Protein AF-A0A8D8KA39-F1 (afdb_monomer)

Sequence (376 aa):
NMKRLLAVLAVILTLHSDVVSSESGYHEAVFKSVRRADRECSIFLRDGTCGQDECSVRCRGLVTRFWNDSVGVPAVTIDRFYKPAHDDYDYYDLTEQCVDKVVAAVPCTDVCRRADSTIQCYNDQYGKLDDTKPKFVPFTKLQHRRILRECAAMLGISRERLYLFRKNGVEYYQDAKCLLRCFMIREGLYTDEDGPHFKRMSLQCEGNYNDGAYRSKAKSCISNLQDQHLNRCSLAYRIADECVNGEIAVKNIFVGAVVQLSPPDLTNLLSGLPSLLPGLPTLLPPITLPTLPPFTLFPTQPTTPRPAITLFPPLFPTQPTTTTASPTLIPPLPTLFPPLPTLFPPIIVAPTTTTPAPTTTRAFTLLPTLFPQLGR

InterPro domains:
  IPR006170 Pheromone/general odorant binding protein [PF01395] (142-240)
  IPR036728 Pheromone/general odorant binding protein superfamily [G3DSA:1.10.238.20] (52-146)
  IPR036728 Pheromone/general odorant binding protein superfamily [G3DSA:1.10.238.20] (147-257)
  IPR036728 Pheromone/general odorant binding protein superfamily [SSF47565] (54-129)
  IPR036728 Pheromone/general odorant binding protein superfamily [SSF47565] (135-244)

Foldseek 3Di:
DVVVVVVVVVVVVVVPPPPPPPPPDQAPWDWDFQQRQLVVLCVVPVPVPDDPDPLSLVSSCVQQVQDDLVVLAGQPLVCVQFDADPPDPCLVVQLVVQLVVLPVVPDSVNSRSSSVSSVVSCPVRGHDGNRPGIDTRADDLVVLLVQLVVLCVVLVNDLQNLVVCLPPHLLVDLSSLSSLLSSCRRNVQADLVPGGPVVNLCSNLVFDPVPPVLVVQLVVQLVVLVVVPDDSSNSNVCSLVPRQPDSSNVVVSNSVSSVVSHDDDCPVVVVPDPPPDDDDDDPDDDDDDDDDDDDDDDDDDDDDDDDDDDDDDDDDDDDDDDDDDDDDDDDDDDDDDDDDDDDDDDDDDDDDDDDDDDDDDDDDDDDDDDDDDDDD

Organism: Culex pipiens (NCBI:txid7175)

Nearest PDB structures (foldseek):
  8by4-assembly1_A  TM=7.571E-01  e=3.075E-02  Aedes albopictus
  6opb-assembly3_B  TM=7.587E-01  e=1.051E-01  Aedes aegypti
  6oii-assembly1_A  TM=6.899E-01  e=1.051E-01  Aedes aegypti
  4pt1-assembly2_B  TM=5.734E-01  e=2.808E-01  Locusta migratoria

pLDDT: mean 74.17, std 24.39, range [29.44, 98.56]

Structure (mmCIF, N/CA/C/O backbone):
data_AF-A0A8D8KA39-F1
#
_entry.id   AF-A0A8D8KA39-F1
#
loop_
_atom_site.group_PDB
_atom_site.id
_atom_site.type_symbol
_atom_site.label_atom_id
_atom_site.label_alt_id
_atom_site.label_comp_id
_atom_site.label_asym_id
_atom_site.label_entity_id
_atom_site.label_seq_id
_atom_site.pdbx_PDB_ins_code
_atom_site.Cartn_x
_atom_site.Cartn_y
_atom_site.Cartn_z
_atom_site.occupancy
_atom_site.B_iso_or_equiv
_atom_site.auth_seq_id
_atom_site.auth_comp_id
_atom_site.auth_asym_id
_atom_site.auth_atom_id
_atom_site.pdbx_PDB_model_num
ATOM 1 N N . ASN A 1 1 ? 39.991 -32.738 22.017 1.00 59.31 1 ASN A N 1
ATOM 2 C CA . ASN A 1 1 ? 38.622 -32.577 21.470 1.00 59.31 1 ASN A CA 1
ATOM 3 C C . ASN A 1 1 ? 37.997 -31.184 21.647 1.00 59.31 1 ASN A C 1
ATOM 5 O O . ASN A 1 1 ? 36.822 -31.022 21.370 1.00 59.31 1 ASN A O 1
ATOM 9 N N . MET A 1 2 ? 38.768 -30.143 21.989 1.00 59.09 2 MET A N 1
ATOM 10 C CA . MET A 1 2 ? 38.238 -28.784 22.216 1.00 59.09 2 MET A CA 1
ATOM 11 C C . MET A 1 2 ? 38.160 -27.926 20.934 1.00 59.09 2 MET A C 1
ATOM 13 O O . MET A 1 2 ? 37.237 -27.141 20.760 1.00 59.09 2 MET A O 1
ATOM 17 N N . LYS A 1 3 ? 39.073 -28.146 19.973 1.00 61.72 3 LYS A N 1
ATOM 18 C CA . LYS A 1 3 ? 39.094 -27.432 18.679 1.00 61.72 3 LYS A CA 1
ATOM 19 C C . LYS A 1 3 ? 37.899 -27.770 17.773 1.00 61.72 3 LYS A C 1
ATOM 21 O O . LYS A 1 3 ? 37.410 -26.902 17.065 1.00 61.72 3 LYS A O 1
ATOM 26 N N . ARG A 1 4 ? 37.396 -29.013 17.827 1.00 63.56 4 ARG A N 1
ATOM 27 C CA . ARG A 1 4 ? 36.178 -29.424 17.101 1.00 63.56 4 ARG A CA 1
ATOM 28 C C . ARG A 1 4 ? 34.913 -28.820 17.719 1.00 63.56 4 ARG A C 1
ATOM 30 O O . ARG A 1 4 ? 34.026 -28.425 16.978 1.00 63.56 4 ARG A O 1
ATOM 37 N N . LEU A 1 5 ? 34.868 -28.678 19.046 1.00 69.19 5 LEU A N 1
ATOM 38 C CA . LEU A 1 5 ? 33.755 -28.033 19.747 1.00 69.19 5 LEU A CA 1
ATOM 39 C C . LEU A 1 5 ? 33.665 -26.534 19.404 1.00 69.19 5 LEU A C 1
ATOM 41 O O . LEU A 1 5 ? 32.582 -26.043 19.110 1.00 69.19 5 LEU A O 1
ATOM 45 N N . LEU A 1 6 ? 34.807 -25.834 19.351 1.00 66.44 6 LEU A N 1
ATOM 46 C CA . LEU A 1 6 ? 34.885 -24.419 18.954 1.00 66.44 6 LEU A CA 1
ATOM 47 C C . LEU A 1 6 ? 34.505 -24.184 17.484 1.00 66.44 6 LEU A C 1
ATOM 49 O O . LEU A 1 6 ? 33.820 -23.211 17.187 1.00 66.44 6 LEU A O 1
ATOM 53 N N . ALA A 1 7 ? 34.894 -25.081 16.572 1.00 67.44 7 ALA A N 1
ATOM 54 C CA . ALA A 1 7 ? 34.507 -24.987 15.162 1.00 67.44 7 ALA A CA 1
ATOM 55 C C . ALA A 1 7 ? 32.995 -25.195 14.961 1.00 67.44 7 ALA A C 1
ATOM 57 O O . ALA A 1 7 ? 32.374 -24.476 14.184 1.00 67.44 7 ALA A O 1
ATOM 58 N N . VAL A 1 8 ? 32.389 -26.131 15.698 1.00 69.12 8 VAL A N 1
ATOM 59 C CA . VAL A 1 8 ? 30.935 -26.356 15.661 1.00 69.12 8 VAL A CA 1
ATOM 60 C C . VAL A 1 8 ? 30.181 -25.173 16.274 1.00 69.12 8 VAL A C 1
ATOM 62 O O . VAL A 1 8 ? 29.201 -24.725 15.691 1.00 69.12 8 VAL A O 1
ATOM 65 N N . LEU A 1 9 ? 30.663 -24.596 17.380 1.00 62.94 9 LEU A N 1
ATOM 66 C CA . LEU A 1 9 ? 30.077 -23.387 17.977 1.00 62.94 9 LEU A CA 1
ATOM 67 C C . LEU A 1 9 ? 30.171 -22.166 17.052 1.00 62.94 9 LEU A C 1
ATOM 69 O O . LEU A 1 9 ? 29.210 -21.410 16.965 1.00 62.94 9 LEU A O 1
ATOM 73 N N . ALA A 1 10 ? 31.278 -21.999 16.322 1.00 59.91 10 ALA A N 1
ATOM 74 C CA . ALA A 1 10 ? 31.429 -20.924 15.342 1.00 59.91 10 ALA A CA 1
ATOM 75 C C . ALA A 1 10 ? 30.472 -21.087 14.149 1.00 59.91 10 ALA A C 1
ATOM 77 O O . ALA A 1 10 ? 29.899 -20.100 13.704 1.00 59.91 10 ALA A O 1
ATOM 78 N N . VAL A 1 11 ? 30.243 -22.319 13.675 1.00 57.31 11 VAL A N 1
ATOM 79 C CA . VAL A 1 11 ? 29.262 -22.611 12.611 1.00 57.31 11 VAL A CA 1
ATOM 80 C C . VAL A 1 11 ? 27.823 -22.437 13.107 1.00 57.31 11 VAL A C 1
ATOM 82 O O . VAL A 1 11 ? 26.983 -21.917 12.383 1.00 57.31 11 VAL A O 1
ATOM 85 N N . ILE A 1 12 ? 27.524 -22.803 14.356 1.00 56.09 12 ILE A N 1
ATOM 86 C CA . ILE A 1 12 ? 26.205 -22.557 14.955 1.00 56.09 12 ILE A CA 1
ATOM 87 C C . ILE A 1 12 ? 25.975 -21.048 15.127 1.00 56.09 12 ILE A C 1
ATOM 89 O O . ILE A 1 12 ? 24.903 -20.566 14.776 1.00 56.09 12 ILE A O 1
ATOM 93 N N . LEU A 1 13 ? 26.974 -20.280 15.572 1.00 50.72 13 LEU A N 1
ATOM 94 C CA . LEU A 1 13 ? 26.868 -18.822 15.722 1.00 50.72 13 LEU A CA 1
ATOM 95 C C . LEU A 1 13 ? 26.753 -18.085 14.374 1.00 50.72 13 LEU A C 1
ATOM 97 O O . LEU A 1 13 ? 25.994 -17.121 14.279 1.00 50.72 13 LEU A O 1
ATOM 101 N N . THR A 1 14 ? 27.416 -18.551 13.310 1.00 51.31 14 THR A N 1
ATOM 102 C CA . THR A 1 14 ? 27.255 -17.958 11.968 1.00 51.31 14 THR A CA 1
ATOM 103 C C . THR A 1 14 ? 25.948 -18.365 11.288 1.00 51.31 14 THR A C 1
ATOM 105 O O . THR A 1 14 ? 25.396 -17.569 10.535 1.00 51.31 14 THR A O 1
ATOM 108 N N . LEU A 1 15 ? 25.382 -19.535 11.607 1.00 44.50 15 LEU A N 1
ATOM 109 C CA . LEU A 1 15 ? 24.059 -19.955 11.119 1.00 44.50 15 LEU A CA 1
ATOM 110 C C . LEU A 1 15 ? 22.877 -19.315 11.877 1.00 44.50 15 LEU A C 1
ATOM 112 O O . LEU A 1 15 ? 21.742 -19.442 11.428 1.00 44.50 15 LEU A O 1
ATOM 116 N N . HIS A 1 16 ? 23.114 -18.607 12.989 1.00 42.38 16 HIS A N 1
ATOM 117 C CA . HIS A 1 16 ? 22.070 -17.899 13.755 1.00 42.38 16 HIS A CA 1
ATOM 118 C C . HIS A 1 16 ? 22.030 -16.380 13.507 1.00 42.38 16 HIS A C 1
ATOM 120 O O . HIS A 1 16 ? 21.234 -15.678 14.126 1.00 42.38 16 HIS A O 1
ATOM 126 N N . SER A 1 17 ? 22.843 -15.857 12.583 1.00 40.97 17 SER A N 1
ATOM 127 C CA . SER A 1 17 ? 22.911 -14.410 12.312 1.00 40.97 17 SER A CA 1
ATOM 128 C C . SER A 1 17 ? 21.827 -13.884 11.353 1.00 40.97 17 SER A C 1
ATOM 130 O O . SER A 1 17 ? 21.724 -12.676 11.172 1.00 40.97 17 SER A O 1
ATOM 132 N N . ASP A 1 18 ? 20.978 -14.754 10.793 1.00 39.12 18 ASP A N 1
ATOM 133 C CA . ASP A 1 18 ? 19.867 -14.359 9.907 1.00 39.12 18 ASP A CA 1
ATOM 134 C C . ASP A 1 18 ? 18.491 -14.350 10.594 1.00 39.12 18 ASP A C 1
ATOM 136 O O . ASP A 1 18 ? 17.459 -14.180 9.936 1.00 39.12 18 ASP A O 1
ATOM 140 N N . VAL A 1 19 ? 18.439 -14.461 11.926 1.00 42.06 19 VAL A N 1
ATOM 141 C CA . VAL A 1 19 ? 17.229 -14.079 12.664 1.00 42.06 19 VAL A CA 1
ATOM 142 C C . VAL A 1 19 ? 17.208 -12.555 12.741 1.00 42.06 19 VAL A C 1
ATOM 144 O O . VAL A 1 19 ? 17.537 -11.949 13.759 1.00 42.06 19 VAL A O 1
ATOM 147 N N . VAL A 1 20 ? 16.805 -11.925 11.632 1.00 44.34 20 VAL A N 1
ATOM 148 C CA . VAL A 1 20 ? 16.133 -10.623 11.688 1.00 44.34 20 VAL A CA 1
ATOM 149 C C . VAL A 1 20 ? 15.131 -10.738 12.821 1.00 44.34 20 VAL A C 1
ATOM 151 O O . VAL A 1 20 ? 14.314 -11.660 12.797 1.00 44.34 20 VAL A O 1
ATOM 154 N N . SER A 1 21 ? 15.254 -9.859 13.818 1.00 38.62 21 SER A N 1
ATOM 155 C CA . SER A 1 21 ? 14.324 -9.736 14.932 1.00 38.62 21 SER A CA 1
ATOM 156 C C . SER A 1 21 ? 12.914 -9.954 14.408 1.00 38.62 21 SER A C 1
ATOM 158 O O . SER A 1 21 ? 12.374 -9.126 13.677 1.00 38.62 21 SER A O 1
ATOM 160 N N . SER A 1 22 ? 12.366 -11.130 14.708 1.00 40.47 22 SER A N 1
ATOM 161 C CA . SER A 1 22 ? 10.961 -11.401 14.502 1.00 40.47 22 SER A CA 1
ATOM 162 C C . SER A 1 22 ? 10.257 -10.343 15.338 1.00 40.47 22 SER A C 1
ATOM 164 O O . SER A 1 22 ? 10.335 -10.388 16.567 1.00 40.47 22 SER A O 1
ATOM 166 N N . GLU A 1 23 ? 9.620 -9.362 14.694 1.00 47.66 23 GLU A N 1
ATOM 167 C CA . GLU A 1 23 ? 8.411 -8.758 15.249 1.00 47.66 23 GLU A CA 1
ATOM 168 C C . GLU A 1 23 ? 7.438 -9.926 15.447 1.00 47.66 23 GLU A C 1
ATOM 170 O O . GLU A 1 23 ? 6.609 -10.266 14.606 1.00 47.66 23 GLU A O 1
ATOM 175 N N . SER A 1 24 ? 7.647 -10.651 16.537 1.00 57.69 24 SER A N 1
ATOM 176 C CA . SER A 1 24 ? 6.770 -11.694 17.005 1.00 57.69 24 SER A CA 1
ATOM 177 C C . SER A 1 24 ? 5.511 -10.980 17.463 1.00 57.69 24 SER A C 1
ATOM 179 O O . SER A 1 24 ? 5.471 -10.492 18.589 1.00 57.69 24 SER A O 1
ATOM 181 N N . GLY A 1 25 ? 4.486 -10.878 16.617 1.00 59.00 25 GLY A N 1
ATOM 182 C CA . GLY A 1 25 ? 3.252 -10.259 17.085 1.00 59.00 25 GLY A CA 1
ATOM 183 C C . GLY A 1 25 ? 2.122 -10.180 16.076 1.00 59.00 25 GLY A C 1
ATOM 184 O O . GLY A 1 25 ? 1.980 -9.182 15.390 1.00 59.00 25 GLY A O 1
ATOM 185 N N . TYR A 1 26 ? 1.271 -11.209 16.062 1.00 64.31 26 TYR A N 1
ATOM 186 C CA . TYR A 1 26 ? -0.164 -11.139 15.729 1.00 64.31 26 TYR A CA 1
ATOM 187 C C . TYR A 1 26 ? -0.603 -10.430 14.431 1.00 64.31 26 TYR A C 1
ATOM 189 O O . TYR A 1 26 ? -1.773 -10.062 14.322 1.00 64.31 26 TYR A O 1
ATOM 197 N N . HIS A 1 27 ? 0.269 -10.260 13.437 1.00 85.50 27 HIS A N 1
ATOM 198 C CA . HIS A 1 27 ? -0.078 -9.611 12.173 1.00 85.50 27 HIS A CA 1
ATOM 199 C C . HIS A 1 27 ? 0.229 -10.473 10.945 1.00 85.50 27 HIS A C 1
ATOM 201 O O . HIS A 1 27 ? 1.122 -11.318 10.944 1.00 85.50 27 HIS A O 1
ATOM 207 N N . GLU A 1 28 ? -0.481 -10.199 9.857 1.00 92.44 28 GLU A N 1
ATOM 208 C CA . GLU A 1 28 ? -0.342 -10.826 8.539 1.00 92.44 28 GLU A CA 1
ATOM 209 C C . GLU A 1 28 ? 0.607 -10.054 7.612 1.00 92.44 28 GLU A C 1
ATOM 211 O O . GLU A 1 28 ? 0.689 -10.358 6.421 1.00 92.44 28 GLU A O 1
ATOM 216 N N . ALA A 1 29 ? 1.314 -9.040 8.128 1.00 93.44 29 ALA A N 1
ATOM 217 C CA . ALA A 1 29 ? 2.246 -8.247 7.336 1.00 93.44 29 ALA A CA 1
ATOM 218 C C . ALA A 1 29 ? 3.323 -9.136 6.701 1.00 93.44 29 ALA A C 1
ATOM 220 O O . ALA A 1 29 ? 4.016 -9.899 7.377 1.00 93.44 29 ALA A O 1
ATOM 221 N N . VAL A 1 30 ? 3.479 -9.008 5.384 1.00 94.12 30 VAL A N 1
ATOM 222 C CA . VAL A 1 30 ? 4.483 -9.742 4.615 1.00 94.12 30 VAL A CA 1
ATOM 223 C C . VAL A 1 30 ? 5.636 -8.810 4.278 1.00 94.12 30 VAL A C 1
ATOM 225 O O . VAL A 1 30 ? 5.439 -7.706 3.773 1.00 94.12 30 VAL A O 1
ATOM 228 N N . PHE A 1 31 ? 6.857 -9.293 4.503 1.00 94.69 31 PHE A N 1
ATOM 229 C CA . PHE A 1 31 ? 8.082 -8.605 4.116 1.00 94.69 31 PHE A CA 1
ATOM 230 C C . PHE A 1 31 ? 8.823 -9.418 3.064 1.00 94.69 31 PHE A C 1
ATOM 232 O O . PHE A 1 31 ? 9.082 -10.612 3.242 1.00 94.69 31 PHE A O 1
ATOM 239 N N . LYS A 1 32 ? 9.176 -8.772 1.954 1.00 95.31 32 LYS A N 1
ATOM 240 C CA . LYS A 1 32 ? 9.815 -9.428 0.814 1.00 95.31 32 LYS A CA 1
ATOM 241 C C . LYS A 1 32 ? 10.947 -8.563 0.273 1.00 95.31 32 LYS A C 1
ATOM 243 O O . LYS A 1 32 ? 10.783 -7.362 0.079 1.00 95.31 32 LYS A O 1
ATOM 248 N N . SER A 1 33 ? 12.118 -9.168 0.096 1.00 96.81 33 SER A N 1
ATOM 249 C CA . SER A 1 33 ? 13.237 -8.559 -0.625 1.00 96.81 33 SER A CA 1
ATOM 250 C C . SER A 1 33 ? 13.135 -8.888 -2.110 1.00 96.81 33 SER A C 1
ATOM 252 O O . SER A 1 33 ? 12.466 -9.859 -2.476 1.00 96.81 33 SER A O 1
ATOM 254 N N . VAL A 1 34 ? 13.824 -8.124 -2.958 1.00 96.38 34 VAL A N 1
ATOM 255 C CA . VAL A 1 34 ? 13.877 -8.381 -4.408 1.00 96.38 34 VAL A CA 1
ATOM 256 C C . VAL A 1 34 ? 14.390 -9.790 -4.676 1.00 96.38 34 VAL A C 1
ATOM 258 O O . VAL A 1 34 ? 13.707 -10.568 -5.327 1.00 96.38 34 VAL A O 1
ATOM 261 N N . ARG A 1 35 ? 15.491 -10.194 -4.033 1.00 95.94 35 ARG A N 1
ATOM 262 C CA . ARG A 1 35 ? 16.055 -11.538 -4.196 1.00 95.94 35 ARG A CA 1
ATOM 263 C C . ARG A 1 35 ? 15.077 -12.649 -3.800 1.00 95.94 35 ARG A C 1
ATOM 265 O O . ARG A 1 35 ? 15.061 -13.715 -4.412 1.00 95.94 35 ARG A O 1
ATOM 272 N N . ARG A 1 36 ? 14.266 -12.443 -2.753 1.00 96.12 36 ARG A N 1
ATOM 273 C CA . ARG A 1 36 ? 13.240 -13.423 -2.352 1.00 96.12 36 ARG A CA 1
ATOM 274 C C . ARG A 1 36 ? 12.085 -13.458 -3.353 1.00 96.12 36 ARG A C 1
ATOM 276 O O . ARG A 1 36 ? 11.603 -14.549 -3.639 1.00 96.12 36 ARG A O 1
ATOM 283 N N . ALA A 1 37 ? 11.672 -12.302 -3.872 1.00 95.69 37 ALA A N 1
ATOM 284 C CA . ALA A 1 37 ? 10.663 -12.204 -4.921 1.00 95.69 37 ALA A CA 1
ATOM 285 C C . ALA A 1 37 ? 11.121 -12.876 -6.220 1.00 95.69 37 ALA A C 1
ATOM 287 O O . ALA A 1 37 ? 10.374 -13.677 -6.765 1.00 95.69 37 ALA A O 1
ATOM 288 N N . ASP A 1 38 ? 12.357 -12.637 -6.658 1.00 93.94 38 ASP A N 1
ATOM 289 C CA . ASP A 1 38 ? 12.915 -13.234 -7.875 1.00 93.94 38 ASP A CA 1
ATOM 290 C C . ASP A 1 38 ? 12.978 -14.762 -7.765 1.00 93.94 38 ASP A C 1
ATOM 292 O O . ASP A 1 38 ? 12.571 -15.472 -8.681 1.00 93.94 38 ASP A O 1
ATOM 296 N N . ARG A 1 39 ? 13.405 -15.296 -6.609 1.00 92.44 39 ARG A N 1
ATOM 297 C CA . ARG A 1 39 ? 13.375 -16.747 -6.357 1.00 92.44 39 ARG A CA 1
ATOM 298 C C . ARG A 1 39 ? 11.964 -17.322 -6.422 1.00 92.44 39 ARG A C 1
ATOM 300 O O . ARG A 1 39 ? 11.774 -18.359 -7.046 1.00 92.44 39 ARG A O 1
ATOM 307 N N . GLU A 1 40 ? 10.996 -16.665 -5.790 1.00 92.19 40 GLU A N 1
ATOM 308 C CA . GLU A 1 40 ? 9.586 -17.061 -5.854 1.00 92.19 40 GLU A CA 1
ATOM 309 C C . GLU A 1 40 ? 9.070 -17.044 -7.300 1.00 92.19 40 GLU A C 1
ATOM 311 O O . GLU A 1 40 ? 8.498 -18.027 -7.760 1.00 92.19 40 GLU A O 1
ATOM 316 N N . CYS A 1 41 ? 9.366 -15.990 -8.056 1.00 91.94 41 CYS A N 1
ATOM 317 C CA . CYS A 1 41 ? 9.002 -15.874 -9.464 1.00 91.94 41 CYS A CA 1
ATOM 318 C C . CYS A 1 41 ? 9.664 -16.933 -10.346 1.00 91.94 41 CYS A C 1
ATOM 320 O O . CYS A 1 41 ? 9.010 -17.478 -11.231 1.00 91.94 41 CYS A O 1
ATOM 322 N N . SER A 1 42 ? 10.920 -17.294 -10.074 1.00 89.56 42 SER A N 1
ATOM 323 C CA . SER A 1 42 ? 11.611 -18.355 -10.811 1.00 89.56 42 SER A CA 1
ATOM 324 C C . SER A 1 42 ? 10.894 -19.703 -10.717 1.00 89.56 42 SER A C 1
ATOM 326 O O . SER A 1 42 ? 10.955 -20.484 -11.658 1.00 89.56 42 SER A O 1
ATOM 328 N N . ILE A 1 43 ? 10.178 -19.971 -9.619 1.00 87.38 43 ILE A N 1
ATOM 329 C CA . ILE A 1 43 ? 9.404 -21.208 -9.460 1.00 87.38 43 ILE A CA 1
ATOM 330 C C . ILE A 1 43 ? 8.214 -21.204 -10.423 1.00 87.38 43 ILE A C 1
ATOM 332 O O . ILE A 1 43 ? 7.948 -22.212 -11.063 1.00 87.38 43 ILE A O 1
ATOM 336 N N . PHE A 1 44 ? 7.529 -20.067 -10.557 1.00 84.19 44 PHE A N 1
ATOM 337 C CA . PHE A 1 44 ? 6.331 -19.938 -11.389 1.00 84.19 44 PHE A CA 1
ATOM 338 C C . PHE A 1 44 ? 6.621 -19.746 -12.882 1.00 84.19 44 PHE A C 1
ATOM 340 O O . PHE A 1 44 ? 5.760 -20.028 -13.708 1.00 84.19 44 PHE A O 1
ATOM 347 N N . LEU A 1 45 ? 7.806 -19.244 -13.237 1.00 84.81 45 LEU A N 1
ATOM 348 C CA . LEU A 1 45 ? 8.186 -18.958 -14.626 1.00 84.81 45 LEU A CA 1
ATOM 349 C C . LEU A 1 45 ? 8.978 -20.095 -15.296 1.00 84.81 45 LEU A C 1
ATOM 351 O O . LEU A 1 45 ? 9.176 -20.063 -16.506 1.00 84.81 45 LEU A O 1
ATOM 355 N N . ARG A 1 46 ? 9.414 -21.110 -14.536 1.00 70.88 46 ARG A N 1
ATOM 356 C CA . ARG A 1 46 ? 10.252 -22.223 -15.023 1.00 70.88 46 ARG A CA 1
ATOM 357 C C . ARG A 1 46 ? 9.600 -23.108 -16.088 1.00 70.88 46 ARG A C 1
ATOM 359 O O . ARG A 1 46 ? 10.323 -23.667 -16.904 1.00 70.88 46 ARG A O 1
ATOM 366 N N . ASP A 1 47 ? 8.273 -23.196 -16.113 1.00 62.97 47 ASP A N 1
ATOM 367 C CA . ASP A 1 47 ? 7.556 -24.169 -16.950 1.00 62.97 47 ASP A CA 1
ATOM 368 C C . ASP A 1 47 ? 7.058 -23.588 -18.288 1.00 62.97 47 ASP A C 1
ATOM 370 O O . ASP A 1 47 ? 6.238 -24.202 -18.967 1.00 62.97 47 ASP A O 1
ATOM 374 N N . GLY A 1 48 ? 7.513 -22.391 -18.688 1.00 56.09 48 GLY A N 1
ATOM 375 C CA . GLY A 1 48 ? 7.117 -21.765 -19.962 1.00 56.09 48 GLY A CA 1
ATOM 376 C C . GLY A 1 48 ? 5.626 -21.402 -20.056 1.00 56.09 48 GLY A C 1
ATOM 377 O O . GLY A 1 48 ? 5.144 -20.989 -21.108 1.00 56.09 48 GLY A O 1
ATOM 378 N N . THR A 1 49 ? 4.880 -21.516 -18.955 1.00 54.66 49 THR A N 1
ATOM 379 C CA . THR A 1 49 ? 3.433 -21.260 -18.876 1.00 54.66 49 THR A CA 1
ATOM 380 C C . THR A 1 49 ? 3.059 -19.780 -19.003 1.00 54.66 49 THR A C 1
ATOM 382 O O . THR A 1 49 ? 1.877 -19.448 -19.050 1.00 54.66 49 THR A O 1
ATOM 385 N N . CYS A 1 50 ? 4.049 -18.885 -19.070 1.00 54.31 50 CYS A N 1
ATOM 386 C CA . CYS A 1 50 ? 3.879 -17.435 -19.062 1.00 54.31 50 CYS A CA 1
ATOM 387 C C . CYS A 1 50 ? 4.688 -16.762 -20.188 1.00 54.31 50 CYS A C 1
ATOM 389 O O . CYS A 1 50 ? 5.511 -15.901 -19.906 1.00 54.31 50 CYS A O 1
ATOM 391 N N . GLY A 1 51 ? 4.447 -17.138 -21.449 1.00 52.66 51 GLY A N 1
ATOM 392 C CA . GLY A 1 51 ? 5.029 -16.466 -22.622 1.00 52.66 51 GLY A CA 1
ATOM 393 C C . GLY A 1 51 ? 6.512 -16.775 -22.861 1.00 52.66 51 GLY A C 1
ATOM 394 O O . GLY A 1 51 ? 7.197 -17.316 -22.001 1.00 52.66 51 GLY A O 1
ATOM 395 N N . GLN A 1 52 ? 6.996 -16.478 -24.069 1.00 51.72 52 GLN A N 1
ATOM 396 C CA . GLN A 1 52 ? 8.385 -16.738 -24.476 1.00 51.72 52 GLN A CA 1
ATOM 397 C C . GLN A 1 52 ? 9.384 -15.667 -23.994 1.00 51.72 52 GLN A C 1
ATOM 399 O O . GLN A 1 52 ? 10.584 -15.838 -24.187 1.00 51.72 52 GLN A O 1
ATOM 404 N N . ASP A 1 53 ? 8.903 -14.608 -23.336 1.00 57.47 53 ASP A N 1
ATOM 405 C CA . ASP A 1 53 ? 9.706 -13.464 -22.899 1.00 57.47 53 ASP A CA 1
ATOM 406 C C . ASP A 1 53 ? 10.055 -13.540 -21.402 1.00 57.47 53 ASP A C 1
ATOM 408 O O . ASP A 1 53 ? 9.333 -14.131 -20.595 1.00 57.47 53 ASP A O 1
ATOM 412 N N . GLU A 1 54 ? 11.169 -12.916 -21.011 1.00 76.50 54 GLU A N 1
ATOM 413 C CA . GLU A 1 54 ? 11.702 -12.891 -19.643 1.00 76.50 54 GLU A CA 1
ATOM 414 C C . GLU A 1 54 ? 10.816 -12.064 -18.680 1.00 76.50 54 GLU A C 1
ATOM 416 O O . GLU A 1 54 ? 11.201 -11.024 -18.170 1.00 76.50 54 GLU A O 1
ATOM 421 N N . CYS A 1 55 ? 9.608 -12.534 -18.353 1.00 89.31 55 CYS A N 1
ATOM 422 C CA . CYS A 1 55 ? 8.624 -11.832 -17.508 1.00 89.31 55 CYS A CA 1
ATOM 423 C C . CYS A 1 55 ? 8.980 -11.755 -16.000 1.00 89.31 55 CYS A C 1
ATOM 425 O O . CYS A 1 55 ? 8.093 -11.597 -15.145 1.00 89.31 55 CYS A O 1
ATOM 427 N N . SER A 1 56 ? 10.257 -11.897 -15.638 1.00 91.06 56 SER A N 1
ATOM 428 C CA . SER A 1 56 ? 10.724 -11.992 -14.250 1.00 91.06 56 SER A CA 1
ATOM 429 C C . SER A 1 56 ? 10.467 -10.701 -13.468 1.00 91.06 56 SER A C 1
ATOM 431 O O . SER A 1 56 ? 9.928 -10.748 -12.357 1.00 91.06 56 SER A O 1
ATOM 433 N N . VAL A 1 57 ? 10.734 -9.543 -14.075 1.00 94.00 57 VAL A N 1
ATOM 434 C CA . VAL A 1 57 ? 10.546 -8.226 -13.454 1.00 94.00 57 VAL A CA 1
ATOM 435 C C . VAL A 1 57 ? 9.071 -7.914 -13.243 1.00 94.00 57 VAL A C 1
ATOM 437 O O . VAL A 1 57 ? 8.697 -7.434 -12.169 1.00 94.00 57 VAL A O 1
ATOM 440 N N . ARG A 1 58 ? 8.214 -8.245 -14.218 1.00 94.31 58 ARG A N 1
ATOM 441 C CA . ARG A 1 58 ? 6.757 -8.141 -14.062 1.00 94.31 58 ARG A CA 1
ATOM 442 C C . ARG A 1 58 ? 6.280 -8.990 -12.888 1.00 94.31 58 ARG A C 1
ATOM 444 O O . ARG A 1 58 ? 5.560 -8.489 -12.024 1.00 94.31 58 ARG A O 1
ATOM 451 N N . CYS A 1 59 ? 6.683 -10.262 -12.835 1.00 94.69 59 CYS A N 1
ATOM 452 C CA . CYS A 1 59 ? 6.310 -11.142 -11.729 1.00 94.69 59 CYS A CA 1
ATOM 453 C C . CYS A 1 59 ? 6.768 -10.562 -10.387 1.00 94.69 59 CYS A C 1
ATOM 455 O O . CYS A 1 59 ? 5.955 -10.450 -9.464 1.00 94.69 59 CYS A O 1
ATOM 457 N N . ARG A 1 60 ? 8.031 -10.120 -10.298 1.00 95.38 60 ARG A N 1
ATOM 458 C CA . ARG A 1 60 ? 8.571 -9.451 -9.112 1.00 95.38 60 ARG A CA 1
ATOM 459 C C . ARG A 1 60 ? 7.670 -8.289 -8.707 1.00 95.38 60 ARG A C 1
ATOM 461 O O . ARG A 1 60 ? 7.227 -8.244 -7.562 1.00 95.38 60 ARG A O 1
ATOM 468 N N . GLY A 1 61 ? 7.341 -7.407 -9.646 1.00 95.56 61 GLY A N 1
ATOM 469 C CA . GLY A 1 61 ? 6.494 -6.245 -9.408 1.00 95.56 61 GLY A CA 1
ATOM 470 C C . GLY A 1 61 ? 5.101 -6.582 -8.893 1.00 95.56 61 GLY A C 1
ATOM 471 O O . GLY A 1 61 ? 4.606 -5.888 -8.000 1.00 95.56 61 GLY A O 1
ATOM 472 N N . LEU A 1 62 ? 4.495 -7.667 -9.378 1.00 95.12 62 LEU A N 1
ATOM 473 C CA . LEU A 1 62 ? 3.200 -8.155 -8.898 1.00 95.12 62 LEU A CA 1
ATOM 474 C C . LEU A 1 62 ? 3.289 -8.698 -7.467 1.00 95.12 62 LEU A C 1
ATOM 476 O O . LEU A 1 62 ? 2.438 -8.375 -6.634 1.00 95.12 62 LEU A O 1
ATOM 480 N N . VAL A 1 63 ? 4.313 -9.499 -7.151 1.00 95.19 63 VAL A N 1
ATOM 481 C CA . VAL A 1 63 ? 4.446 -10.113 -5.817 1.00 95.19 63 VAL A CA 1
ATOM 482 C C . VAL A 1 63 ? 4.949 -9.137 -4.756 1.00 95.19 63 VAL A C 1
ATOM 484 O O . VAL A 1 63 ? 4.668 -9.337 -3.574 1.00 95.19 63 VAL A O 1
ATOM 487 N N . THR A 1 64 ? 5.673 -8.085 -5.147 1.00 95.50 64 THR A N 1
ATOM 488 C CA . THR A 1 64 ? 6.094 -7.007 -4.242 1.00 95.50 64 THR A CA 1
ATOM 489 C C . THR A 1 64 ? 5.172 -5.799 -4.274 1.00 95.50 64 THR A C 1
ATOM 491 O O . THR A 1 64 ? 5.358 -4.920 -3.440 1.00 95.50 64 THR A O 1
ATOM 494 N N . ARG A 1 65 ? 4.186 -5.752 -5.179 1.00 94.88 65 ARG A N 1
ATOM 495 C CA . ARG A 1 65 ? 3.202 -4.663 -5.334 1.00 94.88 65 ARG A CA 1
ATOM 496 C C . ARG A 1 65 ? 3.827 -3.312 -5.665 1.00 94.88 65 ARG A C 1
ATOM 498 O O . ARG A 1 65 ? 3.484 -2.302 -5.066 1.00 94.88 65 ARG A O 1
ATOM 505 N N . PHE A 1 66 ? 4.782 -3.302 -6.584 1.00 94.12 66 PHE A N 1
ATOM 506 C CA . PHE A 1 66 ? 5.137 -2.062 -7.277 1.00 94.12 66 PHE A CA 1
ATOM 507 C C . PHE A 1 66 ? 4.598 -2.039 -8.708 1.00 94.12 66 PHE A C 1
ATOM 509 O O . PHE A 1 66 ? 4.697 -1.012 -9.355 1.00 94.12 66 PHE A O 1
ATOM 516 N N . TRP A 1 67 ? 4.044 -3.143 -9.221 1.00 94.75 67 TRP A N 1
ATOM 517 C CA . TRP A 1 67 ? 3.533 -3.230 -10.589 1.00 94.75 67 TRP A CA 1
ATOM 518 C C . TRP A 1 67 ? 2.059 -3.630 -10.621 1.00 94.75 67 TRP A C 1
ATOM 520 O O . TRP A 1 67 ? 1.611 -4.473 -9.837 1.00 94.75 67 TRP A O 1
ATOM 530 N N . ASN A 1 68 ? 1.328 -3.053 -11.572 1.00 92.62 68 ASN A N 1
ATOM 531 C CA . ASN A 1 68 ? -0.051 -3.389 -11.898 1.00 92.62 68 ASN A CA 1
ATOM 532 C C . ASN A 1 68 ? -0.230 -3.338 -13.421 1.00 92.62 68 ASN A C 1
ATOM 534 O O . ASN A 1 68 ? -0.032 -2.287 -14.024 1.00 92.62 68 ASN A O 1
ATOM 538 N N . ASP A 1 69 ? -0.653 -4.445 -14.035 1.00 92.56 69 ASP A N 1
ATOM 539 C CA . ASP A 1 69 ? -0.813 -4.538 -15.493 1.00 92.56 69 ASP A CA 1
ATOM 540 C C . ASP A 1 69 ? -1.849 -3.562 -16.057 1.00 92.56 69 ASP A C 1
ATOM 542 O O . ASP A 1 69 ? -1.719 -3.118 -17.191 1.00 92.56 69 ASP A O 1
ATOM 546 N N . SER A 1 70 ? -2.871 -3.203 -15.274 1.00 91.75 70 SER A N 1
ATOM 547 C CA . SER A 1 70 ? -3.879 -2.226 -15.704 1.00 91.75 70 SER A CA 1
ATOM 548 C C . SER A 1 70 ? -3.333 -0.799 -15.754 1.00 91.75 70 SER A C 1
ATOM 550 O O . SER A 1 70 ? -3.898 0.040 -16.446 1.00 91.75 70 SER A O 1
ATOM 552 N N . VAL A 1 71 ? -2.265 -0.523 -15.002 1.00 92.12 71 VAL A N 1
ATOM 553 C CA . VAL A 1 71 ? -1.613 0.791 -14.937 1.00 92.12 71 VAL A CA 1
ATOM 554 C C . VAL A 1 71 ? -0.427 0.836 -15.905 1.00 92.12 71 VAL A C 1
ATOM 556 O O . VAL A 1 71 ? -0.239 1.818 -16.616 1.00 92.12 71 VAL A O 1
ATOM 559 N N . GLY A 1 72 ? 0.358 -0.243 -15.971 1.00 91.62 72 GLY A N 1
ATOM 560 C CA . GLY A 1 72 ? 1.480 -0.372 -16.901 1.00 91.62 72 GLY A CA 1
ATOM 561 C C . GLY A 1 72 ? 2.660 0.555 -16.596 1.00 91.62 72 GLY A C 1
ATOM 562 O O . GLY A 1 72 ? 3.488 0.782 -17.476 1.00 91.62 72 GLY A O 1
ATOM 563 N N . VAL A 1 73 ? 2.736 1.108 -15.384 1.00 93.31 73 VAL A N 1
ATOM 564 C CA . VAL A 1 73 ? 3.906 1.824 -14.859 1.00 93.31 73 VAL A CA 1
ATOM 565 C C . VAL A 1 73 ? 4.181 1.388 -13.419 1.00 93.31 73 VAL A C 1
ATOM 567 O O . VAL A 1 73 ? 3.243 0.966 -12.728 1.00 93.31 73 VAL A O 1
ATOM 570 N N . PRO A 1 74 ? 5.441 1.454 -12.950 1.00 93.25 74 PRO A N 1
ATOM 571 C CA . PRO A 1 74 ? 5.750 1.199 -11.553 1.00 93.25 74 PRO A CA 1
ATOM 572 C C . PRO A 1 74 ? 5.061 2.217 -10.639 1.00 93.25 74 PRO A C 1
ATOM 574 O O . PRO A 1 74 ? 5.027 3.408 -10.928 1.00 93.25 74 PRO A O 1
ATOM 577 N N . ALA A 1 75 ? 4.528 1.751 -9.514 1.00 91.25 75 ALA A N 1
ATOM 578 C CA . ALA A 1 75 ? 4.057 2.622 -8.449 1.00 91.25 75 ALA A CA 1
ATOM 579 C C . ALA A 1 75 ? 5.238 3.416 -7.878 1.00 91.25 75 ALA A C 1
ATOM 581 O O . ALA A 1 75 ? 6.326 2.859 -7.710 1.00 91.25 75 ALA A O 1
ATOM 582 N N . VAL A 1 76 ? 4.994 4.665 -7.472 1.00 86.12 76 VAL A N 1
ATOM 583 C CA . VAL A 1 76 ? 6.009 5.567 -6.884 1.00 86.12 76 VAL A CA 1
ATOM 584 C C . VAL A 1 76 ? 6.775 4.930 -5.722 1.00 86.12 76 VAL A C 1
ATOM 586 O O . VAL A 1 76 ? 7.955 5.178 -5.517 1.00 86.12 76 VAL A O 1
ATOM 589 N N . THR A 1 77 ? 6.119 4.011 -5.013 1.00 88.88 77 THR A N 1
ATOM 590 C CA . THR A 1 77 ? 6.674 3.283 -3.872 1.00 88.88 77 THR A CA 1
ATOM 591 C C . THR A 1 77 ? 7.782 2.283 -4.235 1.00 88.88 77 THR A C 1
ATOM 593 O O . THR A 1 77 ? 8.316 1.619 -3.338 1.00 88.88 77 THR A O 1
ATOM 596 N N . ILE A 1 78 ? 8.107 2.091 -5.519 1.00 92.69 78 ILE A N 1
ATOM 597 C CA . ILE A 1 78 ? 9.240 1.263 -5.958 1.00 92.69 78 ILE A CA 1
ATOM 598 C C . ILE A 1 78 ? 10.581 1.773 -5.413 1.00 92.69 78 ILE A C 1
ATOM 600 O O . ILE A 1 78 ? 11.477 0.967 -5.139 1.00 92.69 78 ILE A O 1
ATOM 604 N N . ASP A 1 79 ? 10.677 3.078 -5.164 1.00 90.19 79 ASP A N 1
ATOM 605 C CA . ASP A 1 79 ? 11.804 3.761 -4.530 1.00 90.19 79 ASP A CA 1
ATOM 606 C C . ASP A 1 79 ? 12.318 3.057 -3.263 1.00 90.19 79 ASP A C 1
ATOM 608 O O . ASP A 1 79 ? 13.516 3.044 -2.990 1.00 90.19 79 ASP A O 1
ATOM 612 N N . ARG A 1 80 ? 11.442 2.370 -2.516 1.00 92.31 80 ARG A N 1
ATOM 613 C CA . ARG A 1 80 ? 11.792 1.610 -1.305 1.00 92.31 80 ARG A CA 1
ATOM 614 C C . ARG A 1 80 ? 12.866 0.546 -1.531 1.00 92.31 80 ARG A C 1
ATOM 616 O O . ARG A 1 80 ? 13.488 0.102 -0.554 1.00 92.31 80 ARG A O 1
ATOM 623 N N . PHE A 1 81 ? 13.030 0.089 -2.770 1.00 95.38 81 PHE A N 1
ATOM 624 C CA . PHE A 1 81 ? 14.033 -0.891 -3.178 1.00 95.38 81 PHE A CA 1
ATOM 625 C C . PHE A 1 81 ? 15.317 -0.255 -3.699 1.00 95.38 81 PHE A C 1
ATOM 627 O O . PHE A 1 81 ? 16.281 -0.983 -3.888 1.00 95.38 81 PHE A O 1
ATOM 634 N N . TYR A 1 82 ? 15.377 1.059 -3.876 1.00 94.25 82 TYR A N 1
ATOM 635 C CA . TYR A 1 82 ? 16.544 1.749 -4.405 1.00 94.25 82 TYR A CA 1
ATOM 636 C C . TYR A 1 82 ? 17.168 2.676 -3.363 1.00 94.25 82 TYR A C 1
ATOM 638 O O . TYR A 1 82 ? 16.550 3.087 -2.377 1.00 94.25 82 TYR A O 1
ATOM 646 N N . LYS A 1 83 ? 18.447 2.972 -3.566 1.00 92.50 83 LYS A N 1
ATOM 647 C CA . LYS A 1 83 ? 19.180 4.015 -2.858 1.00 92.50 83 LYS A CA 1
ATOM 648 C C . LYS A 1 83 ? 19.749 4.970 -3.903 1.00 92.50 83 LYS A C 1
ATOM 650 O O . LYS A 1 83 ? 20.609 4.521 -4.668 1.00 92.50 83 LYS A O 1
ATOM 655 N N . PRO A 1 84 ? 19.296 6.233 -3.927 1.00 89.75 84 PRO A N 1
ATOM 656 C CA . PRO A 1 84 ? 19.887 7.247 -4.787 1.00 89.75 84 PRO A CA 1
ATOM 657 C C . PRO A 1 84 ? 21.392 7.381 -4.554 1.00 89.75 84 PRO A C 1
ATOM 659 O O . PRO A 1 84 ? 21.879 7.123 -3.444 1.00 89.75 84 PRO A O 1
ATOM 662 N N . ALA A 1 85 ? 22.126 7.757 -5.600 1.00 79.81 85 ALA A N 1
ATOM 663 C CA . ALA A 1 85 ? 23.511 8.185 -5.447 1.00 79.81 85 ALA A CA 1
ATOM 664 C C . ALA A 1 85 ? 23.551 9.471 -4.600 1.00 79.81 85 ALA A C 1
ATOM 666 O O . ALA A 1 85 ? 22.613 10.259 -4.605 1.00 79.81 85 ALA A O 1
ATOM 667 N N . HIS A 1 86 ? 24.603 9.656 -3.801 1.00 71.69 86 HIS A N 1
ATOM 668 C CA . HIS A 1 86 ? 24.672 10.768 -2.841 1.00 71.69 86 HIS A CA 1
ATOM 669 C C . HIS A 1 86 ? 24.849 12.137 -3.531 1.00 71.69 86 HIS A C 1
ATOM 671 O O . HIS A 1 86 ? 24.593 13.178 -2.931 1.00 71.69 86 HIS A O 1
ATOM 677 N N . ASP A 1 87 ? 25.339 12.142 -4.763 1.00 79.81 87 ASP A N 1
ATOM 678 C CA . ASP A 1 87 ? 25.725 13.306 -5.560 1.00 79.81 87 ASP A CA 1
ATOM 679 C C . ASP A 1 87 ? 24.785 13.592 -6.737 1.00 79.81 87 ASP A C 1
ATOM 681 O O . ASP A 1 87 ? 24.938 14.619 -7.395 1.00 79.81 87 ASP A O 1
ATOM 685 N N . ASP A 1 88 ? 23.802 12.725 -6.969 1.00 76.44 88 ASP A N 1
ATOM 686 C CA . ASP A 1 88 ? 22.785 12.914 -7.992 1.00 76.44 88 ASP A CA 1
ATOM 687 C C . ASP A 1 88 ? 21.523 13.491 -7.346 1.00 76.44 88 ASP A C 1
ATOM 689 O O . ASP A 1 88 ? 20.899 12.853 -6.497 1.00 76.44 88 ASP A O 1
ATOM 693 N N . TYR A 1 89 ? 21.173 14.722 -7.714 1.00 82.81 89 TYR A N 1
ATOM 694 C CA . TYR A 1 89 ? 19.944 15.382 -7.265 1.00 82.81 89 TYR A CA 1
ATOM 695 C C . TYR A 1 89 ? 18.819 15.276 -8.302 1.00 82.81 89 TYR A C 1
ATOM 697 O O . TYR A 1 89 ? 17.660 15.472 -7.939 1.00 82.81 89 TYR A O 1
ATOM 705 N N . ASP A 1 90 ? 19.147 14.903 -9.542 1.00 90.31 90 ASP A N 1
ATOM 706 C CA . ASP A 1 90 ? 18.224 14.860 -10.679 1.00 90.31 90 ASP A CA 1
ATOM 707 C C . ASP A 1 90 ? 17.748 13.425 -10.979 1.00 90.31 90 ASP A C 1
ATOM 709 O O . ASP A 1 90 ? 16.919 13.221 -11.866 1.00 90.31 90 ASP A O 1
ATOM 713 N N . TYR A 1 91 ? 18.225 12.423 -10.224 1.00 90.75 91 TYR A N 1
ATOM 714 C CA . TYR A 1 91 ? 17.886 11.001 -10.386 1.00 90.75 91 TYR A CA 1
ATOM 715 C C . TYR A 1 91 ? 16.382 10.748 -10.551 1.00 90.75 91 TYR A C 1
ATOM 717 O O . TYR A 1 91 ? 15.977 9.890 -11.338 1.00 90.75 91 TYR A O 1
ATOM 725 N N . TYR A 1 92 ? 15.540 11.486 -9.816 1.00 90.75 92 TYR A N 1
ATOM 726 C CA . TYR A 1 92 ? 14.087 11.349 -9.881 1.00 90.75 92 TYR A CA 1
ATOM 727 C C . TYR A 1 92 ? 13.563 11.805 -11.248 1.00 90.75 92 TYR A C 1
ATOM 729 O O . TYR A 1 92 ? 12.944 11.012 -11.959 1.00 90.75 92 TYR A O 1
ATOM 737 N N . ASP A 1 93 ? 13.893 13.035 -11.648 1.00 93.75 93 ASP A N 1
ATOM 738 C CA . ASP A 1 93 ? 13.441 13.645 -12.902 1.00 93.75 93 ASP A CA 1
ATOM 739 C C . ASP A 1 93 ? 13.966 12.876 -14.121 1.00 93.75 93 ASP A C 1
ATOM 741 O O . ASP A 1 93 ? 13.235 12.648 -15.088 1.00 93.75 93 ASP A O 1
ATOM 745 N N . LEU A 1 94 ? 15.218 12.414 -14.073 1.00 94.38 94 LEU A N 1
ATOM 746 C CA . LEU A 1 94 ? 15.813 11.584 -15.122 1.00 94.38 94 LEU A CA 1
ATOM 747 C C . LEU A 1 94 ? 15.127 10.216 -15.227 1.00 94.38 94 LEU A C 1
ATOM 749 O O . LEU A 1 94 ? 14.886 9.725 -16.337 1.00 94.38 94 LEU A O 1
ATOM 753 N N . THR A 1 95 ? 14.776 9.610 -14.089 1.00 95.12 95 THR A N 1
ATOM 754 C CA . THR A 1 95 ? 14.034 8.343 -14.068 1.00 95.12 95 THR A CA 1
ATOM 755 C C . THR A 1 95 ? 12.640 8.520 -14.663 1.00 95.12 95 THR A C 1
ATOM 757 O O . THR A 1 95 ? 12.261 7.727 -15.526 1.00 95.12 95 THR A O 1
ATOM 760 N N . GLU A 1 96 ? 11.894 9.558 -14.273 1.00 94.88 96 GLU A N 1
ATOM 761 C CA . GLU A 1 96 ? 10.554 9.823 -14.819 1.00 94.88 96 GLU A CA 1
ATOM 762 C C . GLU A 1 96 ? 10.598 10.095 -16.325 1.00 94.88 96 GLU A C 1
ATOM 764 O O . GLU A 1 96 ? 9.870 9.455 -17.083 1.00 94.88 96 GLU A O 1
ATOM 769 N N . GLN A 1 97 ? 11.531 10.928 -16.795 1.00 96.94 97 GLN A N 1
ATOM 770 C CA . GLN A 1 97 ? 11.708 11.179 -18.230 1.00 96.94 97 GLN A CA 1
ATOM 771 C C . GLN A 1 97 ? 12.033 9.903 -19.018 1.00 96.94 97 GLN A C 1
ATOM 773 O O . GLN A 1 97 ? 11.612 9.749 -20.169 1.00 96.94 97 GLN A O 1
ATOM 778 N N . CYS A 1 98 ? 12.810 8.986 -18.437 1.00 97.62 98 CYS A N 1
ATOM 779 C CA . CYS A 1 98 ? 13.079 7.688 -19.046 1.00 97.62 98 CYS A CA 1
ATOM 780 C C . CYS A 1 98 ? 11.812 6.821 -19.092 1.00 97.62 98 CYS A C 1
ATOM 782 O O . CYS A 1 98 ? 11.489 6.262 -20.145 1.00 97.62 98 CYS A O 1
ATOM 784 N N . VAL A 1 99 ? 11.063 6.748 -17.988 1.00 97.19 99 VAL A N 1
ATOM 785 C CA . VAL A 1 99 ? 9.805 5.993 -17.907 1.00 97.19 99 VAL A CA 1
ATOM 786 C C . VAL A 1 99 ? 8.789 6.515 -18.924 1.00 97.19 99 VAL A C 1
ATOM 788 O O . VAL A 1 99 ? 8.204 5.707 -19.643 1.00 97.19 99 VAL A O 1
ATOM 791 N N . ASP A 1 100 ? 8.638 7.830 -19.075 1.00 97.69 100 ASP A N 1
ATOM 792 C CA . ASP A 1 100 ? 7.723 8.440 -20.048 1.00 97.69 100 ASP A CA 1
ATOM 793 C C . ASP A 1 100 ? 8.052 8.035 -21.489 1.00 97.69 100 ASP A C 1
ATOM 795 O O . ASP A 1 100 ? 7.161 7.677 -22.268 1.00 97.69 100 ASP A O 1
ATOM 799 N N . LYS A 1 101 ?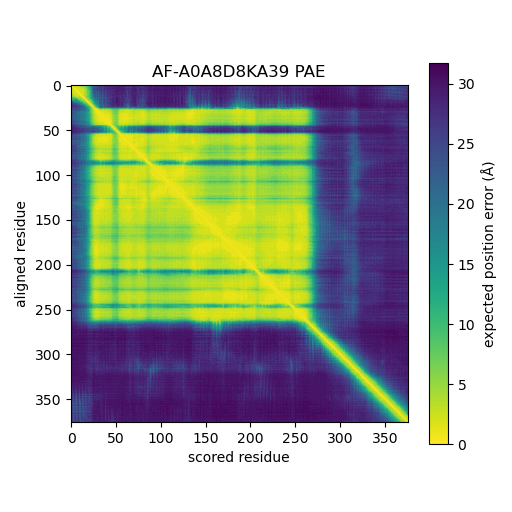 9.343 8.002 -21.842 1.00 98.12 101 LYS A N 1
ATOM 800 C CA . LYS A 1 101 ? 9.799 7.522 -23.158 1.00 98.12 101 LYS A CA 1
ATOM 801 C C . LYS A 1 101 ? 9.441 6.052 -23.373 1.00 98.12 101 LYS A C 1
ATOM 803 O O . LYS A 1 101 ? 8.981 5.691 -24.456 1.00 98.12 101 LYS A O 1
ATOM 808 N N . VAL A 1 102 ? 9.609 5.207 -22.353 1.00 97.62 102 VAL A N 1
ATOM 809 C CA . VAL A 1 102 ? 9.219 3.789 -22.417 1.00 97.62 102 VAL A CA 1
ATOM 810 C C . VAL A 1 102 ? 7.708 3.645 -22.574 1.00 97.62 102 VAL A C 1
ATOM 812 O O . VAL A 1 102 ? 7.253 2.866 -23.408 1.00 97.62 102 VAL A O 1
ATOM 815 N N . VAL A 1 103 ? 6.921 4.403 -21.812 1.00 96.19 103 VAL A N 1
ATOM 816 C CA . VAL A 1 103 ? 5.452 4.375 -21.850 1.00 96.19 103 VAL A CA 1
ATOM 817 C C . VAL A 1 103 ? 4.912 4.802 -23.215 1.00 96.19 103 VAL A C 1
ATOM 819 O O . VAL A 1 103 ? 3.932 4.215 -23.681 1.00 96.19 103 VAL A O 1
ATOM 822 N N . ALA A 1 104 ? 5.563 5.771 -23.862 1.00 97.19 104 ALA A N 1
ATOM 823 C CA . ALA A 1 104 ? 5.239 6.204 -25.217 1.00 97.19 104 ALA A CA 1
ATOM 824 C C . ALA A 1 104 ? 5.626 5.164 -26.288 1.00 97.19 104 ALA A C 1
ATOM 826 O O . ALA A 1 104 ? 4.920 5.023 -27.285 1.00 97.19 104 ALA A O 1
ATOM 827 N N . ALA A 1 105 ? 6.729 4.434 -26.093 1.00 97.44 105 ALA A N 1
ATOM 828 C CA . ALA A 1 105 ? 7.264 3.496 -27.083 1.00 97.44 105 ALA A CA 1
ATOM 829 C C . ALA A 1 105 ? 6.716 2.061 -26.962 1.00 97.44 105 ALA A C 1
ATOM 831 O O . ALA A 1 105 ? 6.623 1.349 -27.965 1.00 97.44 105 ALA A O 1
ATOM 832 N N . VAL A 1 106 ? 6.373 1.611 -25.752 1.00 95.62 106 VAL A N 1
ATOM 833 C CA . VAL A 1 106 ? 5.973 0.226 -25.465 1.00 95.62 106 VAL A CA 1
ATOM 834 C C . VAL A 1 106 ? 4.488 0.177 -25.086 1.00 95.62 106 VAL A C 1
ATOM 836 O O . VAL A 1 106 ? 4.091 0.753 -24.067 1.00 95.62 106 VAL A O 1
ATOM 839 N N . PRO A 1 107 ? 3.635 -0.524 -25.858 1.00 93.12 107 PRO A N 1
ATOM 840 C CA . PRO A 1 107 ? 2.202 -0.576 -25.587 1.00 93.12 107 PRO A CA 1
ATOM 841 C C . PRO A 1 107 ? 1.911 -1.257 -24.245 1.00 93.12 107 PRO A C 1
ATOM 843 O O . PRO A 1 107 ? 2.626 -2.161 -23.819 1.00 93.12 107 PRO A O 1
ATOM 846 N N . CYS A 1 108 ? 0.823 -0.859 -23.581 1.00 89.38 108 CYS A N 1
ATOM 847 C CA . CYS A 1 108 ? 0.430 -1.431 -22.288 1.00 89.38 108 CYS A CA 1
ATOM 848 C C . CYS A 1 108 ? 0.057 -2.922 -22.359 1.00 89.38 108 CYS A C 1
ATOM 850 O O . CYS A 1 108 ? 0.083 -3.600 -21.339 1.00 89.38 108 CYS A O 1
ATOM 852 N N . THR A 1 109 ? -0.254 -3.445 -23.550 1.00 90.56 109 THR A N 1
ATOM 853 C CA . THR A 1 109 ? -0.510 -4.874 -23.781 1.00 90.56 109 THR A CA 1
ATOM 854 C C . THR A 1 109 ? 0.756 -5.724 -23.698 1.00 90.56 109 THR A C 1
ATOM 856 O O . THR A 1 109 ? 0.671 -6.914 -23.410 1.00 90.56 109 THR A O 1
ATOM 859 N N . ASP A 1 110 ? 1.927 -5.126 -23.925 1.00 92.25 110 ASP A N 1
ATOM 860 C CA . ASP A 1 110 ? 3.227 -5.789 -23.833 1.00 92.25 110 ASP A CA 1
ATOM 861 C C . ASP A 1 110 ? 3.797 -5.635 -22.415 1.00 92.25 110 ASP A C 1
ATOM 863 O O . ASP A 1 110 ? 4.771 -4.927 -22.147 1.00 92.25 110 ASP A O 1
ATOM 867 N N . VAL A 1 111 ? 3.086 -6.249 -21.468 1.00 92.69 111 VAL A N 1
ATOM 868 C CA . VAL A 1 111 ? 3.271 -6.026 -20.028 1.00 92.69 111 VAL A CA 1
ATOM 869 C C . VAL A 1 111 ? 4.655 -6.430 -19.520 1.00 92.69 111 VAL A C 1
ATOM 871 O O . VAL A 1 111 ? 5.148 -5.809 -18.582 1.00 92.69 111 VAL A O 1
ATOM 874 N N . CYS A 1 112 ? 5.288 -7.449 -20.111 1.00 92.75 112 CYS A N 1
ATOM 875 C CA . CYS A 1 112 ? 6.608 -7.910 -19.675 1.00 92.75 112 CYS A CA 1
ATOM 876 C C . CYS A 1 112 ? 7.703 -6.966 -20.163 1.00 92.75 112 CYS A C 1
ATOM 878 O O . CYS A 1 112 ? 8.389 -6.382 -19.326 1.00 92.75 112 CYS A O 1
ATOM 880 N N . ARG A 1 113 ? 7.770 -6.687 -21.475 1.00 93.44 113 ARG A N 1
ATOM 881 C CA . ARG A 1 113 ? 8.756 -5.743 -22.017 1.00 93.44 113 ARG A CA 1
ATOM 882 C C . ARG A 1 113 ? 8.609 -4.358 -21.400 1.00 93.44 113 ARG A C 1
ATOM 884 O O . ARG A 1 113 ? 9.612 -3.695 -21.138 1.00 93.44 113 ARG A O 1
ATOM 891 N N . ARG A 1 114 ? 7.377 -3.906 -21.146 1.00 95.19 114 ARG A N 1
ATOM 892 C CA . ARG A 1 114 ? 7.128 -2.610 -20.501 1.00 95.19 114 ARG A CA 1
ATOM 893 C C . ARG A 1 114 ? 7.607 -2.594 -19.049 1.00 95.19 114 ARG A C 1
ATOM 895 O O . ARG A 1 114 ? 8.217 -1.609 -18.635 1.00 95.19 114 ARG A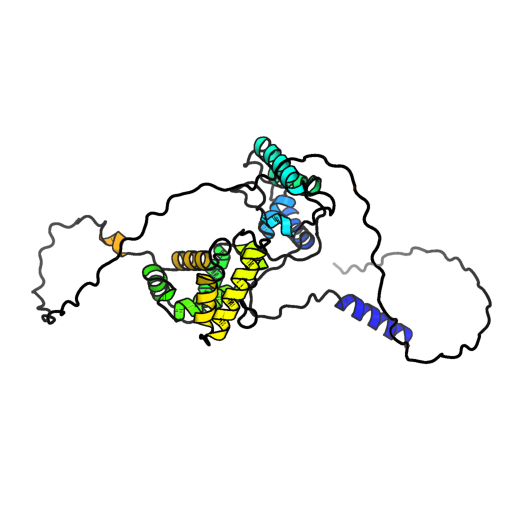 O 1
ATOM 902 N N . ALA A 1 115 ? 7.386 -3.669 -18.289 1.00 95.44 115 ALA A N 1
ATOM 903 C CA . ALA A 1 115 ? 7.937 -3.797 -16.941 1.00 95.44 115 ALA A CA 1
ATOM 904 C C . ALA A 1 115 ? 9.471 -3.793 -16.964 1.00 95.44 115 ALA A C 1
ATOM 906 O O . ALA A 1 115 ? 10.077 -2.995 -16.256 1.00 95.44 115 ALA A O 1
ATOM 907 N N . ASP A 1 116 ? 10.101 -4.604 -17.814 1.00 95.06 116 ASP A N 1
ATOM 908 C CA . ASP A 1 116 ? 11.564 -4.659 -17.925 1.00 95.06 116 ASP A CA 1
ATOM 909 C C . ASP A 1 116 ? 12.152 -3.294 -18.289 1.00 95.06 116 ASP A C 1
ATOM 911 O O . ASP A 1 116 ? 13.043 -2.792 -17.607 1.00 95.06 116 ASP A O 1
ATOM 915 N N . SER A 1 117 ? 11.592 -2.647 -19.313 1.00 96.06 117 SER A N 1
ATOM 916 C CA . SER A 1 117 ? 12.088 -1.366 -19.823 1.00 96.06 117 SER A CA 1
ATOM 917 C C . SER A 1 117 ? 11.919 -0.233 -18.805 1.00 96.06 117 SER A C 1
ATOM 919 O O . SER A 1 117 ? 12.819 0.585 -18.640 1.00 96.06 117 SER A O 1
ATOM 921 N N . THR A 1 118 ? 10.795 -0.186 -18.081 1.00 96.50 118 THR A N 1
ATOM 922 C CA . THR A 1 118 ? 10.598 0.833 -17.034 1.00 96.50 118 THR A CA 1
ATOM 923 C C . THR A 1 118 ? 11.490 0.587 -15.821 1.00 96.50 118 THR A C 1
ATOM 925 O O . THR A 1 118 ? 12.008 1.544 -15.259 1.00 96.50 118 THR A O 1
ATOM 928 N N . ILE A 1 119 ? 11.738 -0.665 -15.424 1.00 96.00 119 ILE A N 1
ATOM 929 C CA . ILE A 1 119 ? 12.679 -0.958 -14.331 1.00 96.00 119 ILE A CA 1
ATOM 930 C C . ILE A 1 119 ? 14.128 -0.708 -14.741 1.00 96.00 119 ILE A C 1
ATOM 932 O O . ILE A 1 119 ? 14.930 -0.300 -13.899 1.00 96.00 119 ILE A O 1
ATOM 936 N N . GLN A 1 120 ? 14.464 -0.873 -16.018 1.00 96.06 120 GLN A N 1
ATOM 937 C CA . GLN A 1 120 ? 15.778 -0.494 -16.519 1.00 96.06 120 GLN A CA 1
ATOM 938 C C . GLN A 1 120 ? 16.043 1.005 -16.32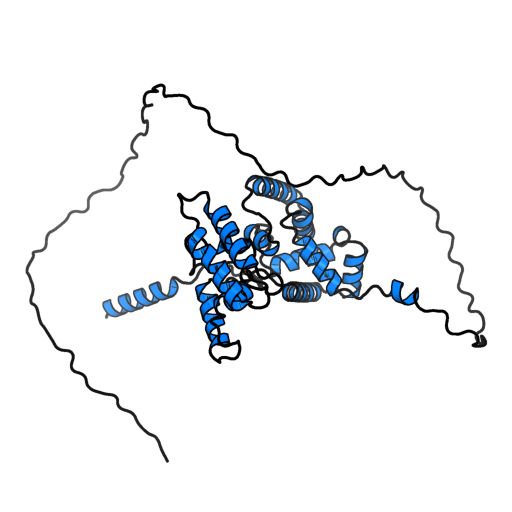0 1.00 96.06 120 GLN A C 1
ATOM 940 O O . GLN A 1 120 ? 17.124 1.357 -15.859 1.00 96.06 120 GLN A O 1
ATOM 945 N N . CYS A 1 121 ? 15.037 1.870 -16.502 1.00 96.50 121 CYS A N 1
ATOM 946 C CA . CYS A 1 121 ? 15.155 3.290 -16.152 1.00 96.50 121 CYS A CA 1
ATOM 947 C C . CYS A 1 121 ? 15.551 3.510 -14.684 1.00 96.50 121 CYS A C 1
ATOM 949 O O . CYS A 1 121 ? 16.423 4.326 -14.407 1.00 96.50 121 CYS A O 1
ATOM 951 N N . TYR A 1 122 ? 14.969 2.761 -13.740 1.00 95.56 122 TYR A N 1
ATOM 952 C CA . TYR A 1 122 ? 15.355 2.864 -12.328 1.00 95.56 122 TYR A CA 1
ATOM 953 C C . TYR A 1 122 ? 16.785 2.378 -12.076 1.00 95.56 122 TYR A C 1
ATOM 955 O O . TYR A 1 122 ? 17.508 2.974 -11.280 1.00 95.56 122 TYR A O 1
ATOM 963 N N . ASN A 1 123 ? 17.206 1.303 -12.744 1.00 94.38 123 ASN A N 1
ATOM 964 C CA . ASN A 1 123 ? 18.571 0.793 -12.618 1.00 94.38 123 ASN A CA 1
ATOM 965 C C . ASN A 1 123 ? 19.608 1.774 -13.180 1.00 94.38 123 ASN A C 1
ATOM 967 O O . ASN A 1 123 ? 20.695 1.883 -12.616 1.00 94.38 123 ASN A O 1
ATOM 971 N N . ASP A 1 124 ? 19.266 2.470 -14.265 1.00 94.44 124 ASP A N 1
ATOM 972 C CA . ASP A 1 124 ? 20.177 3.374 -14.965 1.00 94.44 124 ASP A CA 1
ATOM 973 C C . ASP A 1 124 ? 20.216 4.772 -14.340 1.00 94.44 124 ASP A C 1
ATOM 975 O O . ASP A 1 124 ? 21.279 5.384 -14.307 1.00 94.44 124 ASP A O 1
ATOM 979 N N . GLN A 1 125 ? 19.069 5.282 -13.874 1.00 94.00 125 GLN A N 1
ATOM 980 C CA . GLN A 1 125 ? 18.910 6.686 -13.474 1.00 94.00 125 GLN A CA 1
ATOM 981 C C . GLN A 1 125 ? 18.640 6.873 -11.978 1.00 94.00 125 GLN A C 1
ATOM 983 O O . GLN A 1 125 ? 19.057 7.875 -11.418 1.00 94.00 125 GLN A O 1
ATOM 988 N N . TYR A 1 126 ? 17.963 5.937 -11.298 1.00 93.12 126 TYR A N 1
ATOM 989 C CA . TYR A 1 126 ? 17.519 6.174 -9.916 1.00 93.12 126 TYR A CA 1
ATOM 990 C C . TYR A 1 126 ? 18.611 5.880 -8.884 1.00 93.12 126 TYR A C 1
ATOM 992 O O . TYR A 1 126 ? 18.712 6.558 -7.865 1.00 93.12 126 TYR A O 1
ATOM 1000 N N . GLY A 1 127 ? 19.403 4.825 -9.097 1.00 91.56 127 GLY A N 1
ATOM 1001 C CA . GLY A 1 127 ? 20.521 4.468 -8.225 1.00 91.56 127 GLY A CA 1
ATOM 1002 C C . GLY A 1 127 ? 20.623 2.976 -7.919 1.00 91.56 127 GLY A C 1
ATOM 1003 O O . GLY A 1 127 ? 20.208 2.110 -8.686 1.00 91.56 127 GLY A O 1
ATOM 1004 N N . LYS A 1 128 ? 21.210 2.639 -6.765 1.00 93.75 128 LYS A N 1
ATOM 1005 C CA . LYS A 1 128 ? 21.557 1.251 -6.438 1.00 93.75 128 LYS A CA 1
ATOM 1006 C C . LYS A 1 128 ? 20.369 0.475 -5.875 1.00 93.75 128 LYS A C 1
ATOM 1008 O O . LYS A 1 128 ? 19.834 0.824 -4.822 1.00 93.75 128 LYS A O 1
ATOM 1013 N N . LEU A 1 129 ? 20.053 -0.654 -6.506 1.00 95.12 129 LEU A N 1
ATOM 1014 C CA . LEU A 1 129 ? 19.089 -1.631 -6.004 1.00 95.12 129 LEU A CA 1
ATOM 1015 C C . LEU A 1 129 ? 19.564 -2.277 -4.683 1.00 95.12 129 LEU A C 1
ATOM 1017 O O . LEU A 1 129 ? 20.660 -2.832 -4.585 1.00 95.12 129 LEU A O 1
ATOM 1021 N N . ASP A 1 130 ? 18.711 -2.232 -3.665 1.00 96.00 130 ASP A N 1
ATOM 1022 C CA . ASP A 1 130 ? 18.818 -2.951 -2.394 1.00 96.00 130 ASP A CA 1
ATOM 1023 C C . ASP A 1 130 ? 18.059 -4.281 -2.506 1.00 96.00 130 ASP A C 1
ATOM 1025 O O . ASP A 1 130 ? 16.875 -4.390 -2.167 1.00 96.00 130 ASP A O 1
ATOM 1029 N N . ASP A 1 131 ? 18.744 -5.300 -3.027 1.00 95.19 131 ASP A N 1
ATOM 1030 C CA . ASP A 1 131 ? 18.121 -6.571 -3.396 1.00 95.19 131 ASP A CA 1
ATOM 1031 C C . ASP A 1 131 ? 17.899 -7.531 -2.214 1.00 95.19 131 ASP A C 1
ATOM 1033 O O . ASP A 1 131 ? 17.104 -8.474 -2.298 1.00 95.19 131 ASP A O 1
ATOM 1037 N N . THR A 1 132 ? 18.597 -7.301 -1.102 1.00 95.44 132 THR A N 1
ATOM 1038 C CA . THR A 1 132 ? 18.629 -8.212 0.049 1.00 95.44 132 THR A CA 1
ATOM 1039 C C . THR A 1 132 ? 17.672 -7.815 1.157 1.00 95.44 132 THR A C 1
ATOM 1041 O O . THR A 1 132 ? 17.075 -8.704 1.771 1.00 95.44 132 THR A O 1
ATOM 1044 N N . LYS A 1 133 ? 17.478 -6.516 1.413 1.00 95.12 133 LYS A N 1
ATOM 1045 C CA . LYS A 1 133 ? 16.677 -6.060 2.551 1.00 95.12 133 LYS A CA 1
ATOM 1046 C C . LYS A 1 133 ? 15.179 -6.277 2.304 1.00 95.12 133 LYS A C 1
ATOM 1048 O O . LYS A 1 133 ? 14.631 -5.716 1.353 1.00 95.12 133 LYS A O 1
ATOM 1053 N N . PRO A 1 134 ? 14.470 -7.025 3.169 1.00 95.44 134 PRO A N 1
ATOM 1054 C CA . PRO A 1 134 ? 13.025 -7.171 3.052 1.00 95.44 134 PRO A CA 1
ATOM 1055 C C . PRO A 1 134 ? 12.301 -5.831 3.210 1.00 95.44 134 PRO A C 1
ATOM 1057 O O . PRO A 1 134 ? 12.636 -5.028 4.085 1.00 95.44 134 PRO A O 1
ATOM 1060 N N . LYS A 1 135 ? 11.291 -5.593 2.371 1.00 94.50 135 LYS A N 1
ATOM 1061 C CA . LYS A 1 135 ? 10.402 -4.428 2.448 1.00 94.50 135 LYS A CA 1
ATOM 1062 C C . LYS A 1 135 ? 8.968 -4.904 2.649 1.00 94.50 135 LYS A C 1
ATOM 1064 O O . LYS A 1 135 ? 8.610 -5.987 2.192 1.00 94.50 135 LYS A O 1
ATOM 1069 N N . PHE A 1 136 ? 8.168 -4.100 3.342 1.00 95.25 136 PHE A N 1
ATOM 1070 C CA . PHE A 1 136 ? 6.739 -4.357 3.510 1.00 95.25 136 PHE A CA 1
ATOM 1071 C C . PHE A 1 136 ? 6.058 -4.466 2.139 1.00 95.25 136 PHE A C 1
ATOM 1073 O O . PHE A 1 136 ? 6.339 -3.663 1.245 1.00 95.25 136 PHE A O 1
ATOM 1080 N N . VAL A 1 137 ? 5.195 -5.467 1.980 1.00 95.12 137 VAL A N 1
ATOM 1081 C CA . VAL A 1 137 ? 4.384 -5.679 0.780 1.00 95.12 137 VAL A CA 1
ATOM 1082 C C . VAL A 1 137 ? 2.961 -5.202 1.076 1.00 95.12 137 VAL A C 1
ATOM 1084 O O . VAL A 1 137 ? 2.293 -5.838 1.892 1.00 95.12 137 VAL A O 1
ATOM 1087 N N . PRO A 1 138 ? 2.488 -4.125 0.422 1.00 94.62 138 PRO A N 1
ATOM 1088 C CA . PRO A 1 138 ? 1.114 -3.657 0.560 1.00 94.62 138 PRO A CA 1
ATOM 1089 C C . PRO A 1 138 ? 0.077 -4.764 0.350 1.00 94.62 138 PRO A C 1
ATOM 1091 O O . PRO A 1 138 ? 0.185 -5.603 -0.549 1.00 94.62 138 PRO A O 1
ATOM 1094 N N . PHE A 1 139 ? -0.958 -4.752 1.175 1.00 95.19 139 PHE A N 1
ATOM 1095 C CA . PHE A 1 139 ? -2.109 -5.624 1.040 1.00 95.19 139 PHE A CA 1
ATOM 1096 C C . PHE A 1 139 ? -2.957 -5.225 -0.165 1.00 95.19 139 PHE A C 1
ATOM 1098 O O . PHE A 1 139 ? -3.075 -4.062 -0.549 1.00 95.19 139 PHE A O 1
ATOM 1105 N N . THR A 1 140 ? -3.582 -6.232 -0.762 1.00 93.62 140 THR A N 1
ATOM 1106 C CA . THR A 1 140 ? -4.594 -6.065 -1.805 1.00 93.62 140 THR A CA 1
ATOM 1107 C C . THR A 1 140 ? -5.979 -5.854 -1.214 1.00 93.62 140 THR A C 1
ATOM 1109 O O . THR A 1 140 ? -6.273 -6.303 -0.108 1.00 93.62 140 THR A O 1
ATOM 1112 N N . LYS A 1 141 ? -6.905 -5.323 -2.025 1.00 93.31 141 LYS A N 1
ATOM 1113 C CA . LYS A 1 141 ? -8.345 -5.267 -1.702 1.00 93.31 141 LYS A CA 1
ATOM 1114 C C . LYS A 1 141 ? -8.903 -6.612 -1.214 1.00 93.31 141 LYS A C 1
ATOM 1116 O O . LYS A 1 141 ? -9.698 -6.648 -0.278 1.00 93.31 141 LYS A O 1
ATOM 1121 N N . LEU A 1 142 ? -8.472 -7.725 -1.819 1.00 94.50 142 LEU A N 1
ATOM 1122 C CA . LEU A 1 142 ? -8.897 -9.065 -1.408 1.00 94.50 142 LEU A CA 1
ATOM 1123 C C . LEU A 1 142 ? -8.387 -9.425 -0.006 1.00 94.50 142 LEU A C 1
ATOM 1125 O O . LEU A 1 142 ? -9.147 -9.987 0.784 1.00 94.50 142 LEU A O 1
ATOM 1129 N N . GLN A 1 143 ? -7.130 -9.099 0.299 1.00 96.25 143 GLN A N 1
ATOM 1130 C CA . GLN A 1 143 ? -6.545 -9.344 1.615 1.00 96.25 143 GLN A CA 1
ATOM 1131 C C . GLN A 1 143 ? -7.168 -8.441 2.683 1.00 96.25 143 GLN A C 1
ATOM 1133 O O . GLN A 1 143 ? -7.597 -8.973 3.699 1.00 96.25 143 GLN A O 1
ATOM 1138 N N . HIS A 1 144 ? -7.358 -7.142 2.419 1.00 96.56 144 HIS A N 1
ATOM 1139 C CA . HIS A 1 144 ? -8.102 -6.241 3.311 1.00 96.56 144 HIS A CA 1
ATOM 1140 C C . HIS A 1 144 ? -9.475 -6.829 3.667 1.00 96.56 144 HIS A C 1
ATOM 1142 O O . HIS A 1 144 ? -9.852 -6.948 4.831 1.00 96.56 144 HIS A O 1
ATOM 1148 N N . ARG A 1 145 ? -10.222 -7.296 2.661 1.00 95.75 145 ARG A N 1
ATOM 1149 C CA . ARG A 1 145 ? -11.532 -7.925 2.870 1.00 95.75 145 ARG A CA 1
ATOM 1150 C C . ARG A 1 145 ? -11.452 -9.195 3.719 1.00 95.75 145 ARG A C 1
ATOM 1152 O O . ARG A 1 145 ? -12.353 -9.451 4.517 1.00 95.75 145 ARG A O 1
ATOM 1159 N N . ARG A 1 146 ? -10.419 -10.015 3.520 1.00 96.88 146 ARG A N 1
ATOM 1160 C CA . ARG A 1 146 ? -10.188 -11.219 4.325 1.00 96.88 146 ARG A CA 1
ATOM 1161 C C . ARG A 1 146 ? -9.906 -10.844 5.781 1.00 96.88 146 ARG A C 1
ATOM 1163 O O . ARG A 1 146 ? -10.622 -11.326 6.652 1.00 96.88 146 ARG A O 1
ATOM 1170 N N . ILE A 1 147 ? -8.952 -9.947 6.018 1.00 97.19 147 ILE A N 1
ATOM 1171 C CA . ILE A 1 147 ? -8.564 -9.481 7.355 1.00 97.19 147 ILE A CA 1
ATOM 1172 C C . ILE A 1 147 ? -9.764 -8.877 8.083 1.00 97.19 147 ILE A C 1
ATOM 1174 O O . ILE A 1 147 ? -10.050 -9.243 9.221 1.00 97.19 147 ILE A O 1
ATOM 1178 N N . LEU A 1 148 ? -10.538 -8.021 7.409 1.00 97.50 148 LEU A N 1
ATOM 1179 C CA . LEU A 1 148 ? -11.740 -7.427 7.988 1.00 97.50 148 LEU A CA 1
ATOM 1180 C C . LEU A 1 148 ? -12.774 -8.487 8.387 1.00 97.50 148 LEU A C 1
ATOM 1182 O O . LEU A 1 148 ? -13.372 -8.388 9.457 1.00 97.50 148 LEU A O 1
ATOM 1186 N N . ARG A 1 149 ? -12.981 -9.512 7.550 1.00 97.25 149 ARG A N 1
ATOM 1187 C CA . ARG A 1 149 ? -13.901 -10.617 7.854 1.00 97.25 149 ARG A CA 1
ATOM 1188 C C . ARG A 1 149 ? -13.441 -11.409 9.074 1.00 97.25 149 ARG A C 1
ATOM 1190 O O . ARG A 1 149 ? -14.269 -11.745 9.914 1.00 97.25 149 ARG A O 1
ATOM 1197 N N . GLU A 1 150 ? -12.149 -11.700 9.169 1.00 97.50 150 GLU A N 1
ATOM 1198 C CA . GLU A 1 150 ? -11.575 -12.406 10.315 1.00 97.50 150 GLU A CA 1
ATOM 1199 C C . GLU A 1 150 ? -11.692 -11.566 11.595 1.00 97.50 150 GLU A C 1
ATOM 1201 O O . GLU A 1 150 ? -12.135 -12.074 12.623 1.00 97.50 150 GLU A O 1
ATOM 1206 N N . CYS A 1 151 ? -11.411 -10.262 11.527 1.00 98.06 151 CYS A N 1
ATOM 1207 C CA . CYS A 1 151 ? -11.620 -9.340 12.643 1.00 98.06 151 CYS A CA 1
ATOM 1208 C C . CYS A 1 151 ? -13.085 -9.243 13.079 1.00 98.06 151 CYS A C 1
ATOM 1210 O O . CYS A 1 151 ? -13.366 -9.280 14.276 1.00 98.06 151 CYS A O 1
ATOM 1212 N N . ALA A 1 152 ? -14.024 -9.158 12.135 1.00 98.06 152 ALA A N 1
ATOM 1213 C CA . ALA A 1 152 ? -15.449 -9.143 12.449 1.00 98.06 152 ALA A CA 1
ATOM 1214 C C . ALA A 1 152 ? -15.874 -10.439 13.154 1.00 98.06 152 ALA A C 1
ATOM 1216 O O . ALA A 1 152 ? -16.572 -10.377 14.161 1.00 98.06 152 ALA A O 1
ATOM 1217 N N . ALA A 1 153 ? -15.395 -11.596 12.685 1.00 97.69 153 ALA A N 1
ATOM 1218 C CA . ALA A 1 153 ? -15.669 -12.883 13.319 1.00 97.69 153 ALA A CA 1
ATOM 1219 C C . ALA A 1 153 ? -15.100 -12.964 14.747 1.00 97.69 153 ALA A C 1
ATOM 1221 O O . ALA A 1 153 ? -15.823 -13.353 15.660 1.00 97.69 153 ALA A O 1
ATOM 1222 N N . MET A 1 154 ? -13.848 -12.539 14.961 1.00 97.00 154 MET A N 1
ATOM 1223 C CA . MET A 1 154 ? -13.225 -12.512 16.295 1.00 97.00 154 MET A CA 1
ATOM 1224 C C . MET A 1 154 ? -13.969 -11.598 17.278 1.00 97.00 154 MET A C 1
ATOM 1226 O O . MET A 1 154 ? -14.041 -11.902 18.464 1.00 97.00 154 MET A O 1
ATOM 1230 N N . LEU A 1 155 ? -14.522 -10.486 16.789 1.00 97.81 155 LEU A N 1
ATOM 1231 C CA . LEU A 1 155 ? -15.263 -9.515 17.599 1.00 97.81 155 LEU A CA 1
ATOM 1232 C C . LEU A 1 155 ? -16.770 -9.818 17.694 1.00 97.81 155 LEU A C 1
ATOM 1234 O O . LEU A 1 155 ? -17.497 -9.045 18.315 1.00 97.81 155 LEU A O 1
ATOM 1238 N N . GLY A 1 156 ? -17.260 -10.899 17.076 1.00 97.94 156 GLY A N 1
ATOM 1239 C CA . GLY A 1 156 ? -18.686 -11.248 17.072 1.00 97.94 156 GLY A CA 1
ATOM 1240 C C . GLY A 1 156 ? -19.577 -10.264 16.300 1.00 97.94 156 GLY A C 1
ATOM 1241 O O . GLY A 1 156 ? -20.759 -10.125 16.606 1.00 97.94 156 GLY A O 1
ATOM 1242 N N . ILE A 1 157 ? -19.030 -9.558 15.307 1.00 97.81 157 ILE A N 1
ATOM 1243 C CA . ILE A 1 157 ? -19.742 -8.547 14.516 1.00 97.81 157 ILE A CA 1
ATOM 1244 C C . ILE A 1 157 ? -20.440 -9.218 13.328 1.00 97.81 157 ILE A C 1
ATOM 1246 O O . ILE A 1 157 ? -19.794 -9.768 12.432 1.00 97.81 157 ILE A O 1
ATOM 1250 N N . SER A 1 158 ? -21.773 -9.142 13.298 1.00 95.50 158 SER A N 1
ATOM 1251 C CA . SER A 1 158 ? -22.587 -9.699 12.213 1.00 95.50 158 SER A CA 1
ATOM 1252 C C . SER A 1 158 ? -22.537 -8.851 10.934 1.00 95.50 158 SER A C 1
ATOM 1254 O O . SER A 1 158 ? -22.132 -7.684 10.938 1.00 95.50 158 SER A O 1
ATOM 1256 N N . ARG A 1 159 ? -22.998 -9.412 9.809 1.00 92.44 159 ARG A N 1
ATOM 1257 C CA . ARG A 1 159 ? -23.066 -8.683 8.529 1.00 92.44 159 ARG A CA 1
ATOM 1258 C C . ARG A 1 159 ? -24.065 -7.525 8.564 1.00 92.44 159 ARG A C 1
ATOM 1260 O O . ARG A 1 159 ? -23.812 -6.480 7.971 1.00 92.44 159 ARG A O 1
ATOM 1267 N N . GLU A 1 160 ? -25.166 -7.687 9.284 1.00 92.69 160 GLU A N 1
ATOM 1268 C CA . GLU A 1 160 ? -26.187 -6.657 9.506 1.00 92.69 160 GLU A CA 1
ATOM 1269 C C . GLU A 1 160 ? -25.595 -5.499 10.314 1.00 92.69 160 GLU A C 1
ATOM 1271 O O . GLU A 1 160 ? -25.860 -4.329 10.038 1.00 92.69 160 GLU A O 1
ATOM 1276 N N . ARG A 1 161 ? -24.711 -5.810 11.269 1.00 95.62 161 ARG A N 1
ATOM 1277 C CA . ARG A 1 161 ? -23.986 -4.799 12.035 1.00 95.62 161 ARG A CA 1
ATOM 1278 C C . ARG A 1 161 ? -23.001 -4.012 11.162 1.00 95.62 161 ARG A C 1
ATOM 1280 O O . ARG A 1 161 ? -22.957 -2.789 11.262 1.00 95.62 161 ARG A O 1
ATOM 1287 N N . LEU A 1 162 ? -22.303 -4.675 10.233 1.00 95.31 162 LEU A N 1
ATOM 1288 C CA . LEU A 1 162 ? -21.465 -3.999 9.228 1.00 95.31 162 LEU A CA 1
ATOM 1289 C C . LEU A 1 162 ? -22.274 -3.058 8.320 1.00 95.31 162 LEU A C 1
ATOM 1291 O O . LEU A 1 162 ? -21.777 -1.993 7.952 1.00 95.31 162 LEU A O 1
ATOM 1295 N N . TYR A 1 163 ? -23.519 -3.413 7.978 1.00 94.12 163 TYR A N 1
ATOM 1296 C CA . TYR A 1 163 ? -24.415 -2.515 7.239 1.00 94.12 163 TYR A CA 1
ATOM 1297 C C . TYR A 1 163 ? -24.706 -1.229 8.024 1.00 94.12 163 TYR A C 1
ATOM 1299 O O . TYR A 1 163 ? -24.662 -0.146 7.442 1.00 94.12 163 TYR A O 1
ATOM 1307 N N . LEU A 1 164 ? -24.914 -1.308 9.343 1.00 94.81 164 LEU A N 1
ATOM 1308 C CA . LEU A 1 164 ? -25.097 -0.113 10.177 1.00 94.81 164 LEU A CA 1
ATOM 1309 C C . LEU A 1 164 ? -23.856 0.787 10.178 1.00 94.81 164 LEU A C 1
ATOM 1311 O O . LEU A 1 164 ? -23.995 2.005 10.079 1.00 94.81 164 LEU A O 1
ATOM 1315 N N . PHE A 1 165 ? -22.654 0.205 10.222 1.00 95.19 165 PHE A N 1
ATOM 1316 C CA . PHE A 1 165 ? -21.406 0.975 10.149 1.00 95.19 165 PHE A CA 1
ATOM 1317 C C . PHE A 1 165 ? -21.266 1.689 8.807 1.00 95.19 165 PHE A C 1
ATOM 1319 O O . PHE A 1 165 ? -20.920 2.867 8.768 1.00 95.19 165 PHE A O 1
ATOM 1326 N N . ARG A 1 166 ? -21.577 0.991 7.708 1.00 93.75 166 ARG A N 1
ATOM 1327 C CA . ARG A 1 166 ? -21.610 1.579 6.365 1.00 93.75 166 ARG A CA 1
ATOM 1328 C C . ARG A 1 166 ? -22.618 2.724 6.274 1.00 93.75 166 ARG A C 1
ATOM 1330 O O . ARG A 1 166 ? -22.313 3.734 5.652 1.00 93.75 166 ARG A O 1
ATOM 1337 N N . LYS A 1 167 ? -23.821 2.533 6.820 1.00 93.69 167 LYS A N 1
ATOM 1338 C CA . LYS A 1 167 ? -24.938 3.472 6.670 1.00 93.69 167 LYS A CA 1
ATOM 1339 C C . LYS A 1 167 ? -24.741 4.741 7.486 1.00 93.69 167 LYS A C 1
ATOM 1341 O O . LYS A 1 167 ? -24.973 5.827 6.969 1.00 93.69 167 LYS A O 1
ATOM 1346 N N . ASN A 1 168 ? -24.349 4.592 8.748 1.00 94.44 168 ASN A N 1
ATOM 1347 C CA . ASN A 1 168 ? -24.357 5.709 9.686 1.00 94.44 168 ASN A CA 1
ATOM 1348 C C . ASN A 1 168 ? -22.958 6.263 9.964 1.00 94.44 168 ASN A C 1
ATOM 1350 O O . ASN A 1 168 ? -22.872 7.381 10.440 1.00 94.44 168 ASN A O 1
ATOM 1354 N N . GLY A 1 169 ? -21.883 5.531 9.657 1.00 93.00 169 GLY A N 1
ATOM 1355 C CA . GLY A 1 169 ? -20.506 5.943 9.942 1.00 93.00 169 GLY A CA 1
ATOM 1356 C C . GLY A 1 169 ? -19.870 5.148 11.084 1.00 93.00 169 GLY A C 1
ATOM 1357 O O . GLY A 1 169 ? -20.545 4.608 11.962 1.00 93.00 169 GLY A O 1
ATOM 1358 N N . VAL A 1 170 ? -18.541 5.053 11.062 1.00 92.56 170 VAL A N 1
ATOM 1359 C CA . VAL A 1 170 ? -17.735 4.256 12.009 1.00 92.56 170 VAL A CA 1
ATOM 1360 C C . VAL A 1 170 ? -17.603 4.972 13.360 1.00 92.56 170 VAL A C 1
ATOM 1362 O O . VAL A 1 170 ? -17.534 4.334 14.409 1.00 92.56 170 VAL A O 1
ATOM 1365 N N . GLU A 1 171 ? -17.610 6.302 13.351 1.00 94.94 171 GLU A N 1
ATOM 1366 C CA . GLU A 1 171 ? -17.469 7.189 14.508 1.00 94.94 171 GLU A CA 1
ATOM 1367 C C . GLU A 1 171 ? -18.555 6.994 15.574 1.00 94.94 171 GLU A C 1
ATOM 1369 O O . GLU A 1 171 ? -18.299 7.215 16.763 1.00 94.94 171 GLU A O 1
ATOM 1374 N N . TYR A 1 172 ? -19.741 6.535 15.173 1.00 96.31 172 TYR A N 1
ATOM 1375 C CA . TYR A 1 172 ? -20.899 6.387 16.056 1.00 96.31 172 TYR A CA 1
ATOM 1376 C C . TYR A 1 172 ? -20.925 5.058 16.817 1.00 96.31 172 TYR A C 1
ATOM 1378 O O . TYR A 1 172 ? -21.706 4.902 17.754 1.00 96.31 172 TYR A O 1
ATOM 1386 N N . TYR A 1 173 ? -20.071 4.099 16.451 1.00 97.44 173 TYR A N 1
ATOM 1387 C CA . TYR A 1 173 ? -20.147 2.729 16.952 1.00 97.44 173 TYR A CA 1
ATOM 1388 C C . TYR A 1 173 ? -18.836 2.278 17.586 1.00 97.44 173 TYR A C 1
ATOM 1390 O O . TYR A 1 173 ? -17.795 2.202 16.936 1.00 97.44 173 TYR A O 1
ATOM 1398 N N . GLN A 1 174 ? -18.889 1.928 18.871 1.00 97.69 174 GLN A N 1
ATOM 1399 C CA . GLN A 1 174 ? -17.708 1.483 19.610 1.00 97.69 174 GLN A CA 1
ATOM 1400 C C . GLN A 1 174 ? -17.124 0.175 19.053 1.00 97.69 174 GLN A C 1
ATOM 1402 O O . GLN A 1 174 ? -15.908 0.024 18.947 1.00 97.69 174 GLN A O 1
ATOM 1407 N N . ASP A 1 175 ? -17.984 -0.748 18.639 1.00 97.38 175 ASP A N 1
ATOM 1408 C CA . ASP A 1 175 ? -17.611 -1.993 17.976 1.00 97.38 175 ASP A CA 1
ATOM 1409 C C . ASP A 1 175 ? -16.998 -1.755 16.588 1.00 97.38 175 ASP A C 1
ATOM 1411 O O . ASP A 1 175 ? -16.036 -2.433 16.231 1.00 97.38 175 ASP A O 1
ATOM 1415 N N . ALA A 1 176 ? -17.443 -0.736 15.844 1.00 97.81 176 ALA A N 1
ATOM 1416 C CA . ALA A 1 176 ? -16.805 -0.349 14.583 1.00 97.81 176 ALA A CA 1
ATOM 1417 C C . ALA A 1 176 ? -15.390 0.215 14.796 1.00 97.81 176 ALA A C 1
ATOM 1419 O O . ALA A 1 176 ? -14.468 -0.118 14.049 1.00 97.81 176 ALA A O 1
ATOM 1420 N N . LYS A 1 177 ? -15.186 1.014 15.852 1.00 98.44 177 LYS A N 1
ATOM 1421 C CA . LYS A 1 177 ? -13.854 1.505 16.253 1.00 98.44 177 LYS A CA 1
ATOM 1422 C C . LYS A 1 177 ? -12.929 0.352 16.640 1.00 98.44 177 LYS A C 1
ATOM 1424 O O . LYS A 1 177 ? -11.769 0.323 16.233 1.00 98.44 177 LYS A O 1
ATOM 1429 N N . CYS A 1 178 ? -13.442 -0.632 17.381 1.00 98.56 178 CYS A N 1
ATOM 1430 C CA . CYS A 1 178 ? -12.677 -1.834 17.713 1.00 98.56 178 CYS A CA 1
ATOM 1431 C C . CYS A 1 178 ? -12.364 -2.687 16.479 1.00 98.56 178 CYS A C 1
ATOM 1433 O O . CYS A 1 178 ? -11.265 -3.237 16.381 1.00 98.56 178 CYS A O 1
ATOM 1435 N N . LEU A 1 179 ? -13.287 -2.756 15.517 1.00 98.56 179 LEU A N 1
ATOM 1436 C CA . LEU A 1 179 ? -13.074 -3.437 14.246 1.00 98.56 179 LEU A CA 1
ATOM 1437 C C . LEU A 1 179 ? -11.958 -2.772 13.428 1.00 98.56 179 LEU A C 1
ATOM 1439 O O . LEU A 1 179 ? -11.075 -3.477 12.940 1.00 98.56 179 LEU A O 1
ATOM 1443 N N . LEU A 1 180 ? -11.936 -1.436 13.348 1.00 98.19 180 LEU A N 1
ATOM 1444 C CA . LEU A 1 180 ? -10.846 -0.681 12.718 1.00 98.19 180 LEU A CA 1
ATOM 1445 C C . LEU A 1 180 ? -9.504 -0.927 13.421 1.00 98.19 180 LEU A C 1
ATOM 1447 O O . LEU A 1 180 ? -8.502 -1.183 12.758 1.00 98.19 180 LEU A O 1
ATOM 1451 N N . ARG A 1 181 ? -9.477 -0.910 14.760 1.00 98.00 181 ARG A N 1
ATOM 1452 C CA . ARG A 1 181 ? -8.267 -1.238 15.528 1.00 98.00 181 ARG A CA 1
ATOM 1453 C C . ARG A 1 181 ? -7.750 -2.641 15.199 1.00 98.00 181 ARG A C 1
ATOM 1455 O O . ARG A 1 181 ? -6.570 -2.793 14.905 1.00 98.00 181 ARG A O 1
ATOM 1462 N N . CYS A 1 182 ? -8.620 -3.655 15.223 1.00 98.25 182 CYS A N 1
ATOM 1463 C CA . CYS A 1 182 ? -8.243 -5.027 14.867 1.00 98.25 182 CYS A CA 1
ATOM 1464 C C . CYS A 1 182 ? -7.663 -5.100 13.453 1.00 98.25 182 CYS A C 1
ATOM 1466 O O . CYS A 1 182 ? -6.614 -5.704 13.250 1.00 98.25 182 CYS A O 1
ATOM 1468 N N . PHE A 1 183 ? -8.327 -4.448 12.498 1.00 97.88 183 PHE A N 1
ATOM 1469 C CA . PHE A 1 183 ? -7.911 -4.404 11.103 1.00 97.88 183 PHE A CA 1
ATOM 1470 C C . PHE A 1 183 ? -6.491 -3.840 10.950 1.00 97.88 183 PHE A C 1
ATOM 1472 O O . PHE A 1 183 ? -5.633 -4.501 10.372 1.00 97.88 183 PHE A O 1
ATOM 1479 N N . MET A 1 184 ? -6.198 -2.682 11.553 1.00 97.44 184 MET A N 1
ATOM 1480 C CA . MET A 1 184 ? -4.862 -2.073 11.467 1.00 97.44 184 MET A CA 1
ATOM 1481 C C . MET A 1 184 ? -3.775 -2.898 12.175 1.00 97.44 184 MET A C 1
ATOM 1483 O O . MET A 1 184 ? -2.651 -2.972 11.674 1.00 97.44 184 MET A O 1
ATOM 1487 N N . ILE A 1 185 ? -4.096 -3.540 13.306 1.00 97.25 185 ILE A N 1
ATOM 1488 C CA . ILE A 1 185 ? -3.163 -4.439 14.010 1.00 97.25 185 ILE A CA 1
ATOM 1489 C C . ILE A 1 185 ? -2.853 -5.663 13.150 1.00 97.25 185 ILE A C 1
ATOM 1491 O O . ILE A 1 185 ? -1.689 -6.004 12.961 1.00 97.25 185 ILE A O 1
ATOM 1495 N N . ARG A 1 186 ? -3.877 -6.309 12.582 1.00 96.81 186 ARG A N 1
ATOM 1496 C CA . ARG A 1 186 ? -3.701 -7.505 11.746 1.00 96.81 186 ARG A CA 1
ATOM 1497 C C . ARG A 1 186 ? -2.949 -7.207 10.456 1.00 96.81 186 ARG A C 1
ATOM 1499 O O . ARG A 1 186 ? -2.242 -8.079 9.969 1.00 96.81 186 ARG A O 1
ATOM 1506 N N . GLU A 1 187 ? -3.016 -5.985 9.946 1.00 96.19 187 GLU A N 1
ATOM 1507 C CA . GLU A 1 187 ? -2.181 -5.545 8.821 1.00 96.19 187 GLU A CA 1
ATOM 1508 C C . GLU A 1 187 ? -0.753 -5.156 9.234 1.00 96.19 187 GLU A C 1
ATOM 1510 O O . GLU A 1 187 ? 0.083 -4.849 8.388 1.00 96.19 187 GLU A O 1
ATOM 1515 N N . GLY A 1 188 ? -0.436 -5.167 10.530 1.00 95.44 188 GLY A N 1
ATOM 1516 C CA . GLY A 1 188 ? 0.863 -4.729 11.040 1.00 95.44 188 GLY A CA 1
ATOM 1517 C C . GLY A 1 188 ? 1.122 -3.245 10.778 1.00 95.44 188 GLY A C 1
ATOM 1518 O O . GLY A 1 188 ? 2.279 -2.832 10.670 1.00 95.44 188 GLY A O 1
ATOM 1519 N N . LEU A 1 189 ? 0.050 -2.460 10.631 1.00 95.25 189 LEU A N 1
ATOM 1520 C CA . LEU A 1 189 ? 0.075 -1.015 10.416 1.00 95.25 189 LEU A CA 1
ATOM 1521 C C . LEU A 1 189 ? -0.030 -0.233 11.726 1.00 95.25 189 LEU A C 1
ATOM 1523 O O . LEU A 1 189 ? 0.218 0.967 11.717 1.00 95.25 189 LEU A O 1
ATOM 1527 N N . TYR A 1 190 ? -0.408 -0.877 12.829 1.00 95.19 190 TYR A N 1
ATOM 1528 C CA . TYR A 1 190 ? -0.647 -0.239 14.121 1.00 95.19 190 TYR A CA 1
ATOM 1529 C C . TYR A 1 190 ? -0.323 -1.194 15.277 1.00 95.19 190 TYR A C 1
ATOM 1531 O O . TYR 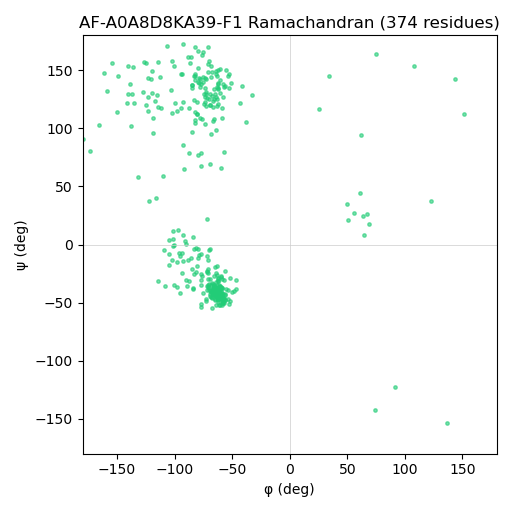A 1 190 ? -0.605 -2.388 15.175 1.00 95.19 190 TYR A O 1
ATOM 1539 N N . THR A 1 191 ? 0.200 -0.666 16.381 1.00 94.94 191 THR A N 1
ATOM 1540 C CA . THR A 1 191 ? 0.282 -1.341 17.689 1.00 94.94 191 THR A CA 1
ATOM 1541 C C . THR A 1 191 ? -0.339 -0.449 18.761 1.00 94.94 191 THR A C 1
ATOM 1543 O O . THR A 1 191 ? -0.455 0.763 18.573 1.00 94.94 191 THR A O 1
ATOM 1546 N N . ASP A 1 192 ? -0.777 -1.026 19.882 1.00 93.56 192 ASP A N 1
ATOM 1547 C CA . ASP A 1 192 ? -1.307 -0.202 20.978 1.00 93.56 192 ASP A CA 1
ATOM 1548 C C . ASP A 1 192 ? -0.200 0.612 21.653 1.00 93.56 192 ASP A C 1
ATOM 1550 O O . ASP A 1 192 ? -0.463 1.688 22.187 1.00 93.56 192 ASP A O 1
ATOM 1554 N N . GLU A 1 193 ? 1.016 0.072 21.643 1.00 90.31 193 GLU A N 1
ATOM 1555 C CA . GLU A 1 193 ? 2.190 0.609 22.313 1.00 90.31 193 GLU A CA 1
ATOM 1556 C C . GLU A 1 193 ? 2.779 1.797 21.541 1.00 90.31 193 GLU A C 1
ATOM 1558 O O . GLU A 1 193 ? 2.959 2.872 22.109 1.00 90.31 193 GLU A O 1
ATOM 1563 N N . ASP A 1 194 ? 3.020 1.629 20.237 1.00 89.69 194 ASP A N 1
ATOM 1564 C CA . ASP A 1 194 ? 3.707 2.628 19.404 1.00 89.69 194 ASP A CA 1
ATOM 1565 C C . ASP A 1 194 ? 2.745 3.443 18.528 1.00 89.69 194 ASP A C 1
ATOM 1567 O O . ASP A 1 194 ? 3.120 4.461 17.939 1.00 89.69 194 ASP A O 1
ATOM 1571 N N . GLY A 1 195 ? 1.492 3.001 18.411 1.00 91.94 195 GLY A N 1
ATOM 1572 C CA . GLY A 1 195 ? 0.522 3.586 17.500 1.00 91.94 195 GLY A CA 1
ATOM 1573 C C . GLY A 1 195 ? 0.799 3.217 16.032 1.00 91.94 195 GLY A C 1
ATOM 1574 O O . GLY A 1 195 ? 1.130 2.070 15.726 1.00 91.94 195 GLY A O 1
ATOM 1575 N N . PRO A 1 196 ? 0.594 4.142 15.074 1.00 92.75 196 PRO A N 1
ATOM 1576 C CA . PRO A 1 196 ? 0.681 3.843 13.649 1.00 92.75 196 PRO A CA 1
ATOM 1577 C C . PRO A 1 196 ? 2.126 3.630 13.180 1.00 92.75 196 PRO A C 1
ATOM 1579 O O . PRO A 1 196 ? 2.997 4.491 13.325 1.00 92.75 196 PRO A O 1
ATOM 1582 N N . HIS A 1 197 ? 2.369 2.522 12.480 1.00 92.31 197 HIS A N 1
ATOM 1583 C CA . HIS A 1 197 ? 3.620 2.267 11.779 1.00 92.31 197 HIS A CA 1
ATOM 1584 C C . HIS A 1 197 ? 3.641 3.026 10.447 1.00 92.31 197 HIS A C 1
ATOM 1586 O O . HIS A 1 197 ? 3.493 2.470 9.352 1.00 92.31 197 HIS A O 1
ATOM 1592 N N . PHE A 1 198 ? 3.889 4.325 10.534 1.00 89.12 198 PHE A N 1
ATOM 1593 C CA . PHE A 1 198 ? 3.712 5.251 9.427 1.00 89.12 198 PHE A CA 1
ATOM 1594 C C . PHE A 1 198 ? 4.363 4.860 8.090 1.00 89.12 198 PHE A C 1
ATOM 1596 O O . PHE A 1 198 ? 3.742 5.006 7.042 1.00 89.12 198 PHE A O 1
ATOM 1603 N N . LYS A 1 199 ? 5.593 4.322 8.104 1.00 89.19 199 LYS A N 1
ATOM 1604 C CA . LYS A 1 199 ? 6.267 3.900 6.864 1.00 89.19 199 LYS A CA 1
ATOM 1605 C C . LYS A 1 199 ? 5.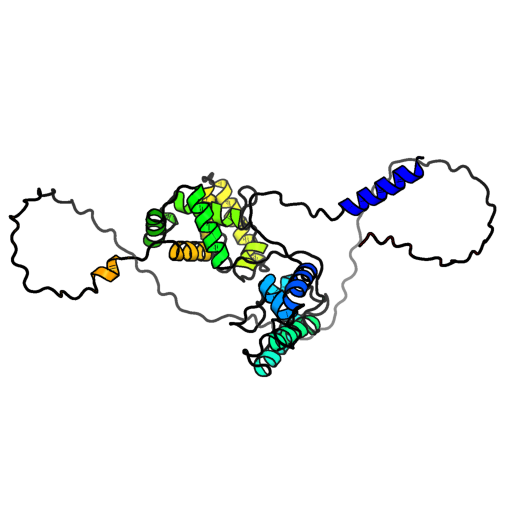480 2.813 6.122 1.00 89.19 199 LYS A C 1
ATOM 1607 O O . LYS A 1 199 ? 5.460 2.807 4.901 1.00 89.19 199 LYS A O 1
ATOM 1612 N N . ARG A 1 200 ? 4.834 1.893 6.846 1.00 92.44 200 ARG A N 1
ATOM 1613 C CA . ARG A 1 200 ? 4.010 0.835 6.240 1.00 92.44 200 ARG A CA 1
ATOM 1614 C C . ARG A 1 200 ? 2.686 1.409 5.758 1.00 92.44 200 ARG A C 1
ATOM 1616 O O . ARG A 1 200 ? 2.271 1.091 4.654 1.00 92.44 200 ARG A O 1
ATOM 1623 N N . MET A 1 201 ? 2.067 2.292 6.544 1.00 91.81 201 MET A N 1
ATOM 1624 C CA . MET A 1 201 ? 0.810 2.925 6.146 1.00 91.81 201 MET A CA 1
ATOM 1625 C C . MET A 1 201 ? 0.965 3.777 4.876 1.00 91.81 201 MET A C 1
ATOM 1627 O O . MET A 1 201 ? 0.109 3.716 4.001 1.00 91.81 201 MET A O 1
ATOM 1631 N N . SER A 1 202 ? 2.069 4.513 4.731 1.00 88.88 202 SER A N 1
ATOM 1632 C CA . SER A 1 202 ? 2.356 5.271 3.507 1.00 88.88 202 SER A CA 1
ATOM 1633 C C . SER A 1 202 ? 2.596 4.373 2.305 1.00 88.88 202 SER A C 1
ATOM 1635 O O . SER A 1 202 ? 2.008 4.615 1.258 1.00 88.88 202 SER A O 1
ATOM 1637 N N . LEU A 1 203 ? 3.346 3.280 2.467 1.00 90.88 203 LEU A N 1
ATOM 1638 C CA . LEU A 1 203 ? 3.482 2.280 1.406 1.00 90.88 203 LEU A CA 1
ATOM 1639 C C . LEU A 1 203 ? 2.134 1.651 1.028 1.00 90.88 203 LEU A C 1
ATOM 1641 O O . LEU A 1 203 ? 1.905 1.364 -0.140 1.00 90.88 203 LEU A O 1
ATOM 1645 N N . GLN A 1 204 ? 1.247 1.437 2.002 1.00 92.94 204 GLN A N 1
ATOM 1646 C CA . GLN A 1 204 ? -0.083 0.872 1.780 1.00 92.94 204 GLN A CA 1
ATOM 1647 C C . GLN A 1 204 ? -1.030 1.828 1.042 1.00 92.94 204 GLN A C 1
ATOM 1649 O O . GLN A 1 204 ? -1.887 1.365 0.290 1.00 92.94 204 GLN A O 1
ATOM 1654 N N . CYS A 1 205 ? -0.902 3.134 1.285 1.00 88.94 205 CYS A N 1
ATOM 1655 C CA . CYS A 1 205 ? -1.768 4.169 0.714 1.00 88.94 205 CYS A CA 1
ATOM 1656 C C . CYS A 1 205 ? -1.139 4.894 -0.487 1.00 88.94 205 CYS A C 1
ATOM 1658 O O . CYS A 1 205 ? -1.776 5.784 -1.034 1.00 88.94 205 CYS A O 1
ATOM 1660 N N . GLU A 1 206 ? 0.092 4.534 -0.866 1.00 83.31 206 GLU A N 1
ATOM 1661 C CA . GLU A 1 206 ? 0.910 5.236 -1.869 1.00 83.31 206 GLU A CA 1
ATOM 1662 C C . GLU A 1 206 ? 1.118 6.736 -1.554 1.00 83.31 206 GLU A C 1
ATOM 1664 O O . GLU A 1 206 ? 1.330 7.547 -2.448 1.00 83.31 206 GLU A O 1
ATOM 1669 N N . GLY A 1 207 ? 1.073 7.107 -0.269 1.00 71.00 207 GLY A N 1
ATOM 1670 C CA . GLY A 1 207 ? 1.248 8.487 0.202 1.00 71.00 207 GLY A CA 1
ATOM 1671 C C . GLY A 1 207 ? 2.713 8.871 0.429 1.00 71.00 207 GLY A C 1
ATOM 1672 O O . GLY A 1 207 ? 3.544 8.001 0.718 1.00 71.00 207 GLY A O 1
ATOM 1673 N N . ASN A 1 208 ? 3.039 10.166 0.383 1.00 68.12 208 ASN A N 1
ATOM 1674 C CA . ASN A 1 208 ? 4.401 10.662 0.583 1.00 68.12 208 ASN A CA 1
ATOM 1675 C C . ASN A 1 208 ? 4.714 10.850 2.076 1.00 68.12 208 ASN A C 1
ATOM 1677 O O . ASN A 1 208 ? 4.435 11.878 2.687 1.00 68.12 208 ASN A O 1
ATOM 1681 N N . TYR A 1 209 ? 5.357 9.853 2.686 1.00 65.69 209 TYR A N 1
ATOM 1682 C CA . TYR A 1 209 ? 5.755 9.933 4.097 1.00 65.69 209 TYR A CA 1
ATOM 1683 C C . TYR A 1 209 ? 7.158 10.495 4.333 1.00 65.69 209 TYR A C 1
ATOM 1685 O O . TYR A 1 209 ? 7.614 10.559 5.477 1.00 65.69 209 TYR A O 1
ATOM 1693 N N . ASN A 1 210 ? 7.864 10.919 3.288 1.00 67.06 210 ASN A N 1
ATOM 1694 C CA . ASN A 1 210 ? 9.159 11.567 3.476 1.00 67.06 210 ASN A CA 1
ATOM 1695 C C . ASN A 1 210 ? 9.013 13.030 3.937 1.00 67.06 210 ASN A C 1
ATOM 1697 O O . ASN A 1 210 ? 10.001 13.613 4.382 1.00 67.06 210 ASN A O 1
ATOM 1701 N N . ASP A 1 211 ? 7.796 13.591 3.947 1.00 79.69 211 ASP A N 1
ATOM 1702 C CA . ASP A 1 211 ? 7.525 14.917 4.507 1.00 79.69 211 ASP A CA 1
ATOM 1703 C C . ASP A 1 211 ? 7.721 14.951 6.039 1.00 79.69 211 ASP A C 1
ATOM 1705 O O . ASP A 1 211 ? 6.916 14.454 6.837 1.00 79.69 211 ASP A O 1
ATOM 1709 N N . GLY A 1 212 ? 8.816 15.582 6.471 1.00 83.62 212 GLY A N 1
ATOM 1710 C CA . GLY A 1 212 ? 9.141 15.784 7.882 1.00 83.62 212 GLY A CA 1
ATOM 1711 C C . GLY A 1 212 ? 8.123 16.643 8.643 1.00 83.62 212 GLY A C 1
ATOM 1712 O O . GLY A 1 212 ? 7.935 16.431 9.848 1.00 83.62 212 GLY A O 1
ATOM 1713 N N . ALA A 1 213 ? 7.438 17.570 7.970 1.00 86.06 213 ALA A N 1
ATOM 1714 C CA . ALA A 1 213 ? 6.442 18.444 8.582 1.00 86.06 213 ALA A CA 1
ATOM 1715 C C . ALA A 1 213 ? 5.168 17.656 8.911 1.00 86.06 213 ALA A C 1
ATOM 1717 O O . ALA A 1 213 ? 4.718 17.667 10.064 1.00 86.06 213 ALA A O 1
ATOM 1718 N N . TYR A 1 214 ? 4.654 16.885 7.944 1.00 85.25 214 TYR A N 1
ATOM 1719 C CA . TYR A 1 214 ? 3.542 15.954 8.159 1.00 85.25 214 TYR A CA 1
ATOM 1720 C C . TYR A 1 214 ? 3.830 14.993 9.319 1.00 85.25 214 TYR A C 1
ATOM 1722 O O . TYR A 1 214 ? 3.018 14.848 10.235 1.00 85.25 214 TYR A O 1
ATOM 1730 N N . ARG A 1 215 ? 5.028 14.396 9.344 1.00 85.81 215 ARG A N 1
ATOM 1731 C CA . ARG A 1 215 ? 5.464 13.479 10.413 1.00 85.81 215 ARG A CA 1
ATOM 1732 C C . ARG A 1 215 ? 5.437 14.113 11.791 1.00 85.81 215 ARG A C 1
ATOM 1734 O O . ARG A 1 215 ? 4.977 13.494 12.750 1.00 85.81 215 ARG A O 1
ATOM 1741 N N . SER A 1 216 ? 5.957 15.328 11.892 1.00 90.06 216 SER A N 1
ATOM 1742 C CA . SER A 1 216 ? 6.029 16.058 13.157 1.00 90.06 216 SER A CA 1
ATOM 1743 C C . SER A 1 216 ? 4.629 16.418 13.654 1.00 90.06 216 SER A C 1
ATOM 1745 O O . SER A 1 216 ? 4.314 16.192 14.824 1.00 90.06 216 SER A O 1
ATOM 1747 N N . LYS A 1 217 ? 3.749 16.866 12.748 1.00 91.12 217 LYS A N 1
ATOM 1748 C CA . LYS A 1 217 ? 2.340 17.151 13.046 1.00 91.12 217 LYS A CA 1
ATOM 1749 C C . LYS A 1 217 ? 1.585 15.901 13.504 1.00 91.12 217 LYS A C 1
ATOM 1751 O O . LYS A 1 217 ? 0.915 15.942 14.535 1.00 91.12 217 LYS A O 1
ATOM 1756 N N . ALA A 1 218 ? 1.721 14.788 12.785 1.00 90.94 218 ALA A N 1
ATOM 1757 C CA . ALA A 1 218 ? 1.042 13.541 13.124 1.00 90.94 218 ALA A CA 1
ATOM 1758 C C . ALA A 1 218 ? 1.500 12.998 14.487 1.00 90.94 218 ALA A C 1
ATOM 1760 O O . ALA A 1 218 ? 0.666 12.618 15.306 1.00 90.94 218 ALA A O 1
ATOM 1761 N N . LYS A 1 219 ? 2.809 13.032 14.777 1.00 92.19 219 LYS A N 1
ATOM 1762 C CA . LYS A 1 219 ? 3.353 12.640 16.089 1.00 92.19 219 LYS A CA 1
ATOM 1763 C C . LYS A 1 219 ? 2.813 13.497 17.232 1.00 92.19 219 LYS A C 1
ATOM 1765 O O . LYS A 1 219 ? 2.422 12.949 18.257 1.00 92.19 219 LYS A O 1
ATOM 1770 N N . SER A 1 220 ? 2.762 14.818 17.051 1.00 94.75 220 SER A N 1
ATOM 1771 C CA . SER A 1 220 ? 2.198 15.724 18.058 1.00 94.75 220 SER A CA 1
ATOM 1772 C C . SER A 1 220 ? 0.714 15.435 18.306 1.00 94.75 220 SER A C 1
ATOM 1774 O O . SER A 1 220 ? 0.298 15.324 19.456 1.00 94.75 220 SER A O 1
ATOM 1776 N N . CYS A 1 221 ? -0.066 15.215 17.243 1.00 95.19 221 CYS A N 1
ATOM 1777 C CA . CYS A 1 221 ? -1.468 14.813 17.355 1.00 95.19 221 CYS A 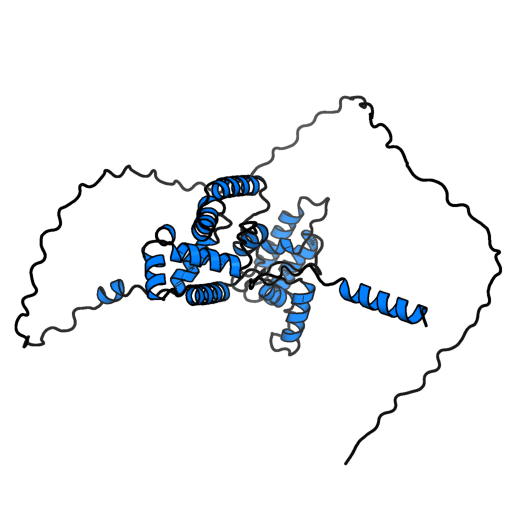CA 1
ATOM 1778 C C . CYS A 1 221 ? -1.638 13.501 18.139 1.00 95.19 221 CYS A C 1
ATOM 1780 O O . CYS A 1 221 ? -2.462 13.436 19.048 1.00 95.19 221 CYS A O 1
ATOM 1782 N N . ILE A 1 222 ? -0.833 12.475 17.836 1.00 94.75 222 ILE A N 1
ATOM 1783 C CA . ILE A 1 222 ? -0.904 11.170 18.512 1.00 94.75 222 ILE A CA 1
ATOM 1784 C C . ILE A 1 222 ? -0.589 11.305 20.002 1.00 94.75 222 ILE A C 1
ATOM 1786 O O . ILE A 1 222 ? -1.359 10.794 20.812 1.00 94.75 222 ILE A O 1
ATOM 1790 N N . SER A 1 223 ? 0.477 12.031 20.358 1.00 94.94 223 SER A N 1
ATOM 1791 C CA . SER A 1 223 ? 0.841 12.276 21.761 1.00 94.94 223 SER A CA 1
ATOM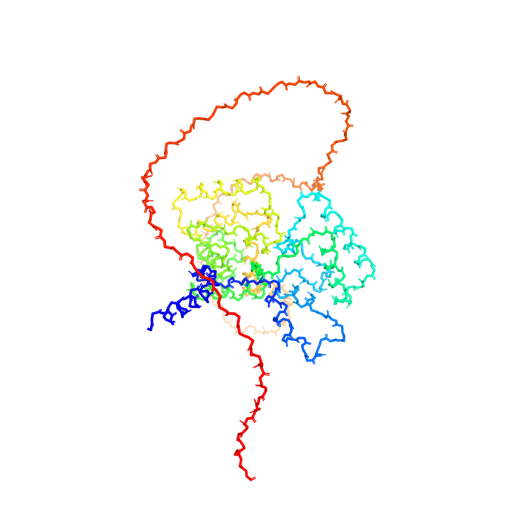 1792 C C . SER A 1 223 ? -0.321 12.920 22.521 1.00 94.94 223 SER A C 1
ATOM 1794 O O . SER A 1 223 ? -0.741 12.415 23.557 1.00 94.94 223 SER A O 1
ATOM 1796 N N . ASN A 1 224 ? -0.931 13.962 21.945 1.00 96.56 224 ASN A N 1
ATOM 1797 C CA . ASN A 1 224 ? -2.065 14.651 22.564 1.00 96.56 224 ASN A CA 1
ATOM 1798 C C . ASN A 1 224 ? -3.295 13.744 22.746 1.00 96.56 224 ASN A C 1
ATOM 1800 O O . ASN A 1 224 ? -4.087 13.962 23.662 1.00 96.56 224 ASN A O 1
ATOM 1804 N N . LEU A 1 225 ? -3.515 12.766 21.860 1.00 96.56 225 LEU A N 1
ATOM 1805 C CA . LEU A 1 225 ? -4.606 11.795 22.000 1.00 96.56 225 LEU A CA 1
ATOM 1806 C C . LEU A 1 225 ? -4.298 10.717 23.045 1.00 96.56 225 LEU A C 1
ATOM 1808 O O . LEU A 1 225 ? -5.218 10.266 23.731 1.00 96.56 225 LEU A O 1
ATOM 1812 N N . GLN A 1 226 ? -3.037 10.300 23.167 1.00 93.81 226 GLN A N 1
ATOM 1813 C CA . GLN A 1 226 ? -2.601 9.320 24.167 1.00 93.81 226 GLN A CA 1
ATOM 1814 C C . GLN A 1 226 ? -2.806 9.848 25.596 1.00 93.81 226 GLN A C 1
ATOM 1816 O O . GLN A 1 226 ? -3.249 9.094 26.463 1.00 93.81 226 GLN A O 1
ATOM 1821 N N . ASP A 1 227 ? -2.625 11.153 25.805 1.00 94.62 227 ASP A N 1
ATOM 1822 C CA . ASP A 1 227 ? -2.834 11.817 27.100 1.00 94.62 227 ASP A CA 1
ATOM 1823 C C . ASP A 1 227 ? -4.315 11.926 27.515 1.00 94.62 227 ASP A C 1
ATOM 1825 O O . ASP A 1 227 ? -4.630 12.193 28.672 1.00 94.62 227 ASP A O 1
ATOM 1829 N N . GLN A 1 228 ? -5.261 11.688 26.600 1.00 95.12 228 GLN A N 1
ATOM 1830 C CA . GLN A 1 228 ? -6.702 11.808 26.875 1.00 95.12 228 GLN A CA 1
ATOM 1831 C C . GLN A 1 228 ? -7.320 10.552 27.513 1.00 95.12 228 GLN A C 1
ATOM 1833 O O . GLN A 1 228 ? -8.542 10.480 27.651 1.00 95.12 228 GLN A O 1
ATOM 1838 N N . HIS A 1 229 ? -6.511 9.548 27.876 1.00 92.56 229 HIS A N 1
ATOM 1839 C CA . HIS A 1 229 ? -6.952 8.303 28.529 1.00 92.56 229 HIS A CA 1
ATOM 1840 C C . HIS A 1 229 ? -8.132 7.600 27.829 1.00 92.56 229 HIS A C 1
ATOM 1842 O O . HIS A 1 229 ? -9.004 6.993 28.455 1.00 92.56 229 HIS A O 1
ATOM 1848 N N . LEU A 1 230 ? -8.166 7.672 26.498 1.00 95.94 230 LEU A N 1
ATOM 1849 C CA . LEU A 1 230 ? -9.179 7.009 25.685 1.00 95.94 230 LEU A CA 1
ATOM 1850 C C . LEU A 1 230 ? -9.018 5.487 25.767 1.00 95.94 230 LEU A C 1
ATOM 1852 O O . LEU A 1 230 ? -7.906 4.963 25.826 1.00 95.94 230 LEU A O 1
ATOM 1856 N N . ASN A 1 231 ? -10.127 4.745 25.675 1.00 96.75 231 ASN A N 1
ATOM 1857 C CA . ASN A 1 231 ? -10.024 3.303 25.457 1.00 96.75 231 ASN A CA 1
ATOM 1858 C C . ASN A 1 231 ? -9.302 3.020 24.124 1.00 96.75 231 ASN A C 1
ATOM 1860 O O . ASN A 1 231 ? -9.408 3.796 23.171 1.00 96.75 231 ASN A O 1
ATOM 1864 N N . ARG A 1 232 ? -8.617 1.874 24.037 1.00 97.38 232 ARG A N 1
ATOM 1865 C CA . ARG A 1 232 ? -7.745 1.523 22.901 1.00 97.38 232 ARG A CA 1
ATOM 1866 C C . ARG A 1 232 ? -8.441 1.611 21.539 1.00 97.38 232 ARG A C 1
ATOM 1868 O O . ARG A 1 232 ? -7.851 2.088 20.578 1.00 97.38 232 ARG A O 1
ATOM 1875 N N . CYS A 1 233 ? -9.705 1.194 21.446 1.00 98.31 233 CYS A N 1
ATOM 1876 C CA . CYS A 1 233 ? -10.460 1.269 20.194 1.00 98.31 233 CYS A CA 1
ATOM 1877 C C . CYS A 1 233 ? -10.750 2.717 19.779 1.00 98.31 233 CYS A C 1
ATOM 1879 O O . CYS A 1 233 ? -10.562 3.076 18.618 1.00 98.31 233 CYS A O 1
ATOM 1881 N N . SER A 1 234 ? -11.182 3.557 20.724 1.00 98.12 234 SER A N 1
ATOM 1882 C CA . SER A 1 234 ? -11.409 4.983 20.476 1.00 98.12 234 SER A CA 1
ATOM 1883 C C . SER A 1 234 ? -10.116 5.711 20.127 1.00 98.12 234 SER A C 1
ATOM 1885 O O . SER A 1 234 ? -10.128 6.538 19.220 1.00 98.12 234 SER A O 1
ATOM 1887 N N . LEU A 1 235 ? -9.009 5.383 20.798 1.00 97.94 235 LEU A N 1
ATOM 1888 C CA . LEU A 1 235 ? -7.694 5.944 20.503 1.00 97.94 235 LEU A CA 1
ATOM 1889 C C . LEU A 1 235 ? -7.253 5.600 19.076 1.00 97.94 235 LEU A C 1
ATOM 1891 O O . LEU A 1 235 ? -6.946 6.501 18.301 1.00 97.94 235 LEU A O 1
ATOM 1895 N N . ALA A 1 236 ? -7.296 4.319 18.698 1.00 97.69 236 ALA A N 1
ATOM 1896 C CA . ALA A 1 236 ? -6.943 3.872 17.352 1.00 97.69 236 ALA A CA 1
ATOM 1897 C C . ALA A 1 236 ? -7.811 4.543 16.273 1.00 97.69 236 ALA A C 1
ATOM 1899 O O . ALA A 1 236 ? -7.288 4.995 15.254 1.00 97.69 236 ALA A O 1
ATOM 1900 N N . TYR A 1 237 ? -9.124 4.659 16.512 1.00 97.75 237 TYR A N 1
ATOM 1901 C CA . TYR A 1 237 ? -10.028 5.373 15.611 1.00 97.75 237 TYR A CA 1
ATOM 1902 C C . TYR A 1 237 ? -9.636 6.845 15.455 1.00 97.75 237 TYR A C 1
ATOM 1904 O O . TYR A 1 237 ? -9.476 7.310 14.330 1.00 97.75 237 TYR A O 1
ATOM 1912 N N . ARG A 1 238 ? -9.455 7.572 16.565 1.00 97.38 238 ARG A N 1
ATOM 1913 C CA . ARG A 1 238 ? -9.136 9.005 16.519 1.00 97.38 238 ARG A CA 1
ATOM 1914 C C . ARG A 1 238 ? -7.770 9.266 15.902 1.00 97.38 238 ARG A C 1
ATOM 1916 O O . ARG A 1 238 ? -7.639 10.201 15.130 1.00 97.38 238 ARG A O 1
ATOM 1923 N N . ILE A 1 239 ? -6.778 8.410 16.140 1.00 96.00 239 ILE A N 1
ATOM 1924 C CA . ILE A 1 239 ? -5.488 8.502 15.445 1.00 96.00 239 ILE A CA 1
ATOM 1925 C C . ILE A 1 239 ? -5.689 8.392 13.928 1.00 96.00 239 ILE A C 1
ATOM 1927 O O . ILE A 1 239 ? -5.197 9.244 13.188 1.00 96.00 239 ILE A O 1
ATOM 1931 N N . ALA A 1 240 ? -6.425 7.376 13.468 1.00 95.50 240 ALA A N 1
ATOM 1932 C CA . ALA A 1 240 ? -6.675 7.154 12.044 1.00 95.50 240 ALA A CA 1
ATOM 1933 C C . ALA A 1 240 ? -7.490 8.285 11.390 1.00 95.50 240 ALA A C 1
ATOM 1935 O O . ALA A 1 240 ? -7.309 8.568 10.208 1.00 95.50 240 ALA A O 1
ATOM 1936 N N . ASP A 1 241 ? -8.391 8.912 12.146 1.00 95.19 241 ASP A N 1
ATOM 1937 C CA . ASP A 1 241 ? -9.304 9.945 11.654 1.00 95.19 241 ASP A CA 1
ATOM 1938 C C . ASP A 1 241 ? -8.732 11.367 11.745 1.00 95.19 241 ASP A C 1
ATOM 1940 O O . ASP A 1 241 ? -8.971 12.187 10.862 1.00 95.19 241 ASP A O 1
ATOM 1944 N N . GLU A 1 242 ? -7.963 11.668 12.792 1.00 94.44 242 GLU A N 1
ATOM 1945 C CA . GLU A 1 242 ? -7.510 13.026 13.124 1.00 94.44 242 GLU A CA 1
ATOM 1946 C C . GLU A 1 242 ? -6.016 13.233 12.853 1.00 94.44 242 GLU A C 1
ATOM 1948 O O . GLU A 1 242 ? -5.622 14.318 12.427 1.00 94.44 242 GLU A O 1
ATOM 1953 N N . CYS A 1 243 ? -5.177 12.215 13.078 1.00 93.12 243 CYS A N 1
ATOM 1954 C CA . CYS A 1 243 ? -3.719 12.373 13.033 1.00 93.12 243 CYS A CA 1
ATOM 1955 C C . CYS A 1 243 ? -3.083 11.892 11.730 1.00 93.12 243 CYS A C 1
ATOM 1957 O O . CYS A 1 243 ? -2.091 12.474 11.294 1.00 93.12 243 CYS A O 1
ATOM 1959 N N . VAL A 1 244 ? -3.625 10.829 11.129 1.00 89.31 244 VAL A N 1
ATOM 1960 C CA . VAL A 1 244 ? -3.110 10.243 9.879 1.00 89.31 244 VAL A CA 1
ATOM 1961 C C . VAL A 1 244 ? -4.163 10.210 8.771 1.00 89.31 244 VAL A C 1
ATOM 1963 O O . VAL A 1 244 ? -4.232 9.274 7.984 1.00 89.31 244 VAL A O 1
ATOM 1966 N N . ASN A 1 245 ? -4.990 11.251 8.688 1.00 81.50 245 ASN A N 1
ATOM 1967 C CA . ASN A 1 245 ? -5.891 11.441 7.552 1.00 81.50 245 ASN A CA 1
ATOM 1968 C C . ASN A 1 245 ? -5.153 12.045 6.332 1.00 81.50 245 ASN A C 1
ATOM 1970 O O . ASN A 1 245 ? -4.008 12.493 6.434 1.00 81.50 245 ASN A O 1
ATOM 1974 N N . GLY A 1 246 ? -5.787 12.002 5.153 1.00 80.00 246 GLY A N 1
ATOM 1975 C CA . GLY A 1 246 ? -5.211 12.496 3.894 1.00 80.00 246 GLY A CA 1
ATOM 1976 C C . GLY A 1 246 ? -4.462 11.417 3.106 1.00 80.00 246 GLY A C 1
ATOM 1977 O O . GLY A 1 246 ? -5.045 10.389 2.769 1.00 80.00 246 GLY A O 1
ATOM 1978 N N . GLU A 1 247 ? -3.178 11.641 2.814 1.00 68.75 247 GLU A N 1
ATOM 1979 C CA . GLU A 1 247 ? -2.351 10.731 1.995 1.00 68.75 247 GLU A CA 1
ATOM 1980 C C . GLU A 1 247 ? -2.152 9.337 2.620 1.00 68.75 247 GLU A C 1
ATOM 1982 O O . GLU A 1 247 ? -1.818 8.381 1.927 1.00 68.75 247 GLU A O 1
ATOM 1987 N N . ILE A 1 248 ? -2.383 9.196 3.929 1.00 78.50 248 ILE A N 1
ATOM 1988 C CA . ILE A 1 248 ? -2.230 7.940 4.683 1.00 78.50 248 ILE A CA 1
ATOM 1989 C C . ILE A 1 248 ? -3.589 7.479 5.244 1.00 78.50 248 ILE A C 1
ATOM 1991 O O . ILE A 1 248 ? -3.715 6.994 6.365 1.00 78.50 248 ILE A O 1
ATOM 1995 N N . ALA A 1 249 ? -4.657 7.626 4.458 1.00 83.25 249 ALA A N 1
ATOM 1996 C CA . ALA A 1 249 ? -6.022 7.353 4.906 1.00 83.25 249 ALA A CA 1
ATOM 1997 C C . ALA A 1 249 ? -6.381 5.852 4.961 1.00 83.25 249 ALA A C 1
ATOM 1999 O O . ALA A 1 249 ? -7.275 5.378 4.254 1.00 83.25 249 ALA A O 1
ATOM 2000 N N . VAL A 1 250 ? -5.767 5.099 5.880 1.00 89.50 250 VAL A N 1
ATOM 2001 C CA . VAL A 1 250 ? -6.108 3.685 6.156 1.00 89.50 250 VAL A CA 1
ATOM 2002 C C . VAL A 1 250 ? -7.588 3.527 6.540 1.00 89.50 250 VAL A C 1
ATOM 2004 O O . VAL A 1 250 ? -8.220 2.528 6.188 1.00 89.50 250 VAL A O 1
ATOM 2007 N N . LYS A 1 251 ? -8.193 4.549 7.168 1.00 93.31 251 LYS A N 1
ATOM 2008 C CA . LYS A 1 251 ? -9.644 4.606 7.422 1.00 93.31 251 LYS A CA 1
ATOM 2009 C C . LYS A 1 251 ? -10.464 4.444 6.132 1.00 93.31 251 LYS A C 1
ATOM 2011 O O . LYS A 1 251 ? -11.476 3.749 6.152 1.00 93.31 251 LYS A O 1
ATOM 2016 N N . ASN A 1 252 ? -10.029 5.009 5.004 1.00 92.44 252 ASN A N 1
ATOM 2017 C CA . ASN A 1 252 ? -10.745 4.886 3.728 1.00 92.44 252 ASN A CA 1
ATOM 2018 C C . ASN A 1 252 ? -10.658 3.464 3.164 1.00 92.44 252 ASN A C 1
ATOM 2020 O O . ASN A 1 252 ? -11.656 2.938 2.667 1.00 92.44 252 ASN A O 1
ATOM 2024 N N . ILE A 1 253 ? -9.495 2.815 3.292 1.00 93.38 253 ILE A N 1
ATOM 2025 C CA . ILE A 1 253 ? -9.312 1.401 2.926 1.00 93.38 253 ILE A CA 1
ATOM 2026 C C . ILE A 1 253 ? -10.257 0.525 3.756 1.00 93.38 253 ILE A C 1
ATOM 2028 O O . ILE A 1 253 ? -10.985 -0.306 3.206 1.00 93.38 253 ILE A O 1
ATOM 2032 N N . PHE A 1 254 ? -10.301 0.764 5.068 1.00 96.25 254 PHE A N 1
ATOM 2033 C CA . PHE A 1 254 ? -11.197 0.074 5.988 1.00 96.25 254 PHE A CA 1
ATOM 2034 C C . PHE A 1 254 ? -12.673 0.257 5.613 1.00 96.25 254 PHE A C 1
ATOM 2036 O O . PHE A 1 254 ? -13.394 -0.728 5.454 1.00 96.25 254 PHE A O 1
ATOM 2043 N N . VAL A 1 255 ? -13.127 1.500 5.416 1.00 94.38 255 VAL A N 1
ATOM 2044 C CA . VAL A 1 255 ? -14.514 1.798 5.020 1.00 94.38 255 VAL A CA 1
ATOM 2045 C C . VAL A 1 255 ? -14.853 1.121 3.689 1.00 94.38 255 VAL A C 1
ATOM 2047 O O . VAL A 1 255 ? -15.912 0.505 3.566 1.00 94.38 255 VAL A O 1
ATOM 2050 N N . GLY A 1 256 ? -13.939 1.140 2.716 1.00 93.94 256 GLY A N 1
ATOM 2051 C CA . GLY A 1 256 ? -14.107 0.428 1.448 1.00 93.94 256 GLY A CA 1
ATOM 2052 C C . GLY A 1 256 ? -14.271 -1.085 1.627 1.00 93.94 256 GLY A C 1
ATOM 2053 O O . GLY A 1 256 ? -15.122 -1.699 0.978 1.00 93.94 256 GLY A O 1
ATOM 2054 N N . ALA A 1 257 ? -13.512 -1.695 2.538 1.00 94.44 257 ALA A N 1
ATOM 2055 C CA . ALA A 1 257 ? -13.655 -3.110 2.873 1.00 94.44 257 ALA A CA 1
ATOM 2056 C C . ALA A 1 257 ? -14.988 -3.407 3.592 1.00 94.44 257 ALA A C 1
ATOM 2058 O O . ALA A 1 257 ? -15.631 -4.414 3.279 1.00 94.44 257 ALA A O 1
ATOM 2059 N N . VAL A 1 258 ? -15.448 -2.524 4.490 1.00 95.19 258 VAL A N 1
ATOM 2060 C CA . VAL A 1 258 ? -16.763 -2.634 5.154 1.00 95.19 258 VAL A CA 1
ATOM 2061 C C . VAL A 1 258 ? -17.887 -2.609 4.122 1.00 95.19 258 VAL A C 1
ATOM 2063 O O . VAL A 1 258 ? -18.759 -3.479 4.152 1.00 95.19 258 VAL A O 1
ATOM 2066 N N . VAL A 1 259 ? -17.835 -1.685 3.158 1.00 93.06 259 VAL A N 1
ATOM 2067 C CA . VAL A 1 259 ? -18.829 -1.592 2.077 1.00 93.06 259 VAL A CA 1
ATOM 2068 C C . VAL A 1 259 ? -18.935 -2.905 1.299 1.00 93.06 259 VAL A C 1
ATOM 2070 O O . VAL A 1 259 ? -20.043 -3.375 1.051 1.00 93.06 259 VAL A O 1
ATOM 2073 N N . GLN A 1 260 ? -17.804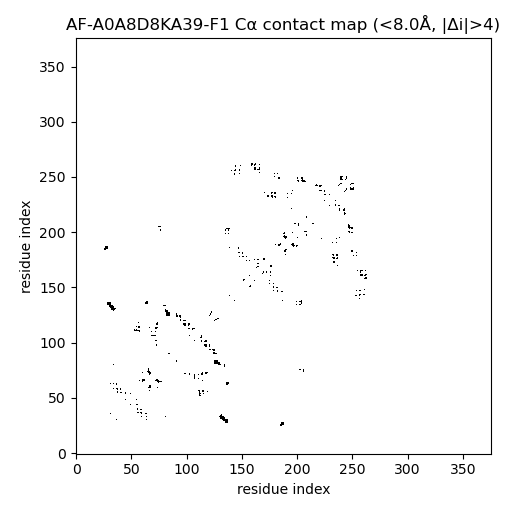 -3.535 0.974 1.00 90.50 260 GLN A N 1
ATOM 2074 C CA . GLN A 1 260 ? -17.773 -4.794 0.219 1.00 90.50 260 GLN A CA 1
ATOM 2075 C C . GLN A 1 260 ? -18.260 -6.020 1.005 1.00 90.50 260 GLN A C 1
ATOM 2077 O O . GLN A 1 260 ? -18.634 -7.018 0.389 1.00 90.50 260 GLN A O 1
ATOM 2082 N N . LEU A 1 261 ? -18.198 -5.998 2.340 1.00 90.38 261 LEU A N 1
ATOM 2083 C CA . LEU A 1 261 ? -18.675 -7.099 3.189 1.00 90.38 261 LEU A CA 1
ATOM 2084 C C . LEU A 1 261 ? -20.120 -6.920 3.659 1.00 90.38 261 LEU A C 1
ATOM 2086 O O . LEU A 1 261 ? -20.772 -7.912 3.993 1.00 90.38 261 LEU A O 1
ATOM 2090 N N . SER A 1 262 ? -20.605 -5.680 3.708 1.00 89.38 262 SER A N 1
ATOM 2091 C CA . SER A 1 262 ? -21.983 -5.374 4.081 1.00 89.38 262 SER A CA 1
ATOM 2092 C C . SER A 1 262 ? -22.978 -5.868 3.019 1.00 89.38 262 SER A C 1
ATOM 2094 O O . SER A 1 262 ? -22.679 -5.786 1.823 1.00 89.38 262 SER A O 1
ATOM 2096 N N . PRO A 1 263 ? -24.171 -6.344 3.419 1.00 86.25 263 PRO A N 1
ATOM 2097 C CA . PRO A 1 263 ? -25.273 -6.571 2.493 1.00 86.25 263 PRO A CA 1
ATOM 2098 C C . PRO A 1 263 ? -25.569 -5.320 1.644 1.00 86.25 263 PRO A C 1
ATOM 2100 O O . PRO A 1 263 ? -25.395 -4.193 2.126 1.00 86.25 263 PRO A O 1
ATOM 2103 N N . PRO A 1 264 ? -26.009 -5.486 0.383 1.00 80.31 264 PRO A N 1
ATOM 2104 C CA . PRO A 1 264 ? -26.482 -4.364 -0.416 1.00 80.31 264 PRO A CA 1
ATOM 2105 C C . PRO A 1 264 ? -27.711 -3.729 0.243 1.00 80.31 264 PRO A C 1
ATOM 2107 O O . PRO A 1 264 ? -28.490 -4.405 0.915 1.00 80.31 264 PRO A O 1
ATOM 2110 N N . ASP A 1 265 ? -27.890 -2.426 0.036 1.00 74.06 265 ASP A N 1
ATOM 2111 C CA . ASP A 1 265 ? -29.069 -1.734 0.540 1.00 74.06 265 ASP A CA 1
ATOM 2112 C C . ASP A 1 265 ? -30.291 -2.111 -0.310 1.00 74.06 265 ASP A C 1
ATOM 2114 O O . ASP A 1 265 ? -30.445 -1.657 -1.445 1.00 74.06 265 ASP A O 1
ATOM 2118 N N . LEU A 1 266 ? -31.142 -2.987 0.227 1.00 67.25 266 LEU A N 1
ATOM 2119 C CA . LEU A 1 266 ? -32.350 -3.466 -0.450 1.00 67.25 266 LEU A CA 1
ATOM 2120 C C . LEU A 1 266 ? -33.449 -2.392 -0.534 1.00 67.25 266 LEU A C 1
ATOM 2122 O O . LEU A 1 266 ? -34.419 -2.582 -1.268 1.00 67.25 266 LEU A O 1
ATOM 2126 N N . THR A 1 267 ? -33.306 -1.252 0.155 1.00 63.44 267 THR A N 1
ATOM 2127 C CA . THR A 1 267 ? -34.318 -0.179 0.128 1.00 63.44 267 THR A CA 1
ATOM 2128 C C . THR A 1 267 ? -34.487 0.456 -1.258 1.00 63.44 267 THR A C 1
ATOM 2130 O O . THR A 1 267 ? -35.586 0.894 -1.586 1.00 63.44 267 THR A O 1
ATOM 2133 N N . ASN A 1 268 ? -33.463 0.398 -2.120 1.00 53.19 268 ASN A N 1
ATOM 2134 C CA . ASN A 1 268 ? -33.542 0.864 -3.514 1.00 53.19 268 ASN A CA 1
ATOM 2135 C C . ASN A 1 268 ? -34.031 -0.201 -4.514 1.00 53.19 268 ASN A C 1
ATOM 2137 O O . ASN A 1 268 ? -34.359 0.129 -5.648 1.00 53.19 268 ASN A O 1
ATOM 2141 N N . LEU A 1 269 ? -34.079 -1.479 -4.125 1.00 54.66 269 LEU A N 1
ATOM 2142 C CA . LEU A 1 269 ? -34.609 -2.554 -4.977 1.00 54.66 269 LEU A CA 1
ATOM 2143 C C . LEU A 1 269 ? -36.139 -2.642 -4.899 1.00 54.66 269 LEU A C 1
ATOM 2145 O O . LEU A 1 269 ? -36.779 -3.063 -5.857 1.00 54.66 269 LEU A O 1
ATOM 2149 N N . LEU A 1 270 ? -36.729 -2.192 -3.788 1.00 52.91 270 LEU A N 1
ATOM 2150 C CA . LEU A 1 270 ? -38.181 -2.141 -3.597 1.00 52.91 270 LEU A CA 1
ATOM 2151 C C . LEU A 1 270 ? -38.828 -0.870 -4.171 1.00 52.91 270 LEU A C 1
ATOM 2153 O O . LEU A 1 270 ? -40.015 -0.895 -4.478 1.00 52.91 270 LEU A O 1
ATOM 2157 N N . SER A 1 271 ? -38.072 0.215 -4.373 1.00 53.75 271 SER A N 1
ATOM 2158 C CA . SER A 1 271 ? -38.563 1.428 -5.050 1.00 53.75 271 SER A CA 1
ATOM 2159 C C . SER A 1 271 ? -38.580 1.314 -6.581 1.00 53.75 271 SER A C 1
ATOM 2161 O O . SER A 1 271 ? -39.178 2.153 -7.249 1.00 53.75 271 SER A O 1
ATOM 2163 N N . GLY A 1 272 ? -37.942 0.274 -7.133 1.00 44.56 272 GLY A N 1
ATOM 2164 C CA . GLY A 1 272 ? -37.885 -0.020 -8.566 1.00 44.56 272 GLY A CA 1
ATOM 2165 C C . GLY A 1 272 ? -38.771 -1.182 -9.021 1.00 44.56 272 GLY A C 1
ATOM 2166 O O . GLY A 1 272 ? -38.712 -1.541 -10.193 1.00 44.56 272 GLY A O 1
ATOM 2167 N N . LEU A 1 273 ? -39.574 -1.783 -8.134 1.00 50.72 273 LEU A N 1
ATOM 2168 C CA . LEU A 1 273 ? -40.604 -2.740 -8.540 1.00 50.72 273 LEU A CA 1
ATOM 2169 C C . LEU A 1 273 ? -41.782 -1.951 -9.132 1.00 50.72 273 LEU A C 1
ATOM 2171 O O . LEU A 1 273 ? -42.498 -1.294 -8.372 1.00 50.72 273 LEU A O 1
ATOM 2175 N N . PRO A 1 274 ? -42.023 -1.986 -10.460 1.00 48.38 274 PRO A N 1
ATOM 2176 C CA . PRO A 1 274 ? -43.301 -1.536 -10.976 1.00 48.38 274 PRO A CA 1
ATOM 2177 C C . PRO A 1 274 ? -44.390 -2.373 -10.307 1.00 48.38 274 PRO A C 1
ATOM 2179 O O . PRO A 1 274 ? -44.246 -3.584 -10.132 1.00 48.38 274 PRO A O 1
ATOM 2182 N N . SER A 1 275 ? -45.471 -1.705 -9.928 1.00 54.00 275 SER A N 1
ATOM 2183 C CA . SER A 1 275 ? -46.733 -2.251 -9.439 1.00 54.00 275 SER A CA 1
ATOM 2184 C C . SER A 1 275 ? -47.388 -3.166 -10.486 1.00 54.00 275 SER A C 1
ATOM 2186 O O . SER A 1 275 ? -48.449 -2.884 -11.032 1.00 54.00 275 SER A O 1
ATOM 2188 N N . LEU A 1 276 ? -46.751 -4.291 -10.794 1.00 45.09 276 LEU A N 1
ATOM 2189 C CA . LEU A 1 276 ? -47.298 -5.362 -11.611 1.00 45.09 276 LEU A CA 1
ATOM 2190 C C . LEU A 1 276 ? -48.057 -6.307 -10.689 1.00 45.09 276 LEU A C 1
ATOM 2192 O O . LEU A 1 276 ? -47.520 -7.329 -10.285 1.00 45.09 276 LEU A O 1
ATOM 2196 N N . LEU A 1 277 ? -49.278 -5.912 -10.324 1.00 47.09 277 LEU A N 1
ATOM 2197 C CA . LEU A 1 277 ? -50.406 -6.795 -9.999 1.00 47.09 277 LEU A CA 1
ATOM 2198 C C . LEU A 1 277 ? -51.670 -5.934 -9.791 1.00 47.09 277 LEU A C 1
ATOM 2200 O O . LEU A 1 277 ? -52.049 -5.645 -8.655 1.00 47.09 277 LEU A O 1
ATOM 2204 N N . PRO A 1 278 ? -52.361 -5.500 -10.861 1.00 43.09 278 PRO A N 1
ATOM 2205 C CA . PRO A 1 278 ? -53.756 -5.117 -10.741 1.00 43.09 278 PRO A CA 1
ATOM 2206 C C . PRO A 1 278 ? -54.599 -6.401 -10.763 1.00 43.09 278 PRO A C 1
ATOM 2208 O O . PRO A 1 278 ? -54.671 -7.077 -11.786 1.00 43.09 278 PRO A O 1
ATOM 2211 N N . GLY A 1 279 ? -55.239 -6.743 -9.641 1.00 48.19 279 GLY A N 1
ATOM 2212 C CA . GLY A 1 279 ? -56.394 -7.651 -9.668 1.00 48.19 279 GLY A CA 1
ATOM 2213 C C . GLY A 1 279 ? -56.333 -8.937 -8.843 1.00 48.19 279 GLY A C 1
ATOM 2214 O O . GLY A 1 279 ? -56.889 -9.936 -9.288 1.00 48.19 279 GLY A O 1
ATOM 2215 N N . LEU A 1 280 ? -55.749 -8.937 -7.639 1.00 39.41 280 LEU A N 1
ATOM 2216 C CA . LEU A 1 280 ? -56.086 -9.982 -6.664 1.00 39.41 280 LEU A CA 1
ATOM 2217 C C . LEU A 1 280 ? -57.196 -9.469 -5.726 1.00 39.41 280 LEU A C 1
ATOM 2219 O O . LEU A 1 280 ? -56.971 -8.472 -5.039 1.00 39.41 280 LEU A O 1
ATOM 2223 N N . PRO A 1 281 ? -58.393 -10.088 -5.695 1.00 45.47 281 PRO A N 1
ATOM 2224 C CA . PRO A 1 281 ? -59.454 -9.675 -4.787 1.00 45.47 281 PRO A CA 1
ATOM 2225 C C . PRO A 1 281 ? -59.040 -9.922 -3.333 1.00 45.47 281 PRO A C 1
ATOM 2227 O O . PRO A 1 281 ? -58.668 -11.028 -2.938 1.00 45.47 281 PRO A O 1
ATOM 2230 N N . THR A 1 282 ? -59.104 -8.857 -2.542 1.00 44.34 282 THR A N 1
ATOM 2231 C CA . THR A 1 282 ? -58.815 -8.803 -1.111 1.00 44.34 282 THR A CA 1
ATOM 2232 C C . THR A 1 282 ? -59.825 -9.659 -0.340 1.00 44.34 282 THR A C 1
ATOM 2234 O O . THR A 1 282 ? -60.936 -9.224 -0.052 1.00 44.34 282 THR A O 1
ATOM 2237 N N . LEU A 1 283 ? -59.441 -10.889 0.006 1.00 47.66 283 LEU A N 1
ATOM 2238 C CA . LEU A 1 283 ? -60.165 -11.761 0.939 1.00 47.66 283 LEU A CA 1
ATOM 2239 C C . LEU A 1 283 ? -59.376 -11.908 2.243 1.00 47.66 283 LEU A C 1
ATOM 2241 O O . LEU A 1 283 ? -59.007 -13.009 2.632 1.00 47.66 283 LEU A O 1
ATOM 2245 N N . LEU A 1 284 ? -59.098 -10.799 2.926 1.00 49.59 284 LEU A N 1
ATOM 2246 C CA . LEU A 1 284 ? -58.665 -10.823 4.324 1.00 49.59 284 LEU A CA 1
ATOM 2247 C C . LEU A 1 284 ? -59.337 -9.657 5.067 1.00 49.59 284 LEU A C 1
ATOM 2249 O O . LEU A 1 284 ? -59.297 -8.529 4.569 1.00 49.59 284 LEU A O 1
ATOM 2253 N N . PRO A 1 285 ? -59.981 -9.906 6.223 1.00 48.22 285 PRO A N 1
ATOM 2254 C CA . PRO A 1 285 ? -60.622 -8.854 6.999 1.00 48.22 285 PRO A CA 1
ATOM 2255 C C . PRO A 1 285 ? -59.569 -7.914 7.613 1.00 48.22 285 PRO A C 1
ATOM 2257 O O . PRO A 1 285 ? -58.430 -8.327 7.851 1.00 48.22 285 PRO A O 1
ATOM 2260 N N . PRO A 1 286 ? -59.930 -6.647 7.876 1.00 43.78 286 PRO A N 1
ATOM 2261 C CA . PRO A 1 286 ? -58.997 -5.652 8.379 1.00 43.78 286 PRO A CA 1
ATOM 2262 C C . PRO A 1 286 ? -58.545 -6.017 9.795 1.00 43.78 286 PRO A C 1
ATOM 2264 O O . PRO A 1 286 ? -59.345 -6.070 10.727 1.00 43.78 286 PRO A O 1
ATOM 2267 N N . ILE A 1 287 ? -57.242 -6.242 9.962 1.00 46.28 287 ILE A N 1
ATOM 2268 C CA . ILE A 1 287 ? -56.615 -6.295 11.281 1.00 46.28 287 ILE A CA 1
ATOM 2269 C C . ILE A 1 287 ? -56.450 -4.847 11.747 1.00 46.28 287 ILE A C 1
ATOM 2271 O O . ILE A 1 287 ? -55.634 -4.095 11.213 1.00 46.28 287 ILE A O 1
ATOM 2275 N N . THR A 1 288 ? -57.241 -4.446 12.737 1.00 40.53 288 THR A N 1
ATOM 2276 C CA . THR A 1 288 ? -57.055 -3.197 13.480 1.00 40.53 288 THR A CA 1
ATOM 2277 C C . THR A 1 288 ? -55.749 -3.264 14.267 1.00 40.53 288 THR A C 1
ATOM 2279 O O . THR A 1 288 ? -55.655 -3.988 15.258 1.00 40.53 288 THR A O 1
ATOM 2282 N N . LEU A 1 289 ? -54.739 -2.517 13.822 1.00 45.75 289 LEU A N 1
ATOM 2283 C CA . LEU A 1 289 ? -53.498 -2.307 14.564 1.00 45.75 289 LEU A CA 1
ATOM 2284 C C . LEU A 1 289 ? -53.697 -1.146 15.562 1.00 45.75 289 LEU A C 1
ATOM 2286 O O . LEU A 1 289 ? -54.266 -0.124 15.171 1.00 45.75 289 LEU A O 1
ATOM 2290 N N . PRO A 1 290 ? -53.262 -1.269 16.830 1.00 41.47 290 PRO A N 1
ATOM 2291 C CA . PRO A 1 290 ? -53.452 -0.220 17.826 1.00 41.47 290 PRO A CA 1
ATOM 2292 C C . PRO A 1 290 ? -52.671 1.052 17.481 1.00 41.47 290 PRO A C 1
ATOM 2294 O O . PRO A 1 290 ? -51.489 1.024 17.139 1.00 41.47 290 PRO A O 1
ATOM 2297 N N . THR A 1 291 ? -53.369 2.176 17.608 1.00 42.81 291 THR A N 1
ATOM 2298 C CA . THR A 1 291 ? -52.885 3.544 17.441 1.00 42.81 291 THR A CA 1
ATOM 2299 C C . THR A 1 291 ? -51.748 3.831 18.427 1.00 42.81 291 THR A C 1
ATOM 2301 O O . THR A 1 291 ? -51.948 3.794 19.640 1.00 42.81 291 THR A O 1
ATOM 2304 N N . LEU A 1 292 ? -50.551 4.127 17.917 1.00 47.12 292 LEU A N 1
ATOM 2305 C CA . LEU A 1 292 ? -49.452 4.663 18.725 1.00 47.12 292 LEU A CA 1
ATOM 2306 C C . LEU A 1 292 ? -49.700 6.154 19.039 1.00 47.12 292 LEU A C 1
ATOM 2308 O O . LEU A 1 292 ? -50.238 6.867 18.187 1.00 47.12 292 LEU A O 1
ATOM 2312 N N . PRO A 1 293 ? -49.320 6.641 20.236 1.00 51.44 293 PRO A N 1
ATOM 2313 C CA . PRO A 1 293 ? -49.506 8.035 20.626 1.00 51.44 293 PRO A CA 1
ATOM 2314 C C . PRO A 1 293 ? -48.573 8.989 19.853 1.00 51.44 293 PRO A C 1
ATOM 2316 O O . PRO A 1 293 ? -47.531 8.567 19.341 1.00 51.44 293 PRO A O 1
ATOM 2319 N N . PRO A 1 294 ? -48.931 10.284 19.763 1.00 44.41 294 PRO A N 1
ATOM 2320 C CA . PRO A 1 294 ? -48.208 11.258 18.956 1.00 44.41 294 PRO A CA 1
ATOM 2321 C C . PRO A 1 294 ? -46.824 11.564 19.540 1.00 44.41 294 PRO A C 1
ATOM 2323 O O . PRO A 1 294 ? -46.683 11.914 20.711 1.00 44.41 294 PRO A O 1
ATOM 2326 N N . PHE A 1 295 ? -45.801 11.474 18.689 1.00 39.81 295 PHE A N 1
ATOM 2327 C CA . PHE A 1 295 ? -44.459 11.964 18.982 1.00 39.81 295 PHE A CA 1
ATOM 2328 C C . PHE A 1 295 ? -44.470 13.494 19.084 1.00 39.81 295 PHE A C 1
ATOM 2330 O O . PHE A 1 295 ? -44.853 14.196 18.149 1.00 39.81 295 PHE A O 1
ATOM 2337 N N . THR A 1 296 ? -44.015 14.011 20.222 1.00 37.25 296 THR A N 1
ATOM 2338 C CA . THR A 1 296 ? -43.722 15.430 20.426 1.00 37.25 296 THR A CA 1
ATOM 2339 C C . THR A 1 296 ? -42.497 15.836 19.606 1.00 37.25 296 THR A C 1
ATOM 2341 O O . THR A 1 296 ? -41.405 15.299 19.797 1.00 37.25 296 THR A O 1
ATOM 2344 N N . LEU A 1 297 ? -42.691 16.796 18.701 1.00 38.38 297 LEU A N 1
ATOM 2345 C CA . LEU A 1 297 ? -41.647 17.471 17.931 1.00 38.38 297 LEU A CA 1
ATOM 2346 C C . LEU A 1 297 ? -40.698 18.236 18.869 1.00 38.38 297 LEU A C 1
ATOM 2348 O O . LEU A 1 297 ? -41.128 19.140 19.583 1.00 38.38 297 LEU A O 1
ATOM 2352 N N . PHE A 1 298 ? -39.407 17.899 18.838 1.00 41.78 298 PHE A N 1
ATOM 2353 C CA . PHE A 1 298 ? -38.346 18.757 19.373 1.00 41.78 298 PHE A CA 1
ATOM 2354 C C . PHE A 1 298 ? -37.964 19.835 18.341 1.00 41.78 298 PHE A C 1
ATOM 2356 O O . PHE A 1 298 ? -37.988 19.558 17.138 1.00 41.78 298 PHE A O 1
ATOM 2363 N N . PRO A 1 299 ? -37.605 21.055 18.780 1.00 39.47 299 PRO A N 1
ATOM 2364 C CA . PRO A 1 299 ? -37.317 22.166 17.884 1.00 39.47 299 PRO A CA 1
ATOM 2365 C C . PRO A 1 299 ? -35.972 21.992 17.170 1.00 39.47 299 PRO A C 1
ATOM 2367 O O . PRO A 1 299 ? -34.949 21.665 17.770 1.00 39.47 299 PRO A O 1
ATOM 2370 N N . THR A 1 300 ? -35.995 22.256 15.867 1.00 38.28 300 THR A N 1
ATOM 2371 C CA . THR A 1 300 ? -34.840 22.345 14.972 1.00 38.28 300 THR A CA 1
ATOM 2372 C C . THR A 1 300 ? -33.915 23.492 15.374 1.00 38.28 300 THR A C 1
ATOM 2374 O O . THR A 1 300 ? -34.345 24.643 15.448 1.00 38.28 300 THR A O 1
ATOM 2377 N N . GLN A 1 301 ? -32.636 23.184 15.585 1.00 40.19 301 GLN A N 1
ATOM 2378 C CA . GLN A 1 301 ? -31.573 24.171 15.772 1.00 40.19 301 GLN A CA 1
ATOM 2379 C C . GLN A 1 301 ? -31.084 24.691 14.399 1.00 40.19 301 GLN A C 1
ATOM 2381 O O . GLN A 1 301 ? -31.092 23.919 13.436 1.00 40.19 301 GLN A O 1
ATOM 2386 N N . PRO A 1 302 ? -30.666 25.967 14.264 1.00 34.91 302 PRO A N 1
ATOM 2387 C CA . PRO A 1 302 ? -30.335 26.554 12.967 1.00 34.91 302 PRO A CA 1
ATOM 2388 C C . PRO A 1 302 ? -28.999 26.022 12.439 1.00 34.91 302 PRO A C 1
ATOM 2390 O O . PRO A 1 302 ? -27.973 26.106 13.114 1.00 34.91 302 PRO A O 1
ATOM 2393 N N . THR A 1 303 ? -29.005 25.513 11.212 1.00 36.16 303 THR A N 1
ATOM 2394 C CA . THR A 1 303 ? -27.803 25.179 10.448 1.00 36.16 303 THR A CA 1
ATOM 2395 C C . THR A 1 303 ? -27.138 26.454 9.933 1.00 36.16 303 THR A C 1
ATOM 2397 O O . THR A 1 303 ? -27.724 27.235 9.186 1.00 36.16 303 THR A O 1
ATOM 2400 N N . THR A 1 304 ? -25.887 26.669 10.331 1.00 41.47 304 THR A N 1
ATOM 2401 C CA . THR A 1 304 ? -25.002 27.673 9.735 1.00 41.47 304 THR A CA 1
ATOM 2402 C C . THR A 1 304 ? -24.528 27.213 8.347 1.00 41.47 304 THR A C 1
ATOM 2404 O O . THR A 1 304 ? -24.302 26.017 8.134 1.00 41.47 304 THR A O 1
ATOM 2407 N N . PRO A 1 305 ? -24.377 28.127 7.370 1.00 34.59 305 PRO A N 1
ATOM 2408 C CA . PRO A 1 305 ? -23.983 27.767 6.015 1.00 34.59 305 PRO A CA 1
ATOM 2409 C C . PRO A 1 305 ? -22.491 27.420 5.949 1.00 34.59 305 PRO A C 1
ATOM 2411 O O . PRO A 1 305 ? -21.625 28.167 6.404 1.00 34.59 305 PRO A O 1
ATOM 2414 N N . ARG A 1 306 ? -22.198 26.265 5.350 1.00 34.09 306 ARG A N 1
ATOM 2415 C CA . ARG A 1 306 ? -20.850 25.786 5.029 1.00 34.09 306 ARG A CA 1
ATOM 2416 C C . ARG A 1 306 ? -20.296 26.601 3.846 1.00 34.09 306 ARG A C 1
ATOM 2418 O O . ARG A 1 306 ? -21.006 26.715 2.847 1.00 34.09 306 ARG A O 1
ATOM 2425 N N . PRO A 1 307 ? -19.067 27.144 3.899 1.00 33.03 307 PRO A N 1
ATOM 2426 C CA . PRO A 1 307 ? -18.487 27.811 2.741 1.00 33.03 307 PRO A CA 1
ATOM 2427 C C . PRO A 1 307 ? -18.085 26.789 1.670 1.00 33.03 307 PRO A C 1
ATOM 2429 O O . PRO A 1 307 ? -17.627 25.683 1.970 1.00 33.03 307 PRO A O 1
ATOM 2432 N N . ALA A 1 308 ? -18.295 27.181 0.415 1.00 32.97 308 ALA A N 1
ATOM 2433 C CA . ALA A 1 308 ? -17.933 26.434 -0.777 1.00 32.97 308 ALA A CA 1
ATOM 2434 C C . ALA A 1 308 ? -16.417 26.189 -0.835 1.00 32.97 308 ALA A C 1
ATOM 2436 O O . ALA A 1 308 ? -15.621 27.113 -0.686 1.00 32.97 308 ALA A O 1
ATOM 2437 N N . ILE A 1 309 ? -16.034 24.934 -1.069 1.00 30.81 309 ILE A N 1
ATOM 2438 C CA . ILE A 1 309 ? -14.650 24.535 -1.322 1.00 30.81 309 ILE A CA 1
ATOM 2439 C C . ILE A 1 309 ? -14.368 24.812 -2.799 1.00 30.81 309 ILE A C 1
ATOM 2441 O O . ILE A 1 309 ? -14.839 24.097 -3.683 1.00 30.81 309 ILE A O 1
ATOM 2445 N N . THR A 1 310 ? -13.626 25.883 -3.056 1.00 29.44 310 THR A N 1
ATOM 2446 C CA . THR A 1 310 ? -12.980 26.171 -4.334 1.00 29.44 310 THR A CA 1
ATOM 2447 C C . THR A 1 310 ? -11.826 25.194 -4.554 1.00 29.44 310 THR A C 1
ATOM 2449 O O . THR A 1 310 ? -10.928 25.065 -3.725 1.00 29.44 310 THR A O 1
ATOM 2452 N N . LEU A 1 311 ? -11.860 24.498 -5.691 1.00 35.06 311 LEU A N 1
ATOM 2453 C CA . LEU A 1 311 ? -10.736 23.745 -6.241 1.00 35.06 311 LEU A CA 1
ATOM 2454 C C . LEU A 1 311 ? -9.599 24.723 -6.576 1.00 35.06 311 LEU A C 1
ATOM 2456 O O . LEU A 1 311 ? -9.789 25.605 -7.411 1.00 35.06 311 LEU A O 1
ATOM 2460 N N . PHE A 1 312 ? -8.431 24.555 -5.952 1.00 30.77 312 PHE A N 1
ATOM 2461 C CA . PHE A 1 312 ? -7.175 25.159 -6.407 1.00 30.77 312 PHE A CA 1
ATOM 2462 C C . PHE A 1 312 ? -6.204 24.061 -6.896 1.00 30.77 312 PHE A C 1
ATOM 2464 O O . PHE A 1 312 ? -6.219 22.958 -6.345 1.00 30.77 312 PHE A O 1
ATOM 2471 N N . PRO A 1 313 ? -5.404 24.342 -7.945 1.00 38.41 313 PRO A N 1
ATOM 2472 C CA . PRO A 1 313 ? -4.517 23.397 -8.627 1.00 38.41 313 PRO A CA 1
ATOM 2473 C C . PRO A 1 313 ? -3.171 23.220 -7.888 1.00 38.41 313 PRO A C 1
ATOM 2475 O O . PRO A 1 313 ? -2.889 23.971 -6.950 1.00 38.41 313 PRO A O 1
ATOM 2478 N N . PRO A 1 314 ? -2.329 22.240 -8.282 1.00 36.16 314 PRO A N 1
ATOM 2479 C CA . PRO A 1 314 ? -1.086 21.938 -7.574 1.00 36.16 314 PRO A CA 1
ATOM 2480 C C . PRO A 1 314 ? -0.056 23.071 -7.701 1.00 36.16 314 PRO A C 1
ATOM 2482 O O . PRO A 1 314 ? 0.276 23.511 -8.801 1.00 36.16 314 PRO A O 1
ATOM 2485 N N . LEU A 1 315 ? 0.469 23.516 -6.555 1.00 31.55 315 LEU A N 1
ATOM 2486 C CA . LEU A 1 315 ? 1.653 24.368 -6.468 1.00 31.55 315 LEU A CA 1
ATOM 2487 C C . LEU A 1 315 ? 2.916 23.500 -6.556 1.00 31.55 315 LEU A C 1
ATOM 2489 O O . LEU A 1 315 ? 3.213 22.734 -5.642 1.00 31.55 315 LEU A O 1
ATOM 2493 N N . PHE A 1 316 ? 3.675 23.678 -7.634 1.00 38.94 316 PHE A N 1
ATOM 2494 C CA . PHE A 1 316 ? 5.093 23.329 -7.703 1.00 38.94 316 PHE A CA 1
ATOM 2495 C C . PHE A 1 316 ? 5.929 24.415 -7.005 1.00 38.94 316 PHE A C 1
ATOM 2497 O O . PHE A 1 316 ? 5.617 25.601 -7.157 1.00 38.94 316 PHE A O 1
ATOM 2504 N N . PRO A 1 317 ? 7.016 24.074 -6.293 1.00 40.16 317 PRO A N 1
ATOM 2505 C CA . PRO A 1 317 ? 7.989 25.065 -5.866 1.00 40.16 317 PRO A CA 1
ATOM 2506 C C . PRO A 1 317 ? 8.961 25.366 -7.016 1.00 40.16 317 PRO A C 1
ATOM 2508 O O . PRO A 1 317 ? 9.840 24.573 -7.338 1.00 40.16 317 PRO A O 1
ATOM 2511 N N . THR A 1 318 ? 8.829 26.543 -7.624 1.00 36.47 318 THR A N 1
ATOM 2512 C CA . THR A 1 318 ? 9.895 27.156 -8.428 1.00 36.47 318 THR A CA 1
ATOM 2513 C C . THR A 1 318 ? 11.000 27.659 -7.501 1.00 36.47 318 THR A C 1
ATOM 2515 O O . THR A 1 318 ? 10.754 28.531 -6.665 1.00 36.47 318 THR A O 1
ATOM 2518 N N . GLN A 1 319 ? 12.217 27.143 -7.656 1.00 41.38 319 GLN A N 1
ATOM 2519 C CA . GLN A 1 319 ? 13.414 27.691 -7.018 1.00 41.38 319 GLN A CA 1
ATOM 2520 C C . GLN A 1 319 ? 13.982 28.834 -7.887 1.00 41.38 319 GLN A C 1
ATOM 2522 O O . GLN A 1 319 ? 14.003 28.700 -9.113 1.00 41.38 319 GLN A O 1
ATOM 2527 N N . PRO A 1 320 ? 14.411 29.974 -7.310 1.00 44.59 320 PRO A N 1
ATOM 2528 C CA . PRO A 1 320 ? 14.904 31.096 -8.095 1.00 44.59 320 PRO A CA 1
ATOM 2529 C C . PRO A 1 320 ? 16.378 30.948 -8.484 1.00 44.59 320 PRO A C 1
ATOM 2531 O O . PRO A 1 320 ? 17.222 30.457 -7.734 1.00 44.59 320 PRO A O 1
ATOM 2534 N N . THR A 1 321 ? 16.643 31.454 -9.681 1.00 35.75 321 THR A N 1
ATOM 2535 C CA . THR A 1 321 ? 17.922 31.622 -10.364 1.00 35.75 321 THR A CA 1
ATOM 2536 C C . THR A 1 321 ? 18.979 32.389 -9.568 1.00 35.75 321 THR A C 1
ATOM 2538 O O . THR A 1 321 ? 18.712 33.381 -8.891 1.00 35.75 321 THR A O 1
ATOM 2541 N N . THR A 1 322 ? 20.210 31.935 -9.772 1.00 35.66 322 THR A N 1
ATOM 2542 C CA . THR A 1 322 ? 21.510 32.528 -9.448 1.00 35.66 322 THR A CA 1
ATOM 2543 C C . THR A 1 322 ? 21.626 34.032 -9.714 1.00 35.66 322 THR A C 1
ATOM 2545 O O . THR A 1 322 ? 21.335 34.487 -10.819 1.00 35.66 322 THR A O 1
ATOM 2548 N N . THR A 1 323 ? 22.221 34.768 -8.768 1.00 35.06 323 THR A N 1
ATOM 2549 C CA . THR A 1 323 ? 23.010 35.967 -9.096 1.00 35.06 323 THR A CA 1
ATOM 2550 C C . THR A 1 323 ? 24.284 36.040 -8.257 1.00 35.06 323 THR A C 1
ATOM 2552 O O . THR A 1 323 ? 24.308 35.731 -7.070 1.00 35.06 323 THR A O 1
ATOM 2555 N N . THR A 1 324 ? 25.338 36.420 -8.961 1.00 38.31 324 THR A N 1
ATOM 2556 C CA . THR A 1 324 ? 26.768 36.489 -8.667 1.00 38.31 324 THR A CA 1
ATOM 2557 C C . THR A 1 324 ? 27.144 37.441 -7.524 1.00 38.31 324 THR A C 1
ATOM 2559 O O . THR A 1 324 ? 26.754 38.604 -7.561 1.00 38.31 324 THR A O 1
ATOM 2562 N N . ALA A 1 325 ? 28.006 37.008 -6.592 1.00 33.41 325 ALA A N 1
ATOM 2563 C CA . ALA A 1 325 ? 28.932 37.891 -5.866 1.00 33.41 325 ALA A CA 1
ATOM 2564 C C . ALA A 1 325 ? 30.122 37.106 -5.267 1.00 33.41 325 ALA A C 1
ATOM 2566 O O . ALA A 1 325 ? 29.950 36.060 -4.648 1.00 33.41 325 ALA A O 1
ATOM 2567 N N . SER A 1 326 ? 31.323 37.640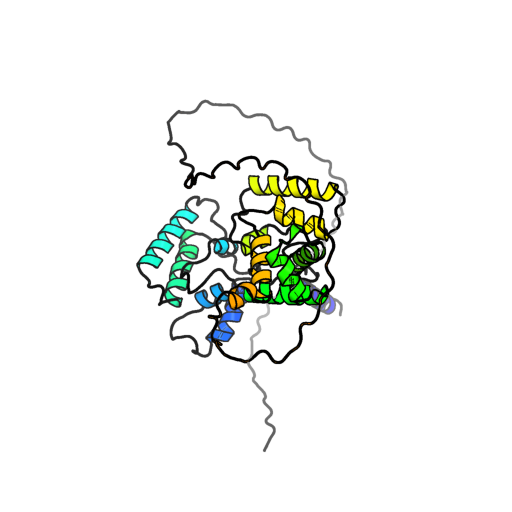 -5.495 1.00 35.84 326 SER A N 1
ATOM 2568 C CA . SER A 1 326 ? 32.653 37.156 -5.084 1.00 35.84 326 SER A CA 1
ATOM 2569 C C . SER A 1 326 ? 32.941 37.288 -3.569 1.00 35.84 326 SER A C 1
ATOM 2571 O O . SER A 1 326 ? 32.161 37.921 -2.858 1.00 35.84 326 SER A O 1
ATOM 2573 N N . PRO A 1 327 ? 34.047 36.695 -3.058 1.00 43.09 327 PRO A N 1
ATOM 2574 C CA . PRO A 1 327 ? 34.161 36.247 -1.672 1.00 43.09 327 PRO A CA 1
ATOM 2575 C C . PRO A 1 327 ? 34.819 37.272 -0.740 1.00 43.09 327 PRO A C 1
ATOM 2577 O O . PRO A 1 327 ? 35.783 37.942 -1.110 1.00 43.09 327 PRO A O 1
ATOM 2580 N N . THR A 1 328 ? 34.374 37.294 0.518 1.00 37.34 328 THR A N 1
ATOM 2581 C CA . THR A 1 328 ? 35.057 37.994 1.614 1.00 37.34 328 THR A CA 1
ATOM 2582 C C . THR A 1 328 ? 35.490 36.975 2.666 1.00 37.34 328 THR A C 1
ATOM 2584 O O . THR A 1 328 ? 34.674 36.204 3.168 1.00 37.34 328 THR A O 1
ATOM 2587 N N . LEU A 1 329 ? 36.794 36.967 2.964 1.00 42.69 329 LEU A N 1
ATOM 2588 C CA . LEU A 1 329 ? 37.455 36.165 3.996 1.00 42.69 329 LEU A CA 1
ATOM 2589 C C . LEU A 1 329 ? 36.785 36.324 5.373 1.00 42.69 329 LEU A C 1
ATOM 2591 O O . LEU A 1 329 ? 36.603 37.446 5.842 1.00 42.69 329 LEU A O 1
ATOM 2595 N N . ILE A 1 330 ? 36.561 35.204 6.068 1.00 40.91 330 ILE A N 1
ATOM 2596 C CA . ILE A 1 330 ? 36.334 35.156 7.520 1.00 40.91 330 ILE A CA 1
ATOM 2597 C C . ILE A 1 330 ? 37.316 34.126 8.127 1.00 40.91 330 ILE A C 1
ATOM 2599 O O . ILE A 1 330 ? 37.445 33.030 7.578 1.00 40.91 330 ILE A O 1
ATOM 2603 N N . PRO A 1 331 ? 38.047 34.469 9.208 1.00 47.06 331 PRO A N 1
ATOM 2604 C CA . PRO A 1 331 ? 39.088 33.631 9.820 1.00 47.06 331 PRO A CA 1
ATOM 2605 C C . PRO A 1 331 ? 38.530 32.463 10.665 1.00 47.06 331 PRO A C 1
ATOM 2607 O O . PRO A 1 331 ? 37.363 32.493 11.059 1.00 47.06 331 PRO A O 1
ATOM 2610 N N . PRO A 1 332 ? 39.351 31.436 10.980 1.00 48.94 332 PRO A N 1
ATOM 2611 C CA . PRO A 1 332 ? 38.895 30.248 11.699 1.00 48.94 332 PRO A CA 1
ATOM 2612 C C . PRO A 1 332 ? 38.686 30.501 13.200 1.00 48.94 332 PRO A C 1
ATOM 2614 O O . PRO A 1 332 ? 39.488 31.158 13.864 1.00 48.94 332 PRO A O 1
ATOM 2617 N N . LEU A 1 333 ? 37.608 29.920 13.731 1.00 40.88 333 LEU A N 1
ATOM 2618 C CA . LEU A 1 333 ? 37.258 29.882 15.153 1.00 40.88 333 LEU A CA 1
ATOM 2619 C C . LEU A 1 333 ? 38.031 28.746 15.866 1.00 40.88 333 LEU A C 1
ATOM 2621 O O . LEU A 1 333 ? 38.189 27.672 15.279 1.00 40.88 333 LEU A O 1
ATOM 2625 N N . PRO A 1 334 ? 38.512 28.937 17.111 1.00 44.50 334 PRO A N 1
ATOM 2626 C CA . PRO A 1 334 ? 39.362 27.962 17.790 1.00 44.50 334 PRO A CA 1
ATOM 2627 C C . PRO A 1 334 ? 38.581 26.758 18.334 1.00 44.50 334 PRO A C 1
ATOM 2629 O O . PRO A 1 334 ? 37.516 26.882 18.938 1.00 44.50 334 PRO A O 1
ATOM 2632 N N . THR A 1 335 ? 39.173 25.580 18.160 1.00 39.69 335 THR A N 1
ATOM 2633 C CA . THR A 1 335 ? 38.753 24.297 18.729 1.00 39.69 335 THR A CA 1
ATOM 2634 C C . THR A 1 335 ? 38.974 24.260 20.243 1.00 39.69 335 THR A C 1
ATOM 2636 O O . THR A 1 335 ? 40.110 24.343 20.706 1.00 39.69 335 THR A O 1
ATOM 2639 N N . LEU A 1 336 ? 37.898 24.067 21.005 1.00 36.84 336 LEU A N 1
ATOM 2640 C CA . LEU A 1 336 ? 37.914 23.789 22.443 1.00 36.84 336 LEU A CA 1
ATOM 2641 C C . LEU A 1 336 ? 37.267 22.419 22.687 1.00 36.84 336 LEU A C 1
ATOM 2643 O O . LEU A 1 336 ? 36.050 22.305 22.778 1.00 36.84 336 LEU A O 1
ATOM 2647 N N . PHE A 1 337 ? 38.094 21.381 22.799 1.00 42.25 337 PHE A N 1
ATOM 2648 C CA . PHE A 1 337 ? 37.725 20.110 23.424 1.00 42.25 337 PHE A CA 1
ATOM 2649 C C . PHE A 1 337 ? 38.875 19.665 24.342 1.00 42.25 337 PHE A C 1
ATOM 2651 O O . PHE A 1 337 ? 40.000 19.522 23.860 1.00 42.25 337 PHE A O 1
ATOM 2658 N N . PRO A 1 338 ? 38.638 19.459 25.650 1.00 51.16 338 PRO A N 1
ATOM 2659 C CA . PRO A 1 338 ? 39.620 18.848 26.540 1.00 51.16 338 PRO A CA 1
ATOM 2660 C C . PRO A 1 338 ? 39.628 17.311 26.387 1.00 51.16 338 PRO A C 1
ATOM 2662 O O . PRO A 1 338 ? 38.596 16.725 26.049 1.00 51.16 338 PRO A O 1
ATOM 2665 N N . PRO A 1 339 ? 40.764 16.634 26.643 1.00 48.34 339 PRO A N 1
ATOM 2666 C CA . PRO A 1 339 ? 40.857 15.183 26.535 1.00 48.34 339 PRO A CA 1
ATOM 2667 C C . PRO A 1 339 ? 40.240 14.476 27.752 1.00 48.34 339 PRO A C 1
ATOM 2669 O O . PRO A 1 339 ? 40.380 14.915 28.894 1.00 48.34 339 PRO A O 1
ATOM 2672 N N . LEU A 1 340 ? 39.580 13.347 27.491 1.00 42.81 340 LEU A N 1
ATOM 2673 C CA . LEU A 1 340 ? 39.038 12.427 28.492 1.00 42.81 340 LEU A CA 1
ATOM 2674 C C . LEU A 1 340 ? 40.165 11.518 29.041 1.00 42.81 340 LEU A C 1
ATOM 2676 O O . LEU A 1 340 ? 40.992 11.063 28.246 1.00 42.81 340 LEU A O 1
ATOM 2680 N N . PRO A 1 341 ? 40.225 11.219 30.354 1.00 47.22 341 PRO A N 1
ATOM 2681 C CA . PRO A 1 341 ? 41.306 10.420 30.926 1.00 47.22 341 PRO A CA 1
ATOM 2682 C C . PRO A 1 341 ? 41.135 8.919 30.658 1.00 47.22 341 PRO A C 1
ATOM 2684 O O . PRO A 1 341 ? 40.061 8.344 30.840 1.00 47.22 341 PRO A O 1
ATOM 2687 N N . THR A 1 342 ? 42.236 8.277 30.273 1.00 40.84 342 THR A N 1
ATOM 2688 C CA . THR A 1 342 ? 42.393 6.826 30.161 1.00 40.84 342 THR A CA 1
ATOM 2689 C C . THR A 1 342 ? 42.660 6.215 31.539 1.00 40.84 342 THR A C 1
ATOM 2691 O O . THR A 1 342 ? 43.618 6.562 32.225 1.00 40.84 342 THR A O 1
ATOM 2694 N N . LEU A 1 343 ? 41.811 5.272 31.945 1.00 39.34 343 LEU A N 1
ATOM 2695 C CA . LEU A 1 343 ? 42.004 4.414 33.113 1.00 39.34 343 LEU A CA 1
ATOM 2696 C C . LEU A 1 343 ? 42.158 2.972 32.618 1.00 39.34 343 LEU A C 1
ATOM 2698 O O . LEU A 1 343 ? 41.243 2.456 31.986 1.00 39.34 343 LEU A O 1
ATOM 2702 N N . PHE A 1 344 ? 43.328 2.386 32.891 1.00 37.28 344 PHE A N 1
ATOM 2703 C CA . PHE A 1 344 ? 43.646 0.980 33.215 1.00 37.28 344 PHE A CA 1
ATOM 2704 C C . PHE A 1 344 ? 45.002 0.494 32.626 1.00 37.28 344 PHE A C 1
ATOM 2706 O O . PHE A 1 344 ? 45.407 0.941 31.554 1.00 37.28 344 PHE A O 1
ATOM 2713 N N . PRO A 1 345 ? 45.744 -0.349 33.386 1.00 49.06 345 PRO A N 1
ATOM 2714 C CA . PRO A 1 345 ? 47.214 -0.446 33.410 1.00 49.06 345 PRO A CA 1
ATOM 2715 C C . PRO A 1 345 ? 47.809 -1.494 32.440 1.00 49.06 345 PRO A C 1
ATOM 2717 O O . PRO A 1 345 ? 47.062 -2.268 31.838 1.00 49.06 345 PRO A O 1
ATOM 2720 N N . PRO A 1 346 ? 49.154 -1.550 32.287 1.00 40.25 346 PRO A N 1
ATOM 2721 C CA . PRO A 1 346 ? 49.806 -2.377 31.274 1.00 40.25 346 PRO A CA 1
ATOM 2722 C C . PRO A 1 346 ? 49.879 -3.854 31.679 1.00 40.25 346 PRO A C 1
ATOM 2724 O O . PRO A 1 346 ? 50.226 -4.189 32.811 1.00 40.25 346 PRO A O 1
ATOM 2727 N N . ILE A 1 347 ? 49.627 -4.744 30.716 1.00 42.22 347 ILE A N 1
ATOM 2728 C CA . ILE A 1 347 ? 49.956 -6.168 30.825 1.00 42.22 347 ILE A CA 1
ATOM 2729 C C . ILE A 1 347 ? 51.340 -6.391 30.214 1.00 42.22 347 ILE A C 1
ATOM 2731 O O . ILE A 1 347 ? 51.604 -6.062 29.059 1.00 42.22 347 ILE A O 1
ATOM 2735 N N . ILE A 1 348 ? 52.216 -6.946 31.045 1.00 40.00 348 ILE A N 1
ATOM 2736 C CA . ILE A 1 348 ? 53.599 -7.325 30.768 1.00 40.00 348 ILE A CA 1
ATOM 2737 C C . ILE A 1 348 ? 53.643 -8.442 29.716 1.00 40.00 348 ILE A C 1
ATOM 2739 O O . ILE A 1 348 ? 52.978 -9.469 29.846 1.00 40.00 348 ILE A O 1
ATOM 2743 N N . VAL A 1 349 ? 54.468 -8.236 28.689 1.00 39.50 349 VAL A N 1
ATOM 2744 C CA . VAL A 1 349 ? 54.837 -9.221 27.666 1.00 39.50 349 VAL A CA 1
ATOM 2745 C C . VAL A 1 349 ? 55.998 -10.076 28.181 1.00 39.50 349 VAL A C 1
ATOM 2747 O O . VAL A 1 349 ? 56.974 -9.537 28.699 1.00 39.50 349 VAL A O 1
ATOM 2750 N N . ALA A 1 350 ? 55.935 -11.392 27.963 1.00 37.03 350 ALA A N 1
ATOM 2751 C CA . ALA A 1 350 ? 57.102 -12.275 27.976 1.00 37.03 350 ALA A CA 1
ATOM 2752 C C . ALA A 1 350 ? 57.249 -12.968 26.602 1.00 37.03 350 ALA A C 1
ATOM 2754 O O . ALA A 1 350 ? 56.233 -13.293 25.980 1.00 37.03 350 ALA A O 1
ATOM 2755 N N . PRO A 1 351 ? 58.482 -13.173 26.099 1.00 43.97 351 PRO A N 1
ATOM 2756 C CA . PRO A 1 351 ? 58.737 -13.530 24.707 1.00 43.97 351 PRO A CA 1
ATOM 2757 C C . PRO A 1 351 ? 58.839 -15.047 24.507 1.00 43.97 351 PRO A C 1
ATOM 2759 O O . PRO A 1 351 ? 59.394 -15.754 25.343 1.00 43.97 351 PRO A O 1
ATOM 2762 N N . THR A 1 352 ? 58.394 -15.550 23.354 1.00 36.28 352 THR A N 1
ATOM 2763 C CA . THR A 1 352 ? 58.788 -16.881 22.859 1.00 36.28 352 THR A CA 1
ATOM 2764 C C . THR A 1 352 ? 59.080 -16.839 21.357 1.00 36.28 352 THR A C 1
ATOM 2766 O O . THR A 1 352 ? 58.198 -16.741 20.513 1.00 36.28 352 THR A O 1
ATOM 2769 N N . THR A 1 353 ? 60.383 -16.828 21.077 1.00 35.81 353 THR A N 1
ATOM 2770 C CA . THR A 1 353 ? 61.122 -17.552 20.028 1.00 35.81 353 THR A CA 1
ATOM 2771 C C . THR A 1 353 ? 60.398 -17.981 18.744 1.00 35.81 353 THR A C 1
ATOM 2773 O O . THR A 1 353 ? 59.581 -18.897 18.719 1.00 35.81 353 THR A O 1
ATOM 2776 N N . THR A 1 354 ? 60.880 -17.395 17.651 1.00 36.88 354 THR A N 1
ATOM 2777 C CA . THR A 1 354 ? 60.805 -17.810 16.245 1.00 36.88 354 THR A CA 1
ATOM 2778 C C . THR A 1 354 ? 61.465 -19.164 15.948 1.00 36.88 354 THR A C 1
ATOM 2780 O O . THR A 1 354 ? 62.581 -19.417 16.399 1.00 36.88 354 THR A O 1
ATOM 2783 N N . THR A 1 355 ? 60.862 -19.967 15.063 1.00 37.16 355 THR A N 1
ATOM 2784 C CA . THR A 1 355 ? 61.577 -20.791 14.054 1.00 37.16 355 THR A CA 1
ATOM 2785 C C . THR A 1 355 ? 60.620 -21.218 12.917 1.00 37.16 355 THR A C 1
ATOM 2787 O O . THR A 1 355 ? 59.422 -21.352 13.173 1.00 37.16 355 THR A O 1
ATOM 2790 N N . PRO A 1 356 ? 61.093 -21.374 11.659 1.00 45.06 356 PRO A N 1
ATOM 2791 C CA . PRO A 1 356 ? 60.239 -21.438 10.468 1.00 45.06 356 PRO A CA 1
ATOM 2792 C C . PRO A 1 356 ? 60.008 -22.858 9.908 1.00 45.06 356 PRO A C 1
ATOM 2794 O O . PRO A 1 356 ? 60.826 -23.742 10.118 1.00 45.06 356 PRO A O 1
ATOM 2797 N N . ALA A 1 357 ? 58.897 -22.979 9.158 1.00 38.47 357 ALA A N 1
ATOM 2798 C CA . ALA A 1 357 ? 58.525 -23.869 8.034 1.00 38.47 357 ALA A CA 1
ATOM 2799 C C . ALA A 1 357 ? 59.037 -25.334 7.965 1.00 38.47 357 ALA A C 1
ATOM 2801 O O . ALA A 1 357 ? 60.204 -25.629 8.201 1.00 38.47 357 ALA A O 1
ATOM 2802 N N . PRO A 1 358 ? 58.199 -26.251 7.439 1.00 46.41 358 PRO A N 1
ATOM 2803 C CA . PRO A 1 358 ? 58.382 -26.538 6.015 1.00 46.41 358 PRO A CA 1
ATOM 2804 C C . PRO A 1 358 ? 57.093 -26.737 5.202 1.00 46.41 358 PRO A C 1
ATOM 2806 O O . PRO A 1 358 ? 56.042 -27.168 5.672 1.00 46.41 358 PRO A O 1
ATOM 2809 N N . THR A 1 359 ? 57.260 -26.432 3.922 1.00 38.78 359 THR A N 1
ATOM 2810 C CA . THR A 1 359 ? 56.428 -26.703 2.752 1.00 38.78 359 THR A CA 1
ATOM 2811 C C . THR A 1 359 ? 56.152 -28.201 2.593 1.00 38.78 359 THR A C 1
ATOM 2813 O O . THR A 1 359 ? 57.076 -29.011 2.670 1.00 38.78 359 THR A O 1
ATOM 2816 N N . THR A 1 360 ? 54.917 -28.603 2.277 1.00 36.53 360 THR A N 1
ATOM 2817 C CA . THR A 1 360 ? 54.687 -29.905 1.627 1.00 36.53 360 THR A CA 1
ATOM 2818 C C . THR A 1 360 ? 53.459 -29.889 0.722 1.00 36.53 360 THR A C 1
ATOM 2820 O O . THR A 1 360 ? 52.317 -29.762 1.152 1.00 36.53 360 THR A O 1
ATOM 2823 N N . THR A 1 361 ? 53.756 -30.039 -0.561 1.00 36.56 361 THR A N 1
ATOM 2824 C CA . THR A 1 361 ? 52.898 -30.346 -1.702 1.00 36.56 361 THR A CA 1
ATOM 2825 C C . THR A 1 361 ? 52.247 -31.728 -1.556 1.00 36.56 361 THR A C 1
ATOM 2827 O O . THR A 1 361 ? 52.951 -32.682 -1.235 1.00 36.56 361 THR A O 1
ATOM 2830 N N . ARG A 1 362 ? 50.944 -31.865 -1.848 1.00 36.09 362 ARG A N 1
ATOM 2831 C CA . ARG A 1 362 ? 50.253 -33.118 -2.257 1.00 36.09 362 ARG A CA 1
ATOM 2832 C C . ARG A 1 362 ? 48.878 -32.731 -2.830 1.00 36.09 362 ARG A C 1
ATOM 2834 O O . ARG A 1 362 ? 48.062 -32.157 -2.125 1.00 36.09 362 ARG A O 1
ATOM 2841 N N . ALA A 1 363 ? 48.711 -32.733 -4.152 1.00 33.44 363 ALA A N 1
ATOM 2842 C CA . ALA A 1 363 ? 48.258 -33.866 -4.970 1.00 33.44 363 ALA A CA 1
ATOM 2843 C C . ALA A 1 363 ? 46.838 -34.341 -4.594 1.00 33.44 363 ALA A C 1
ATOM 2845 O O . ALA A 1 363 ? 46.660 -35.150 -3.687 1.00 33.44 363 ALA A O 1
ATOM 2846 N N . PHE A 1 364 ? 45.839 -33.815 -5.313 1.00 34.06 364 PHE A N 1
ATOM 2847 C CA . PHE A 1 364 ? 44.467 -34.323 -5.341 1.00 34.06 364 PHE A CA 1
ATOM 2848 C C . PHE A 1 364 ? 44.405 -35.516 -6.300 1.00 34.06 364 PHE A C 1
ATOM 2850 O O . PHE A 1 364 ? 44.559 -35.353 -7.509 1.00 34.06 364 PHE A O 1
ATOM 2857 N N . THR A 1 365 ? 44.172 -36.708 -5.757 1.00 35.81 365 THR A N 1
ATOM 2858 C CA . THR A 1 365 ? 43.839 -37.911 -6.527 1.00 35.81 365 THR A CA 1
ATOM 2859 C C . THR A 1 365 ? 42.329 -38.120 -6.486 1.00 35.81 365 THR A C 1
ATOM 2861 O O . THR A 1 365 ? 41.737 -38.244 -5.415 1.00 35.81 365 THR A O 1
ATOM 2864 N N . LEU A 1 366 ? 41.731 -38.144 -7.675 1.00 37.94 366 LEU A N 1
ATOM 2865 C CA . LEU A 1 366 ? 40.378 -38.602 -7.979 1.00 37.94 366 LEU A CA 1
ATOM 2866 C C . LEU A 1 366 ? 40.229 -40.094 -7.656 1.00 37.94 366 LEU A C 1
ATOM 2868 O O . LEU A 1 366 ? 41.060 -40.875 -8.104 1.00 37.94 366 LEU A O 1
ATOM 2872 N N . LEU A 1 367 ? 39.144 -40.503 -6.993 1.00 33.06 367 LEU A N 1
ATOM 2873 C CA . LEU A 1 367 ? 38.533 -41.826 -7.192 1.00 33.06 367 LEU A CA 1
ATOM 2874 C C . LEU A 1 367 ? 37.028 -41.790 -6.837 1.00 33.06 367 LEU A C 1
ATOM 2876 O O . LEU A 1 367 ? 36.590 -40.880 -6.130 1.00 33.06 367 LEU A O 1
ATOM 2880 N N . PRO A 1 368 ? 36.227 -42.718 -7.394 1.00 45.12 368 PRO A N 1
ATOM 2881 C CA . PRO A 1 368 ? 34.896 -42.430 -7.898 1.00 45.12 368 PRO A CA 1
ATOM 2882 C C . PRO A 1 368 ? 33.748 -42.968 -7.035 1.00 45.12 368 PRO A C 1
ATOM 2884 O O . PRO A 1 368 ? 33.903 -43.766 -6.115 1.00 45.12 368 PRO A O 1
ATOM 2887 N N . THR A 1 369 ? 32.570 -42.511 -7.446 1.00 36.72 369 THR A N 1
ATOM 2888 C CA . THR A 1 369 ? 31.214 -43.004 -7.199 1.00 36.72 369 THR A CA 1
ATOM 2889 C C . THR A 1 369 ? 31.080 -44.523 -7.046 1.00 36.72 369 THR A C 1
ATOM 2891 O O . THR A 1 369 ? 31.441 -45.278 -7.948 1.00 36.72 369 THR A O 1
ATOM 2894 N N . LEU A 1 370 ? 30.422 -44.944 -5.963 1.00 38.38 370 LEU A N 1
ATOM 2895 C CA . LEU A 1 370 ? 29.852 -46.280 -5.781 1.00 38.38 370 LEU A CA 1
ATOM 2896 C C . LEU A 1 370 ? 28.333 -46.145 -5.593 1.00 38.38 370 LEU A C 1
ATOM 2898 O O . LEU A 1 370 ? 27.857 -45.651 -4.574 1.00 38.38 370 LEU A O 1
ATOM 2902 N N . PHE A 1 371 ? 27.595 -46.568 -6.619 1.00 39.59 371 PHE A N 1
ATOM 2903 C CA . PHE A 1 371 ? 26.179 -46.941 -6.556 1.00 39.59 371 PHE A CA 1
ATOM 2904 C C . PHE A 1 371 ? 26.024 -48.272 -5.801 1.00 39.59 371 PHE A C 1
ATOM 2906 O O . PHE A 1 371 ? 26.901 -49.133 -5.907 1.00 39.59 371 PHE A O 1
ATOM 2913 N N . PRO A 1 372 ? 24.847 -48.519 -5.206 1.00 55.34 372 PRO A N 1
ATOM 2914 C CA . PRO A 1 372 ? 24.245 -49.837 -5.325 1.00 55.34 372 PRO A CA 1
ATOM 2915 C C . PRO A 1 372 ? 22.839 -49.760 -5.931 1.00 55.34 372 PRO A C 1
ATOM 2917 O O . PRO A 1 372 ? 21.955 -49.049 -5.457 1.00 55.34 372 PRO A O 1
ATOM 2920 N N . GLN A 1 373 ? 22.669 -50.548 -6.989 1.00 44.69 373 GLN A N 1
ATOM 2921 C CA . GLN A 1 373 ? 21.400 -51.043 -7.506 1.00 44.69 373 GLN A CA 1
ATOM 2922 C C . GLN A 1 373 ? 20.834 -52.102 -6.541 1.00 44.69 373 GLN A C 1
ATOM 2924 O O . GLN A 1 373 ? 21.494 -53.097 -6.251 1.00 44.69 373 GLN A O 1
ATOM 2929 N N . LEU A 1 374 ? 19.596 -51.899 -6.099 1.00 46.94 374 LEU A N 1
ATOM 2930 C CA . LEU A 1 374 ? 18.587 -52.940 -5.872 1.00 46.94 374 LEU A CA 1
ATOM 2931 C C . LEU A 1 374 ? 17.441 -52.554 -6.822 1.00 46.94 374 LEU A C 1
ATOM 2933 O O . LEU A 1 374 ? 17.043 -51.397 -6.821 1.00 46.94 374 LEU A O 1
ATOM 2937 N N . GLY A 1 375 ? 16.845 -53.385 -7.665 1.00 44.81 375 GLY A N 1
ATOM 2938 C CA . GLY A 1 375 ? 16.877 -54.827 -7.833 1.00 44.81 375 GLY A CA 1
ATOM 2939 C C . GLY A 1 375 ? 15.519 -55.233 -8.417 1.00 44.81 375 GLY A C 1
ATOM 2940 O O . GLY A 1 375 ? 14.500 -55.098 -7.740 1.00 44.81 375 GLY A O 1
ATOM 2941 N N . ARG A 1 376 ? 15.515 -55.700 -9.667 1.00 39.41 376 ARG A N 1
ATOM 2942 C CA . ARG A 1 376 ? 14.681 -56.797 -10.170 1.00 39.41 376 ARG A CA 1
ATOM 2943 C C . ARG A 1 376 ? 15.360 -57.421 -11.374 1.00 39.41 376 ARG A C 1
ATOM 2945 O O . ARG A 1 376 ? 15.824 -56.638 -12.230 1.00 39.41 376 ARG A O 1
#

Secondary structure (DSSP, 8-state):
-HHHHHHHHHHHHHHTTT------SS---EEE-HHHHHHHHHHHHTTS-S-SS-THHHHHHHHHTS--TTT-S--GGGGGGEE--SS-SSHHHHHHHHHHHHHHHS-TT-HHHHHHHHHHHIIIII-EE--SS-EEEPPPHHHHHHHHHHHHHHTT--HHHHHHHHHH-STT-HHHHHHHHHHHHHTTSEETTTEE-HHHHHHHHT--TT-HHHHHHHHHHHHHHHTTT--HHHHHHHIIIIIS-STT-HHHHHHHHHHHHSPP-THHHHTT-----------S----PPPPPPPPPPPPPPPPPPPP---------PPPP---------PPPPP--PPPPP--PPPPP---------------------------

Radius of gyration: 33.09 Å; Cα contacts (8 Å, |Δi|>4): 330; chains: 1; bounding box: 122×95×60 Å

Solvent-accessible surface area (backbone atoms only — not comparable to full-atom values): 23760 Å² total; per-residue (Å²): 124,64,70,63,53,53,54,52,52,52,53,53,55,62,70,58,69,76,68,66,80,71,84,81,66,86,43,73,58,43,67,49,16,52,55,57,35,45,56,56,35,51,67,70,54,69,77,59,82,63,62,98,57,88,39,56,55,35,44,27,23,52,75,49,60,28,40,44,72,92,72,56,52,74,42,84,67,47,55,80,40,47,42,62,51,96,85,56,87,54,25,64,62,52,20,51,57,43,32,51,53,40,59,75,72,39,57,62,87,46,49,39,66,35,36,46,53,38,50,47,24,40,61,76,38,35,31,50,73,47,44,73,61,62,38,78,37,56,78,48,76,69,51,50,38,47,50,44,51,52,34,27,59,77,70,71,52,50,52,71,55,36,33,50,36,62,73,73,39,48,90,82,33,73,68,46,19,38,40,51,37,45,37,35,30,34,53,54,29,32,46,93,87,81,37,68,38,57,76,53,38,14,58,56,52,73,24,82,72,82,45,64,65,61,52,52,52,27,52,54,45,43,54,61,51,63,74,62,73,55,56,69,28,58,42,45,39,47,38,40,64,72,35,36,48,72,57,39,34,60,55,57,57,50,51,55,34,40,53,74,64,20,68,79,77,61,74,65,60,65,75,67,57,75,88,84,73,90,79,79,84,87,86,69,82,86,79,85,73,85,82,76,82,85,82,81,84,76,84,85,77,86,83,77,86,80,82,83,84,77,90,77,81,88,83,75,88,81,81,85,80,88,80,90,82,87,88,79,93,77,84,89,82,86,88,86,79,85,85,82,86,88,87,84,83,88,83,85,86,83,90,82,84,90,84,82,86,83,90,81,90,78,86,90,79,88,81,81,90,81,86,81,89,82,87,134

Mean predicted aligned error: 17.3 Å